Protein AF-A0A2U1KQV3-F1 (afdb_monomer_lite)

Secondary structure (DSSP, 8-state):
-----SHHHHHHHHHHHHHHHHHHHHHS-------PPPHHHHHHHHHHHHTEE-TT-TTTT--SSS--GGGSTTEEE-TTT--EEEEE--SSSS------S--HHHHHHHHHTS-EE---GGGGG-TT--EEE-TT---TTPPPPGGGGG-TT-SEEE-TTS---SBPPGGGGG-TT-SEEE--S-B---GGGGG-TT--EEE-TT-B-TT-TTHHHHHTT-TT--EEE-TT-----S----SS---TT--EEE--S---TTEEEPTTGGG-TT-SEEE-TTS-EEEEPPS-TTSSGGG-TT--EEE-TT-GGGS-HHHHHHHHHHTTTT-SEEE-TTS--BHHHHHTTTHHHHTGGG-TT--EEE-TT-B-TTSBHHHHHHHHHTSSS----EEE-TT---EE---GGGGG-TT--EEE-TTSEE------------------TTTHHHHHHHHHHHHHHHHTT--TTTHHHHTTT-EEE--

Radius of gyration: 31.02 Å; chains: 1; bounding box: 68×100×88 Å

Structure (mmCIF, N/CA/C/O backbone):
data_AF-A0A2U1KQV3-F1
#
_entry.id   AF-A0A2U1KQV3-F1
#
loop_
_atom_site.group_PDB
_atom_site.id
_atom_site.type_symbol
_atom_site.label_atom_id
_atom_site.label_alt_id
_atom_site.label_comp_id
_atom_site.label_asym_id
_atom_site.label_entity_id
_atom_site.label_seq_id
_atom_site.pdbx_PDB_ins_code
_atom_site.Cartn_x
_atom_site.Cartn_y
_atom_site.Cartn_z
_atom_site.occupancy
_atom_site.B_iso_or_equiv
_atom_site.auth_seq_id
_atom_site.auth_comp_id
_atom_site.auth_asym_id
_atom_site.auth_atom_id
_atom_site.pdbx_PDB_model_num
ATOM 1 N N . MET A 1 1 ? -42.156 -70.849 27.628 1.00 40.69 1 MET A N 1
ATOM 2 C CA . MET A 1 1 ? -41.250 -69.798 27.110 1.00 40.69 1 MET A CA 1
ATOM 3 C C . MET A 1 1 ? -42.064 -68.540 26.854 1.00 40.69 1 MET A C 1
ATOM 5 O O . MET A 1 1 ? -43.258 -68.668 26.636 1.00 40.69 1 MET A O 1
ATOM 9 N N . SER A 1 2 ? -41.385 -67.390 26.904 1.00 40.50 2 SER A N 1
ATOM 10 C CA . SER A 1 2 ? -41.825 -66.017 26.602 1.00 40.50 2 SER A CA 1
ATOM 11 C C . SER A 1 2 ? -42.673 -65.269 27.643 1.00 40.50 2 SER A C 1
ATOM 13 O O . SER A 1 2 ? -43.859 -65.024 27.448 1.00 40.50 2 SER A O 1
ATOM 15 N N . SER A 1 3 ? -42.005 -64.786 28.694 1.00 39.62 3 SER A N 1
ATOM 16 C CA . SER A 1 3 ? -42.321 -63.495 29.316 1.00 39.62 3 SER A CA 1
ATOM 17 C C . SER A 1 3 ? -41.664 -62.390 28.478 1.00 39.62 3 SER A C 1
ATOM 19 O O . SER A 1 3 ? -40.450 -62.193 28.555 1.00 39.62 3 SER A O 1
ATOM 21 N N . PHE A 1 4 ? -42.434 -61.716 27.623 1.00 42.34 4 PHE A N 1
ATOM 22 C CA . PHE A 1 4 ? -41.928 -60.574 26.861 1.00 42.34 4 PHE A CA 1
ATOM 23 C C . PHE A 1 4 ? -41.803 -59.344 27.768 1.00 42.34 4 PHE A C 1
ATOM 25 O O . PHE A 1 4 ? -42.738 -58.954 28.464 1.00 42.34 4 PHE A O 1
ATOM 32 N N . SER A 1 5 ? -40.600 -58.775 27.759 1.00 46.34 5 SER A N 1
ATOM 33 C CA . SER A 1 5 ? -40.173 -57.595 28.505 1.00 46.34 5 SER A CA 1
ATOM 34 C C . SER A 1 5 ? -40.958 -56.349 28.083 1.00 46.34 5 SER A C 1
ATOM 36 O O . SER A 1 5 ? -40.801 -55.848 26.971 1.00 46.34 5 SER A O 1
ATOM 38 N N . PHE A 1 6 ? -41.780 -55.828 28.996 1.00 48.78 6 PHE A N 1
ATOM 39 C CA . PHE A 1 6 ? -42.528 -54.577 28.830 1.00 48.78 6 PHE A CA 1
ATOM 40 C C . PHE A 1 6 ? -41.684 -53.318 29.135 1.00 48.78 6 PHE A C 1
ATOM 42 O O . PHE A 1 6 ? -42.173 -52.199 28.988 1.00 48.78 6 PHE A O 1
ATOM 49 N N . SER A 1 7 ? -40.418 -53.460 29.556 1.00 55.72 7 SER A N 1
ATOM 50 C CA . SER A 1 7 ? -39.606 -52.331 30.044 1.00 55.72 7 SER A CA 1
ATOM 51 C C . SER A 1 7 ? -38.870 -51.556 28.943 1.00 55.72 7 SER A C 1
ATOM 53 O O . SER A 1 7 ? -38.638 -50.357 29.096 1.00 55.72 7 SER A O 1
ATOM 55 N N . HIS A 1 8 ? -38.551 -52.182 27.804 1.00 51.28 8 HIS A N 1
ATOM 56 C CA . HIS A 1 8 ? -37.822 -51.499 26.724 1.00 51.28 8 HIS A CA 1
ATOM 57 C C . HIS A 1 8 ? -38.693 -50.565 25.876 1.00 51.28 8 HIS A C 1
ATOM 59 O O . HIS A 1 8 ? -38.220 -49.509 25.459 1.00 51.28 8 HIS A O 1
ATOM 65 N N . PHE A 1 9 ? -39.975 -50.888 25.680 1.00 52.16 9 PHE A N 1
ATOM 66 C CA . PHE A 1 9 ? -40.892 -50.022 24.927 1.00 52.16 9 PHE A CA 1
ATOM 67 C C . PHE A 1 9 ? -41.195 -48.708 25.664 1.00 52.16 9 PHE A C 1
ATOM 69 O O . PHE A 1 9 ? -41.285 -47.651 25.043 1.00 52.16 9 PHE A O 1
ATOM 76 N N . SER A 1 10 ? -41.278 -48.757 26.998 1.00 58.88 10 SER A N 1
ATOM 77 C CA . SER A 1 10 ? -41.506 -47.573 27.836 1.00 58.88 10 SER A CA 1
ATOM 78 C C . SER A 1 10 ? -40.315 -46.606 27.810 1.00 58.88 10 SER A C 1
ATOM 80 O O . SER A 1 10 ? -40.509 -45.402 27.653 1.00 58.88 10 SER A O 1
ATOM 82 N N . SER A 1 11 ? -39.085 -47.129 27.873 1.00 63.12 11 SER A N 1
ATOM 83 C CA . SER A 1 11 ? -37.852 -46.332 27.788 1.00 63.12 11 SER A CA 1
ATOM 84 C C . SER A 1 11 ? -37.696 -45.636 26.432 1.00 63.12 11 SER A C 1
ATOM 86 O O . SER A 1 11 ? -37.338 -44.460 26.389 1.00 63.12 11 SER A O 1
ATOM 88 N N . PHE A 1 12 ? -38.008 -46.326 25.332 1.00 70.38 12 PHE A N 1
ATOM 89 C CA . PHE A 1 12 ? -37.893 -45.760 23.988 1.00 70.38 12 PHE A CA 1
ATOM 90 C C . PHE A 1 12 ? -38.898 -44.624 23.749 1.00 70.38 12 PHE A C 1
ATOM 92 O O . PHE A 1 12 ? -38.536 -43.578 23.212 1.00 70.38 12 PHE A O 1
ATOM 99 N N . HIS A 1 13 ? -40.140 -44.777 24.220 1.00 70.88 13 HIS A N 1
ATOM 100 C CA . HIS A 1 13 ? -41.127 -43.698 24.165 1.00 70.88 13 HIS A CA 1
ATOM 101 C C . HIS A 1 13 ? -40.768 -42.514 25.062 1.00 70.88 13 HIS A C 1
ATOM 103 O O . HIS A 1 13 ? -40.985 -41.376 24.650 1.00 70.88 13 HIS A O 1
ATOM 109 N N . LEU A 1 14 ? -40.161 -42.750 26.231 1.00 73.31 14 LEU A N 1
ATOM 110 C CA . LEU A 1 14 ? -39.661 -41.665 27.077 1.00 73.31 14 LEU A CA 1
ATOM 111 C C . LEU A 1 14 ? -38.529 -40.888 26.390 1.00 73.31 14 LEU A C 1
ATOM 113 O O . LEU A 1 14 ? -38.532 -39.662 26.424 1.00 73.31 14 LEU A O 1
ATOM 117 N N . CYS A 1 15 ? -37.600 -41.579 25.721 1.00 73.31 15 CYS A N 1
ATOM 118 C CA . CYS A 1 15 ? -36.534 -40.939 24.947 1.00 73.31 15 CYS A CA 1
ATOM 119 C C . CYS A 1 15 ? -37.082 -40.137 23.764 1.00 73.31 15 CYS A C 1
ATOM 121 O O . CYS A 1 15 ? -36.633 -39.017 23.544 1.00 73.31 15 CYS A O 1
ATOM 123 N N . ILE A 1 16 ? -38.071 -40.661 23.034 1.00 76.50 16 ILE A N 1
ATOM 124 C CA . ILE A 1 16 ? -38.718 -39.921 21.941 1.00 76.50 16 ILE A CA 1
ATOM 125 C C . ILE A 1 16 ? -39.448 -38.695 22.481 1.00 76.50 16 ILE A C 1
ATOM 127 O O . ILE A 1 16 ? -39.307 -37.622 21.911 1.00 76.50 16 ILE A O 1
ATOM 131 N N . LEU A 1 17 ? -40.177 -38.815 23.593 1.00 75.94 17 LEU A N 1
ATOM 132 C CA . LEU A 1 17 ? -40.824 -37.671 24.236 1.00 75.94 17 LEU A CA 1
ATOM 133 C C . LEU A 1 17 ? -39.801 -36.635 24.703 1.00 75.94 17 LEU A C 1
ATOM 135 O O . LEU A 1 17 ? -40.034 -35.450 24.521 1.00 75.94 17 LEU A O 1
ATOM 139 N N . PHE A 1 18 ? -38.651 -37.052 25.234 1.00 76.69 18 PHE A N 1
ATOM 140 C CA . PHE A 1 18 ? -37.587 -36.138 25.650 1.00 76.69 18 PHE A CA 1
ATOM 141 C C . PHE A 1 18 ? -36.926 -35.436 24.456 1.00 76.69 18 PHE A C 1
ATOM 143 O O . PHE A 1 18 ? -36.715 -34.228 24.494 1.00 76.69 18 PHE A O 1
ATOM 150 N N . VAL A 1 19 ? -36.661 -36.162 23.363 1.00 78.38 19 VAL A N 1
ATOM 151 C CA . VAL A 1 19 ? -36.151 -35.590 22.105 1.00 78.38 19 VAL A CA 1
ATOM 152 C C . VAL A 1 19 ? -37.178 -34.651 21.486 1.00 78.38 19 VAL A C 1
ATOM 154 O O . VAL A 1 19 ? -36.800 -33.581 21.031 1.00 78.38 19 VAL A O 1
ATOM 157 N N . LEU A 1 20 ? -38.464 -35.007 21.511 1.00 75.31 20 LEU A N 1
ATOM 158 C CA . LEU A 1 20 ? -39.546 -34.152 21.036 1.00 75.31 20 LEU A CA 1
ATOM 159 C C . LEU A 1 20 ? -39.715 -32.927 21.926 1.00 75.31 20 LEU A C 1
ATOM 161 O O . LEU A 1 20 ? -39.925 -31.864 21.375 1.00 75.31 20 LEU A O 1
ATOM 165 N N . VAL A 1 21 ? -39.567 -33.022 23.250 1.00 74.31 21 VAL A N 1
ATOM 166 C CA . VAL A 1 21 ? -39.582 -31.864 24.158 1.00 74.31 21 VAL A CA 1
ATOM 167 C C . VAL A 1 21 ? -38.371 -30.968 23.912 1.00 74.31 21 VAL A C 1
ATOM 169 O O . VAL A 1 21 ? -38.550 -29.761 23.840 1.00 74.31 21 VAL A O 1
ATOM 172 N N . LEU A 1 22 ? -37.168 -31.511 23.699 1.00 68.81 22 LEU A N 1
ATOM 173 C CA . LEU A 1 22 ? -35.987 -30.725 23.309 1.00 68.81 22 LEU A CA 1
ATOM 174 C C . LEU A 1 22 ? -36.175 -30.066 21.935 1.00 68.81 22 LEU A C 1
ATOM 176 O O . LEU A 1 22 ? -35.897 -28.881 21.782 1.00 68.81 22 LEU A O 1
ATOM 180 N N . PHE A 1 23 ? -36.735 -30.788 20.960 1.00 64.88 23 PHE A N 1
ATOM 181 C CA . PHE A 1 23 ? -37.093 -30.227 19.656 1.00 64.88 23 PHE A CA 1
ATOM 182 C C . PHE A 1 23 ? -38.199 -29.180 19.773 1.00 64.88 23 PHE A C 1
ATOM 184 O O . PHE A 1 23 ? -38.127 -28.170 19.093 1.00 64.88 23 PHE A O 1
ATOM 191 N N . HIS A 1 24 ? -39.188 -29.368 20.647 1.00 58.16 24 HIS A N 1
ATOM 192 C CA . HIS A 1 24 ? -40.252 -28.402 20.917 1.00 58.16 24 HIS A CA 1
ATOM 193 C C . HIS A 1 24 ? -39.768 -27.245 21.790 1.00 58.16 24 HIS A C 1
ATOM 195 O O . HIS A 1 24 ? -40.403 -26.213 21.766 1.00 58.16 24 HIS A O 1
ATOM 201 N N . SER A 1 25 ? -38.645 -27.374 22.500 1.00 56.84 25 SER A N 1
ATOM 202 C CA . SER A 1 25 ? -37.944 -26.267 23.170 1.00 56.84 25 SER A CA 1
ATOM 203 C C . SER A 1 25 ? -37.106 -25.462 22.168 1.00 56.84 25 SER A C 1
ATOM 205 O O . SER A 1 25 ? -36.941 -24.259 22.327 1.00 56.84 25 SER A O 1
ATOM 207 N N . CYS A 1 26 ? -36.598 -26.118 21.115 1.00 54.75 26 CYS A N 1
ATOM 208 C CA . CYS A 1 26 ? -35.939 -25.473 19.972 1.00 54.75 26 CYS A CA 1
ATOM 209 C C . CYS A 1 26 ? -36.928 -24.901 18.937 1.00 54.75 26 CYS A C 1
ATOM 211 O O . CYS A 1 26 ? -36.563 -23.985 18.208 1.00 54.75 26 CYS A O 1
ATOM 213 N N . LEU A 1 27 ? -38.150 -25.444 18.846 1.00 48.31 27 LEU A N 1
ATOM 214 C CA . LEU A 1 27 ? -39.208 -25.046 17.902 1.00 48.31 27 LEU A CA 1
ATOM 215 C C . LEU A 1 27 ? -40.365 -24.294 18.568 1.00 48.31 27 LEU A C 1
ATOM 217 O O . LEU A 1 27 ? -41.213 -23.750 17.861 1.00 48.31 27 LEU A O 1
ATOM 221 N N . SER A 1 28 ? -40.438 -24.251 19.902 1.00 45.78 28 SER A N 1
ATOM 222 C CA . SER A 1 28 ? -41.256 -23.259 20.588 1.00 45.78 28 SER A CA 1
ATOM 223 C C . SER A 1 28 ? -40.641 -21.936 20.209 1.00 45.78 28 SER A C 1
ATOM 225 O O . SER A 1 28 ? -39.525 -21.657 20.642 1.00 45.78 28 SER A O 1
ATOM 227 N N . ASN A 1 29 ? -41.350 -21.195 19.356 1.00 43.31 29 ASN A N 1
ATOM 228 C CA . ASN A 1 29 ? -41.122 -19.794 19.054 1.00 43.31 29 ASN A CA 1
ATOM 229 C C . ASN A 1 29 ? -40.547 -19.103 20.292 1.00 43.31 29 ASN A C 1
ATOM 231 O O . ASN A 1 29 ? -41.288 -18.651 21.166 1.00 43.31 29 ASN A O 1
ATOM 235 N N . GLN A 1 30 ? -39.221 -18.990 20.347 1.00 45.66 30 GLN A N 1
ATOM 236 C CA . GLN A 1 30 ? -38.669 -17.765 20.861 1.00 45.66 30 GLN A CA 1
ATOM 237 C C . GLN A 1 30 ? -39.243 -16.748 19.895 1.00 45.66 30 GLN A C 1
ATOM 239 O O . GLN A 1 30 ? -38.996 -16.819 18.689 1.00 45.66 30 GLN A O 1
ATOM 244 N N . ASN A 1 31 ? -40.126 -15.891 20.404 1.00 38.66 31 ASN A N 1
ATOM 245 C CA . ASN A 1 31 ? -40.319 -14.608 19.767 1.00 38.66 31 ASN A CA 1
ATOM 246 C C . ASN A 1 31 ? -38.914 -14.162 19.363 1.00 38.66 31 ASN A C 1
ATOM 248 O O . ASN A 1 31 ? -38.024 -14.122 20.217 1.00 38.66 31 ASN A O 1
ATOM 252 N N . PHE A 1 32 ? -38.688 -13.924 18.073 1.00 44.31 32 PHE A N 1
ATOM 253 C CA . PHE A 1 32 ? -37.604 -13.044 17.676 1.00 44.31 32 PHE A CA 1
ATOM 254 C C . PHE A 1 32 ? -37.995 -11.680 18.255 1.00 44.31 32 PHE A C 1
ATOM 256 O O . PHE A 1 32 ? -38.515 -10.822 17.550 1.00 44.31 32 PHE A O 1
ATOM 263 N N . ASP A 1 33 ? -37.868 -11.527 19.575 1.00 51.88 33 ASP A N 1
ATOM 264 C CA . ASP A 1 33 ? -37.631 -10.234 20.171 1.00 51.88 33 ASP A CA 1
ATOM 265 C C . ASP A 1 33 ? -36.429 -9.731 19.379 1.00 51.88 33 ASP A C 1
ATOM 267 O O . ASP A 1 33 ? -35.410 -10.428 19.316 1.00 51.88 33 ASP A O 1
ATOM 271 N N . ASP A 1 34 ? -36.618 -8.628 18.646 1.00 62.34 34 ASP A N 1
ATOM 272 C CA . ASP A 1 34 ? -35.561 -7.989 17.866 1.00 62.34 34 ASP A CA 1
ATOM 273 C C . ASP A 1 34 ? -34.276 -8.069 18.698 1.00 62.34 34 ASP A C 1
ATOM 275 O O . ASP A 1 34 ? -34.271 -7.630 19.847 1.00 62.34 34 ASP A O 1
ATOM 279 N N . VAL A 1 35 ? -33.220 -8.713 18.191 1.00 75.75 35 VAL A N 1
ATOM 280 C CA . VAL A 1 35 ? -31.952 -8.799 18.924 1.00 75.75 35 VAL A CA 1
ATOM 281 C C . VAL A 1 35 ? -31.390 -7.380 18.972 1.00 75.75 35 VAL A C 1
ATOM 283 O O . VAL A 1 35 ? -30.775 -6.912 18.017 1.00 75.75 35 VAL A O 1
ATOM 286 N N . LEU A 1 36 ? -31.706 -6.670 20.055 1.00 84.69 36 LEU A N 1
ATOM 287 C CA . LEU A 1 36 ? -31.370 -5.266 20.242 1.00 84.69 36 LEU A CA 1
ATOM 288 C C . LEU A 1 36 ? -29.908 -5.120 20.659 1.00 84.69 36 LEU A C 1
ATOM 290 O O . LEU A 1 36 ? -29.349 -5.965 21.360 1.00 84.69 36 LEU A O 1
ATOM 294 N N . CYS A 1 37 ? -29.327 -3.982 20.297 1.00 88.44 37 CYS A N 1
ATOM 295 C CA . CYS A 1 37 ? -28.042 -3.533 20.805 1.00 88.44 37 CYS A CA 1
ATOM 296 C C . CYS A 1 37 ? -27.967 -3.570 22.337 1.00 88.44 37 CYS A C 1
ATOM 298 O O . CYS A 1 37 ? -28.883 -3.133 23.046 1.00 88.44 37 CYS A O 1
ATOM 300 N N . ILE A 1 38 ? -26.817 -4.016 22.838 1.00 93.25 38 ILE A N 1
ATOM 301 C CA . ILE A 1 38 ? -26.490 -4.016 24.262 1.00 93.25 38 ILE A CA 1
ATOM 302 C C . ILE A 1 38 ? -26.464 -2.579 24.797 1.00 93.25 38 ILE A C 1
ATOM 304 O O . ILE A 1 38 ? -25.830 -1.686 24.232 1.00 93.25 38 ILE A O 1
ATOM 308 N N . LYS A 1 39 ? -27.153 -2.343 25.919 1.00 93.38 39 LYS A N 1
ATOM 309 C CA . LYS A 1 39 ? -27.350 -0.998 26.482 1.00 93.38 39 LYS A CA 1
ATOM 310 C C . LYS A 1 39 ? -26.026 -0.313 26.833 1.00 93.38 39 LYS A C 1
ATOM 312 O O . LYS A 1 39 ? -25.867 0.880 26.585 1.00 93.38 39 LYS A O 1
ATOM 317 N N . GLU A 1 40 ? -25.090 -1.059 27.403 1.00 95.19 40 GLU A N 1
ATOM 318 C CA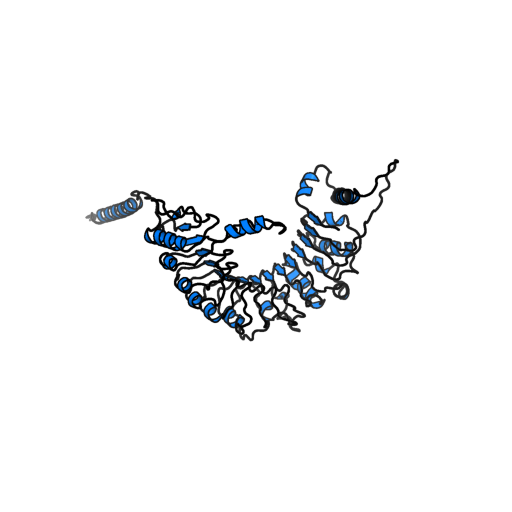 . GLU A 1 40 ? -23.766 -0.571 27.786 1.00 95.19 40 GLU A CA 1
ATOM 319 C C . GLU A 1 40 ? -22.944 -0.181 26.549 1.00 95.19 40 GLU A C 1
ATOM 321 O O . GLU A 1 40 ? -22.315 0.874 26.537 1.00 95.19 40 GLU A O 1
ATOM 326 N N . GLU A 1 41 ? -23.025 -0.967 25.471 1.00 96.75 41 GLU A N 1
ATOM 327 C CA . GLU A 1 41 ? -22.352 -0.677 24.199 1.00 96.75 41 GLU A CA 1
ATOM 328 C C . GLU A 1 41 ? -22.949 0.557 23.512 1.00 96.75 41 GLU A C 1
ATOM 330 O O . GLU A 1 41 ? -22.216 1.429 23.045 1.00 96.75 41 GLU A O 1
ATOM 335 N N . LYS A 1 42 ? -24.281 0.697 23.530 1.00 95.81 42 LYS A N 1
ATOM 336 C CA . LYS A 1 42 ? -24.962 1.922 23.089 1.00 95.81 42 LYS A CA 1
ATOM 337 C C . LYS A 1 42 ? -24.449 3.143 23.856 1.00 95.81 42 LYS A C 1
ATOM 339 O O . LYS A 1 42 ? -24.127 4.160 23.244 1.00 95.81 42 LYS A O 1
ATOM 344 N N . GLN A 1 43 ? -24.371 3.054 25.185 1.00 96.19 43 GLN A N 1
ATOM 345 C CA . GLN A 1 43 ? -23.907 4.163 26.017 1.00 96.19 43 GLN A CA 1
ATOM 346 C C . GLN A 1 43 ? -22.442 4.510 25.731 1.00 96.19 43 GLN A C 1
ATOM 348 O O . GLN A 1 43 ? -22.101 5.690 25.660 1.00 96.19 43 GLN A O 1
ATOM 353 N N . ALA A 1 44 ? -21.600 3.499 25.519 1.00 97.62 44 ALA A N 1
ATOM 354 C CA . ALA A 1 44 ? -20.208 3.672 25.133 1.00 97.62 44 ALA A CA 1
ATOM 355 C C . ALA A 1 44 ? -20.064 4.392 23.785 1.00 97.62 44 ALA A C 1
ATOM 357 O O . ALA A 1 44 ? -19.271 5.321 23.669 1.00 97.62 44 ALA A O 1
ATOM 358 N N . LEU A 1 45 ? -20.872 4.036 22.783 1.00 97.62 45 LEU A N 1
ATOM 359 C CA . LEU A 1 45 ? -20.878 4.714 21.482 1.00 97.62 45 LEU A CA 1
ATOM 360 C C . LEU A 1 45 ? -21.350 6.174 21.577 1.00 97.62 45 LEU A C 1
ATOM 362 O O . LEU A 1 45 ? -20.798 7.046 20.906 1.00 97.62 45 LEU A O 1
ATOM 366 N N . LEU A 1 46 ? -22.347 6.467 22.418 1.00 96.94 46 LEU A N 1
ATOM 367 C CA . LEU A 1 46 ? -22.785 7.847 22.667 1.00 96.94 46 LEU A CA 1
ATOM 368 C C . LEU A 1 46 ? -21.712 8.660 23.394 1.00 96.94 46 LEU A C 1
ATOM 370 O O . LEU A 1 46 ? -21.514 9.831 23.079 1.00 96.94 46 LEU A O 1
ATOM 374 N N . GLU A 1 47 ? -21.003 8.044 24.340 1.00 97.50 47 GLU A N 1
ATOM 375 C CA . GLU A 1 47 ? -19.879 8.675 25.030 1.00 97.50 47 GLU A CA 1
ATOM 376 C C . GLU A 1 47 ? -18.701 8.928 24.084 1.00 97.50 47 GLU A C 1
ATOM 378 O O . GLU A 1 47 ? -18.118 10.013 24.098 1.00 97.50 47 GLU A O 1
ATOM 383 N N . PHE A 1 48 ? -18.401 7.977 23.198 1.00 97.38 48 PHE A N 1
ATOM 384 C CA . PHE A 1 48 ? -17.448 8.165 22.111 1.00 97.38 48 PHE A CA 1
ATOM 385 C C . PHE A 1 48 ? -17.847 9.360 21.242 1.00 97.38 48 PHE A C 1
ATOM 387 O O . PHE A 1 48 ? -17.052 10.279 21.073 1.00 97.38 48 PHE A O 1
ATOM 394 N N . LYS A 1 49 ? -19.105 9.410 20.782 1.00 96.94 49 LYS A N 1
ATOM 395 C CA . LYS A 1 49 ? -19.625 10.508 19.954 1.00 96.94 49 LYS A CA 1
ATOM 396 C C . LYS A 1 49 ? -19.463 11.885 20.603 1.00 96.94 49 LYS A C 1
ATOM 398 O O . LYS A 1 49 ? -19.196 12.840 19.887 1.00 96.94 49 LYS A O 1
ATOM 403 N N . ARG A 1 50 ? -19.582 12.013 21.931 1.00 96.81 50 ARG A N 1
ATOM 404 C CA . ARG A 1 50 ? -19.401 13.303 22.635 1.00 96.81 50 ARG A CA 1
ATOM 405 C C . ARG A 1 50 ? -18.004 13.908 22.478 1.00 96.81 50 ARG A C 1
ATOM 407 O O . ARG A 1 50 ? -17.870 15.119 22.604 1.00 96.81 50 ARG A O 1
ATOM 414 N N . HIS A 1 51 ? -16.996 13.079 22.223 1.00 96.25 51 HIS A N 1
ATOM 415 C CA . HIS A 1 51 ? -15.603 13.503 22.058 1.00 96.25 51 HIS A CA 1
ATOM 416 C C . HIS A 1 51 ? -15.215 13.718 20.588 1.00 96.25 51 HIS A C 1
ATOM 418 O O . HIS A 1 51 ? -14.102 14.161 20.301 1.00 96.25 51 HIS A O 1
ATOM 424 N N . ILE A 1 52 ? -16.131 13.420 19.661 1.00 96.81 52 ILE A N 1
ATOM 425 C CA . ILE A 1 52 ? -15.923 13.556 18.225 1.00 96.81 52 ILE A CA 1
ATOM 426 C C . ILE A 1 52 ? -16.579 14.838 17.725 1.00 96.81 52 ILE A C 1
ATOM 428 O O . ILE A 1 52 ? -17.733 15.140 18.028 1.00 96.81 52 ILE A O 1
ATOM 432 N N . ILE A 1 53 ? -15.835 15.574 16.908 1.00 96.56 53 ILE A N 1
ATOM 433 C CA . ILE A 1 53 ? -16.341 16.711 16.147 1.00 96.56 53 ILE A CA 1
ATOM 434 C C . ILE A 1 53 ? -16.751 16.179 14.771 1.00 96.56 53 ILE A C 1
ATOM 436 O O . ILE A 1 53 ? -15.915 15.672 14.022 1.00 96.56 53 ILE A O 1
ATOM 440 N N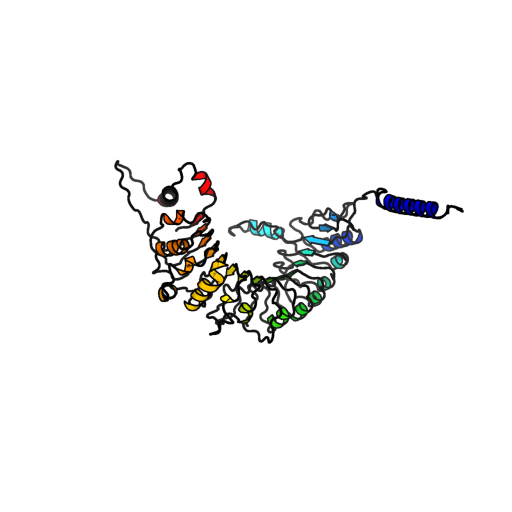 . ASP A 1 54 ? -18.041 16.280 14.462 1.00 95.00 54 ASP A N 1
ATOM 441 C CA . ASP A 1 54 ? -18.673 15.734 13.257 1.00 95.00 54 ASP A CA 1
ATOM 442 C C . ASP A 1 54 ? -19.416 16.844 12.502 1.00 95.00 54 ASP A C 1
ATOM 444 O O . ASP A 1 54 ? -20.632 16.981 12.593 1.00 95.00 54 ASP A O 1
ATOM 448 N N . GLU A 1 55 ? -18.668 17.684 11.784 1.00 94.50 55 GLU A N 1
ATOM 449 C CA . GLU A 1 55 ? -19.234 18.799 11.006 1.00 94.50 55 GLU A CA 1
ATOM 450 C C . GLU A 1 55 ? -20.081 18.327 9.810 1.00 94.50 55 GLU A C 1
ATOM 452 O O . GLU A 1 55 ? -20.888 19.090 9.280 1.00 94.50 55 GLU A O 1
ATOM 457 N N . GLY A 1 56 ? -19.876 17.084 9.368 1.00 90.62 56 GLY A N 1
ATOM 458 C CA . GLY A 1 56 ? -20.564 16.465 8.237 1.00 90.62 56 GLY A CA 1
ATOM 459 C C . GLY A 1 56 ? -21.807 15.662 8.620 1.00 90.62 56 GLY A C 1
ATOM 460 O O . GLY A 1 56 ? -22.358 14.987 7.750 1.00 90.62 56 GLY A O 1
ATOM 461 N N . ASP A 1 57 ? -22.224 15.690 9.892 1.00 92.94 57 ASP A N 1
ATOM 462 C CA . ASP A 1 57 ? -23.384 14.962 10.425 1.00 92.94 57 ASP A CA 1
ATOM 463 C C . ASP A 1 57 ? -23.369 13.442 10.129 1.00 92.94 57 ASP A C 1
ATOM 465 O O . ASP A 1 57 ? -24.414 12.779 10.035 1.00 92.94 57 ASP A O 1
ATOM 469 N N . ARG A 1 58 ? -22.180 12.840 10.003 1.00 92.38 58 ARG A N 1
ATOM 470 C CA . ARG A 1 58 ? -21.992 11.416 9.668 1.00 92.38 58 ARG A CA 1
ATOM 471 C C . ARG A 1 58 ? -22.457 10.478 10.783 1.00 92.38 58 ARG A C 1
ATOM 473 O O . ARG A 1 58 ? -22.804 9.326 10.513 1.00 92.38 58 ARG A O 1
ATOM 480 N N . LEU A 1 59 ? -22.479 10.963 12.021 1.00 94.50 59 LEU A N 1
ATOM 481 C CA . LEU A 1 59 ? -22.933 10.279 13.231 1.00 94.50 59 LEU A CA 1
ATOM 482 C C . LEU A 1 59 ? -24.346 10.723 13.644 1.00 94.50 59 LEU A C 1
ATOM 484 O O . LEU A 1 59 ? -24.786 10.421 14.756 1.00 94.50 59 LEU A O 1
ATOM 488 N N . SER A 1 60 ? -25.087 11.432 12.786 1.00 93.75 60 SER A N 1
ATOM 489 C CA . SER A 1 60 ? -26.443 11.938 13.075 1.00 93.75 60 SER A CA 1
ATOM 490 C C . SER A 1 60 ? -27.428 10.852 13.528 1.00 93.75 60 SER A C 1
ATOM 492 O O . SER A 1 60 ? -28.246 11.101 14.408 1.00 93.75 60 SER A O 1
ATOM 494 N N . SER A 1 61 ? -27.300 9.623 13.013 1.00 94.38 61 SER A N 1
ATOM 495 C CA . SER A 1 61 ? -28.140 8.480 13.420 1.00 94.38 61 SER A CA 1
ATOM 496 C C . SER A 1 61 ? -27.891 7.976 14.850 1.00 94.38 61 SER A C 1
ATOM 498 O O . SER A 1 61 ? -28.727 7.254 15.389 1.00 94.38 61 SER A O 1
ATOM 500 N N . TRP A 1 62 ? -26.774 8.353 15.482 1.00 94.75 62 TRP A N 1
ATOM 501 C CA . TRP A 1 62 ? -26.394 7.893 16.819 1.00 94.75 62 TRP A CA 1
ATOM 502 C C . TRP A 1 62 ? -27.116 8.724 17.882 1.00 94.75 62 TRP A C 1
ATOM 504 O O . TRP A 1 62 ? -26.612 9.761 18.330 1.00 94.75 62 TRP A O 1
ATOM 514 N N . VAL A 1 63 ? -28.324 8.300 18.244 1.00 90.44 63 VAL A N 1
ATOM 515 C CA . VAL A 1 63 ? -29.227 9.033 19.143 1.00 90.44 63 VAL A CA 1
ATOM 516 C C . VAL A 1 63 ? -29.646 8.189 20.343 1.00 90.44 63 VAL A C 1
ATOM 518 O O . VAL A 1 63 ? -29.853 6.983 20.235 1.00 90.44 63 VAL A O 1
ATOM 521 N N . ASP A 1 64 ? -29.792 8.831 21.501 1.00 80.31 64 ASP A N 1
ATOM 522 C CA . ASP A 1 64 ? -30.082 8.152 22.772 1.00 80.31 64 ASP A CA 1
ATOM 523 C C . ASP A 1 64 ? -31.528 7.640 22.896 1.00 80.31 64 ASP A C 1
ATOM 525 O O . ASP A 1 64 ? -31.808 6.736 23.684 1.00 80.31 64 ASP A O 1
ATOM 529 N N . GLU A 1 65 ? -32.452 8.141 22.070 1.00 73.56 65 GLU A N 1
ATOM 530 C CA . GLU A 1 65 ? -33.845 7.680 22.037 1.00 73.56 65 GLU A CA 1
ATOM 531 C C . GLU A 1 65 ? -33.931 6.148 21.900 1.00 73.56 65 GLU A C 1
ATOM 533 O O . GLU A 1 65 ? -32.946 5.508 21.538 1.00 73.56 65 GLU A O 1
ATOM 538 N N . LYS A 1 66 ? -35.091 5.533 22.189 1.00 65.94 66 LYS A N 1
ATOM 539 C CA . LYS A 1 66 ? -35.329 4.063 22.255 1.00 65.94 66 LYS A CA 1
ATOM 540 C C . LYS A 1 66 ? -34.936 3.240 21.003 1.00 65.94 66 LYS A C 1
ATOM 542 O O . LYS A 1 66 ? -35.266 2.063 20.915 1.00 65.94 66 LYS A O 1
ATOM 547 N N . ASN A 1 67 ? -34.240 3.841 20.051 1.00 75.38 67 ASN A N 1
ATOM 548 C CA . ASN A 1 67 ? -33.559 3.202 18.952 1.00 75.38 67 ASN A CA 1
ATOM 549 C C . ASN A 1 67 ? -32.435 2.264 19.398 1.00 75.38 67 ASN A C 1
ATOM 551 O O . ASN A 1 67 ? -31.649 2.527 20.316 1.00 75.38 67 ASN A O 1
ATOM 555 N N . ASP A 1 68 ? -32.391 1.180 18.642 1.00 90.00 68 ASP A N 1
ATOM 556 C CA . ASP A 1 68 ? -31.384 0.140 18.603 1.00 90.00 68 ASP A CA 1
ATOM 557 C C . ASP A 1 68 ? -30.110 0.654 17.912 1.00 90.00 68 ASP A C 1
ATOM 559 O O . ASP A 1 68 ? -30.170 1.092 16.759 1.00 90.00 68 ASP A O 1
ATOM 563 N N . CYS A 1 69 ? -28.962 0.600 18.599 1.00 93.19 69 CYS A N 1
ATOM 564 C CA . CYS A 1 69 ? -27.695 1.069 18.033 1.00 93.19 69 CYS A CA 1
ATOM 565 C C . CYS A 1 69 ? -27.232 0.230 16.832 1.00 93.19 69 CYS A C 1
ATOM 567 O O . CYS A 1 69 ? -26.489 0.725 15.989 1.00 93.19 69 CYS A O 1
ATOM 569 N N . CYS A 1 70 ? -27.735 -0.999 16.686 1.00 93.88 70 CYS A N 1
ATOM 570 C CA . CYS A 1 70 ? -27.455 -1.852 15.533 1.00 93.88 70 CYS A CA 1
ATOM 571 C C . CYS A 1 70 ? -28.091 -1.336 14.234 1.00 93.88 70 CYS A C 1
ATOM 573 O O . CYS A 1 70 ? -27.743 -1.800 13.150 1.00 93.88 70 CYS A O 1
ATOM 575 N N . LYS A 1 71 ? -29.002 -0.359 14.331 1.00 92.62 71 LYS A N 1
ATOM 576 C CA . LYS A 1 71 ? -29.596 0.354 13.189 1.00 92.62 71 LYS A CA 1
ATOM 577 C C . LYS A 1 71 ? -28.869 1.663 12.873 1.00 92.62 71 LYS A C 1
ATOM 579 O O . LYS A 1 71 ? -29.248 2.351 11.926 1.00 92.62 71 LYS A O 1
ATOM 584 N N . TRP A 1 72 ? -27.866 2.046 13.665 1.00 95.12 72 TRP A N 1
ATOM 585 C CA . TRP A 1 72 ? -27.105 3.263 13.412 1.00 95.12 72 TRP A CA 1
ATOM 586 C C . TRP A 1 72 ? -26.208 3.095 12.195 1.00 95.12 72 TRP A C 1
ATOM 588 O O . TRP A 1 72 ? -25.600 2.047 11.973 1.00 95.12 72 TRP A O 1
ATOM 598 N N . ALA A 1 73 ? -26.091 4.164 11.411 1.00 93.69 73 ALA A N 1
ATOM 599 C CA . ALA A 1 73 ? -25.161 4.194 10.301 1.00 93.69 73 ALA A CA 1
ATOM 600 C C . ALA A 1 73 ? -23.752 3.884 10.819 1.00 93.69 73 ALA A C 1
ATOM 602 O O . ALA A 1 73 ? -23.334 4.418 11.851 1.00 93.69 73 ALA A O 1
ATOM 603 N N . ARG A 1 74 ? -23.021 3.049 10.068 1.00 94.38 74 ARG A N 1
ATOM 604 C CA . ARG A 1 74 ? -21.613 2.696 10.323 1.00 94.38 74 ARG A CA 1
ATOM 605 C C . ARG A 1 74 ? -21.368 1.820 11.556 1.00 94.38 74 ARG A C 1
ATOM 607 O O . ARG A 1 74 ? -20.209 1.548 11.865 1.00 94.38 74 ARG A O 1
ATOM 614 N N . ILE A 1 75 ? -22.425 1.352 12.216 1.00 96.88 75 ILE A N 1
ATOM 615 C CA . ILE A 1 75 ? -22.362 0.334 13.263 1.00 96.88 75 ILE A CA 1
ATOM 616 C C . ILE A 1 75 ? -22.846 -0.988 12.683 1.00 96.88 75 ILE A C 1
ATOM 618 O O . ILE A 1 75 ? -23.869 -1.046 12.005 1.00 96.88 75 ILE A O 1
ATOM 622 N N . VAL A 1 76 ? -22.104 -2.059 12.952 1.00 97.00 76 VAL A N 1
ATOM 623 C CA . VAL A 1 76 ? -22.533 -3.421 12.635 1.00 97.00 76 VAL A CA 1
ATOM 624 C C . VAL A 1 76 ? -22.532 -4.226 13.922 1.00 97.00 76 VAL A C 1
ATOM 626 O O . VAL A 1 76 ? -21.536 -4.234 14.657 1.00 97.00 76 VAL A O 1
ATOM 629 N N . CYS A 1 77 ? -23.639 -4.921 14.164 1.00 96.62 77 CYS A N 1
ATOM 630 C CA . CYS A 1 77 ? -23.801 -5.852 15.269 1.00 96.62 77 CYS A CA 1
ATOM 631 C C . CYS A 1 77 ? -23.820 -7.302 14.788 1.00 96.62 77 CYS A C 1
ATOM 633 O O . CYS A 1 77 ? -24.232 -7.605 13.668 1.00 96.62 77 CYS A O 1
ATOM 635 N N . ASP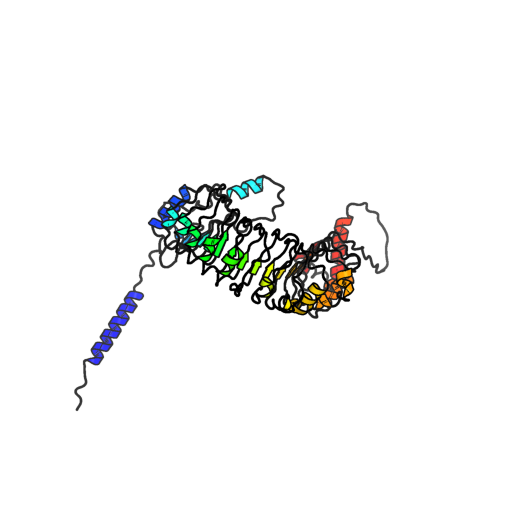 A 1 78 ? -23.413 -8.202 15.672 1.00 94.69 78 ASP A N 1
ATOM 636 C CA . ASP A 1 78 ? -23.622 -9.631 15.515 1.00 94.69 78 ASP A CA 1
ATOM 637 C C . ASP A 1 78 ? -25.125 -9.941 15.588 1.00 94.69 78 ASP A C 1
ATOM 639 O O . ASP A 1 78 ? -25.808 -9.594 16.550 1.00 94.69 78 ASP A O 1
ATOM 643 N N . ASN A 1 79 ? -25.648 -10.590 14.550 1.00 90.19 79 ASN A N 1
ATOM 644 C CA . ASN A 1 79 ? -27.082 -10.817 14.368 1.00 90.19 79 ASN A CA 1
ATOM 645 C C . ASN A 1 79 ? -27.693 -11.836 15.344 1.00 90.19 79 ASN A C 1
ATOM 647 O O . ASN A 1 79 ? -28.915 -11.960 15.391 1.00 90.19 79 ASN A O 1
ATOM 651 N N . MET A 1 80 ? -26.869 -12.582 16.085 1.00 91.25 80 MET A N 1
ATOM 652 C CA . MET A 1 80 ? -27.328 -13.551 17.083 1.00 91.25 80 MET A CA 1
ATOM 653 C C . MET A 1 80 ? -27.266 -12.979 18.496 1.00 91.25 80 MET A C 1
ATOM 655 O O . MET A 1 80 ? -28.088 -13.334 19.335 1.00 91.25 80 MET A O 1
ATOM 659 N N . THR A 1 81 ? -26.275 -12.133 18.773 1.00 93.25 81 THR A N 1
ATOM 660 C CA . THR A 1 81 ? -25.979 -11.670 20.135 1.00 93.25 81 THR A CA 1
ATOM 661 C C . THR A 1 81 ? -26.279 -10.194 20.375 1.00 93.25 81 THR A C 1
ATOM 663 O O . THR A 1 81 ? -26.339 -9.781 21.528 1.00 93.25 81 THR A O 1
ATOM 666 N N . GLY A 1 82 ? -26.451 -9.393 19.320 1.00 93.56 82 GLY A N 1
ATOM 667 C CA . GLY A 1 82 ? -26.686 -7.948 19.422 1.00 93.56 82 GLY A CA 1
ATOM 668 C C . GLY A 1 82 ? -25.440 -7.138 19.778 1.00 93.56 82 GLY A C 1
ATOM 669 O O . GLY A 1 82 ? -25.519 -5.918 19.897 1.00 93.56 82 GLY A O 1
ATOM 670 N N . HIS A 1 83 ? -24.283 -7.790 19.927 1.00 97.12 83 HIS A N 1
ATOM 671 C CA . HIS A 1 83 ? -23.023 -7.118 20.226 1.00 97.12 83 HIS A CA 1
ATOM 672 C C . HIS A 1 83 ? -22.494 -6.348 19.020 1.00 97.12 83 HIS A C 1
ATOM 674 O O . HIS A 1 83 ? -22.356 -6.906 17.927 1.00 97.12 83 HIS A O 1
ATOM 680 N N . VAL A 1 84 ? -22.084 -5.104 19.235 1.00 97.88 84 VAL A N 1
ATOM 681 C CA . VAL A 1 84 ? -21.349 -4.306 18.256 1.00 97.88 84 VAL A CA 1
ATOM 682 C C . VAL A 1 84 ? -20.004 -4.974 17.982 1.00 97.88 84 VAL A C 1
ATOM 684 O O . VAL A 1 84 ? -19.171 -5.147 18.874 1.00 97.88 84 VAL A O 1
ATOM 687 N N . HIS A 1 85 ? -19.770 -5.341 16.723 1.00 97.38 85 HIS A N 1
ATOM 688 C CA . HIS A 1 85 ? -18.533 -6.009 16.316 1.00 97.38 85 HIS A CA 1
ATOM 689 C C . HIS A 1 85 ? -17.768 -5.277 15.207 1.00 97.38 85 HIS A C 1
ATOM 691 O O . HIS A 1 85 ? -16.598 -5.607 14.985 1.00 97.38 85 HIS A O 1
ATOM 697 N N . GLN A 1 86 ? -18.363 -4.271 14.549 1.00 98.31 86 GLN A N 1
ATOM 698 C CA . GLN A 1 86 ? -17.672 -3.417 13.571 1.00 98.31 86 GLN A CA 1
ATOM 699 C C . GLN A 1 86 ? -18.104 -1.952 13.679 1.00 98.31 86 GLN A C 1
ATOM 701 O O . GLN A 1 86 ? -19.287 -1.657 13.860 1.00 98.31 86 GLN A O 1
ATOM 706 N N . ILE A 1 87 ? -17.134 -1.051 13.517 1.00 98.06 87 ILE A N 1
ATOM 707 C CA . ILE A 1 87 ? -17.322 0.401 13.428 1.00 98.06 87 ILE A CA 1
ATOM 708 C C . ILE A 1 87 ? -16.630 0.899 12.151 1.00 98.06 87 ILE A C 1
ATOM 710 O O . ILE A 1 87 ? -15.413 0.747 12.018 1.00 98.06 87 ILE A O 1
ATOM 714 N N . HIS A 1 88 ? -17.395 1.480 11.217 1.00 96.00 88 HIS A N 1
ATOM 715 C CA . HIS A 1 88 ? -16.938 1.906 9.880 1.00 96.00 88 HIS A CA 1
ATOM 716 C C . HIS A 1 88 ? -16.960 3.430 9.691 1.00 96.00 88 HIS A C 1
ATOM 718 O O . HIS A 1 88 ? -17.849 4.000 9.050 1.00 96.00 88 HIS A O 1
ATOM 724 N N . LEU A 1 89 ? -15.955 4.116 10.223 1.00 95.38 89 LEU A N 1
ATOM 725 C CA . LEU A 1 89 ? -15.885 5.578 10.249 1.00 95.38 89 LEU A CA 1
ATOM 726 C C . LEU A 1 89 ? -14.896 6.173 9.240 1.00 95.38 89 LEU A C 1
ATOM 728 O O . LEU A 1 89 ? -14.554 7.349 9.365 1.00 95.38 89 LEU A O 1
ATOM 732 N N . ARG A 1 90 ? -14.503 5.436 8.194 1.00 93.00 90 ARG A N 1
ATOM 733 C CA . ARG A 1 90 ? -13.681 5.969 7.095 1.00 93.00 90 ARG A CA 1
ATOM 734 C C . ARG A 1 90 ? -14.276 7.252 6.506 1.00 93.00 90 ARG A C 1
ATOM 736 O O . ARG A 1 90 ? -15.449 7.260 6.134 1.00 93.00 90 ARG A O 1
ATOM 743 N N . ALA A 1 91 ? -13.497 8.330 6.431 1.00 86.00 91 ALA A N 1
ATOM 744 C CA . ALA A 1 91 ? -13.929 9.526 5.709 1.00 86.00 91 ALA A CA 1
ATOM 745 C C . ALA A 1 91 ? -13.875 9.296 4.192 1.00 86.00 91 ALA A C 1
ATOM 747 O O . ALA A 1 91 ? -13.042 8.528 3.710 1.00 86.00 91 ALA A O 1
ATOM 748 N N . LEU A 1 92 ? -14.728 10.008 3.449 1.00 70.06 92 LEU A N 1
ATOM 749 C CA . LEU A 1 92 ? -14.748 9.986 1.980 1.00 70.06 92 LEU A CA 1
ATOM 750 C C . LEU A 1 92 ? -14.988 8.570 1.414 1.00 70.06 92 LEU A C 1
ATOM 752 O O . LEU A 1 92 ? -14.175 8.045 0.654 1.00 70.06 92 LEU A O 1
ATOM 756 N N . ASP A 1 93 ? -16.107 7.936 1.794 1.00 60.41 93 ASP A N 1
ATOM 757 C CA . ASP A 1 93 ? -16.539 6.633 1.258 1.00 60.41 93 ASP A CA 1
ATOM 758 C C . ASP A 1 93 ? -16.699 6.693 -0.277 1.00 60.41 93 ASP A C 1
ATOM 760 O O . ASP A 1 93 ? -17.756 7.045 -0.794 1.00 60.41 93 ASP A O 1
ATOM 764 N N . GLY A 1 94 ? -15.639 6.370 -1.025 1.00 49.62 94 GLY A N 1
ATOM 765 C CA . GLY A 1 94 ? -15.675 6.191 -2.482 1.00 49.62 94 GLY A CA 1
ATOM 766 C C . GLY A 1 94 ? -15.947 7.448 -3.320 1.00 49.62 94 GLY A C 1
ATOM 767 O O . GLY A 1 94 ? -16.196 7.324 -4.515 1.00 49.62 94 GLY A O 1
ATOM 768 N N . HIS A 1 95 ? -15.915 8.645 -2.732 1.00 42.88 95 HIS A N 1
ATOM 769 C CA . HIS A 1 95 ? -15.994 9.928 -3.440 1.00 42.88 95 HIS A CA 1
ATOM 770 C C . HIS A 1 95 ? -14.742 10.749 -3.140 1.00 42.88 95 HIS A C 1
ATOM 772 O O . HIS A 1 95 ? -14.767 11.726 -2.398 1.00 42.88 95 HIS A O 1
ATOM 778 N N . LEU A 1 96 ? -13.630 10.343 -3.739 1.00 46.91 96 LEU A N 1
ATOM 779 C CA . LEU A 1 96 ? -12.786 11.345 -4.368 1.00 46.91 96 LEU A CA 1
ATOM 780 C C . LEU A 1 96 ? -13.353 11.436 -5.788 1.00 46.91 96 LEU A C 1
ATOM 782 O O . LEU A 1 96 ? -13.140 10.501 -6.559 1.00 46.91 96 LEU A O 1
ATOM 786 N N . PRO A 1 97 ? -14.155 12.458 -6.138 1.00 40.03 97 PRO A N 1
ATOM 787 C CA . PRO A 1 97 ? -14.299 12.793 -7.547 1.00 40.03 97 PRO A CA 1
ATOM 788 C C . PRO A 1 97 ? -12.885 12.934 -8.137 1.00 40.03 97 PRO A C 1
ATOM 790 O O . PRO A 1 97 ? -11.939 13.232 -7.402 1.00 40.03 97 PRO A O 1
ATOM 793 N N . ASP A 1 98 ? -12.725 12.726 -9.440 1.00 43.44 98 ASP A N 1
ATOM 794 C CA . ASP A 1 98 ? -11.584 13.285 -10.171 1.00 43.44 98 ASP A CA 1
ATOM 795 C C . ASP A 1 98 ? -11.674 14.818 -10.030 1.00 43.44 98 ASP A C 1
ATOM 797 O O . ASP A 1 98 ? -12.208 15.511 -10.893 1.00 43.44 98 ASP A O 1
ATOM 801 N N . ILE A 1 99 ? -11.297 15.336 -8.858 1.00 49.19 99 ILE A N 1
ATOM 802 C CA . ILE A 1 99 ? -11.366 16.747 -8.515 1.00 49.19 99 ILE A CA 1
ATOM 803 C C . ILE A 1 99 ? -10.120 17.359 -9.128 1.00 49.19 99 ILE A C 1
ATOM 805 O O . ILE A 1 99 ? -9.004 17.189 -8.632 1.00 49.19 99 ILE A O 1
ATOM 809 N N . ASP A 1 100 ? -10.332 18.080 -10.219 1.00 49.41 100 ASP A N 1
ATOM 810 C CA . ASP A 1 100 ? -9.423 19.130 -10.640 1.00 49.41 100 ASP A CA 1
ATOM 811 C C . ASP A 1 100 ? -9.390 20.158 -9.494 1.00 49.41 100 ASP A C 1
ATOM 813 O O . ASP A 1 100 ? -10.397 20.804 -9.206 1.00 49.41 100 ASP A O 1
ATOM 817 N N . PHE A 1 101 ? -8.282 20.220 -8.745 1.00 52.12 101 PHE A N 1
ATOM 818 C CA . PHE A 1 101 ? -8.114 20.961 -7.478 1.00 52.12 101 PHE A CA 1
ATOM 819 C C . PHE A 1 101 ? -8.150 22.503 -7.636 1.00 52.12 101 PHE A C 1
ATOM 821 O O . PHE A 1 101 ? -7.426 23.226 -6.952 1.00 52.12 101 PHE A O 1
ATOM 828 N N . ASP A 1 102 ? -8.993 23.034 -8.519 1.00 55.31 102 ASP A N 1
ATOM 829 C CA . ASP A 1 102 ? -9.049 24.456 -8.867 1.00 55.31 102 ASP A CA 1
ATOM 830 C C . ASP A 1 102 ? -10.091 25.248 -8.045 1.00 55.31 102 ASP A C 1
ATOM 832 O O . ASP A 1 102 ? -10.205 26.465 -8.187 1.00 55.31 102 ASP A O 1
ATOM 836 N N . THR A 1 103 ? -10.848 24.610 -7.132 1.00 63.25 103 THR A N 1
ATOM 837 C CA . THR A 1 103 ? -11.798 25.337 -6.264 1.00 63.25 103 THR A CA 1
ATOM 838 C C . THR A 1 103 ? -11.656 25.020 -4.770 1.00 63.25 103 THR A C 1
ATOM 840 O O . THR A 1 103 ? -11.827 23.897 -4.304 1.00 63.25 103 THR A O 1
ATOM 843 N N . SER A 1 104 ? -11.389 26.055 -3.965 1.00 74.62 104 SER A N 1
ATOM 844 C CA . SER A 1 104 ? -11.250 25.960 -2.500 1.00 74.62 104 SER A CA 1
ATOM 845 C C . SER A 1 104 ? -12.513 25.457 -1.790 1.00 74.62 104 SER A C 1
ATOM 847 O O . SER A 1 104 ? -12.436 24.902 -0.698 1.00 74.62 104 SER A O 1
ATOM 849 N N . LYS A 1 105 ? -13.683 25.636 -2.410 1.00 74.62 105 LYS A N 1
ATOM 850 C CA . LYS A 1 105 ? -14.981 25.289 -1.828 1.00 74.62 105 LYS A CA 1
ATOM 851 C C . LYS A 1 105 ? -15.209 23.776 -1.747 1.00 74.62 105 LYS A C 1
ATOM 853 O O . LYS A 1 105 ? -15.726 23.299 -0.743 1.00 74.62 105 LYS A O 1
ATOM 858 N N . GLU A 1 106 ? -14.811 23.024 -2.769 1.00 72.62 106 GLU A N 1
ATOM 859 C CA . GLU A 1 106 ? -14.951 21.560 -2.778 1.00 72.62 106 GLU A CA 1
ATOM 860 C C . GLU A 1 106 ? -14.035 20.913 -1.735 1.00 72.62 106 GLU A C 1
ATOM 862 O O . GLU A 1 106 ? -14.438 19.988 -1.033 1.00 72.62 106 GLU A O 1
ATOM 867 N N . PHE A 1 107 ? -12.832 21.467 -1.557 1.00 74.94 107 PHE A N 1
ATOM 868 C CA . PHE A 1 107 ? -11.922 21.061 -0.489 1.00 74.94 107 PHE A CA 1
ATOM 869 C C . PHE A 1 107 ? -12.513 21.326 0.905 1.00 74.94 107 PHE A C 1
ATOM 871 O O . PHE A 1 107 ? -12.462 20.458 1.775 1.00 74.94 107 PHE A O 1
ATOM 878 N N . GLU A 1 108 ? -13.112 22.501 1.118 1.00 79.44 108 GLU A N 1
ATOM 879 C CA . GLU A 1 108 ? -13.798 22.825 2.374 1.00 79.44 108 GLU A CA 1
ATOM 880 C C . GLU A 1 108 ? -14.975 21.875 2.650 1.00 79.44 108 GLU A C 1
ATOM 882 O O . GLU A 1 108 ? -15.152 21.419 3.780 1.00 79.44 108 GLU A O 1
ATOM 887 N N . GLU A 1 109 ? -15.777 21.541 1.635 1.00 80.75 109 GLU A N 1
ATOM 888 C CA . GLU A 1 109 ? -16.893 20.596 1.770 1.00 80.75 109 GLU A CA 1
ATOM 889 C C . GLU A 1 109 ? -16.413 19.166 2.060 1.00 80.75 109 GLU A C 1
ATOM 891 O O . GLU A 1 109 ? -16.974 18.498 2.933 1.00 80.75 109 GLU A O 1
ATOM 896 N N . ALA A 1 110 ? -15.341 18.715 1.403 1.00 79.62 110 ALA A N 1
ATOM 897 C CA . ALA A 1 110 ? -14.712 17.426 1.677 1.00 79.62 110 ALA A CA 1
ATOM 898 C C . ALA A 1 110 ? -14.116 17.366 3.093 1.00 79.62 110 ALA A C 1
ATOM 900 O O . ALA A 1 110 ? -14.268 16.358 3.784 1.00 79.62 110 ALA A O 1
ATOM 901 N N . SER A 1 111 ? -13.498 18.453 3.564 1.00 84.50 111 SER A N 1
ATOM 902 C CA . SER A 1 111 ? -12.918 18.523 4.910 1.00 84.50 111 SER A CA 1
ATOM 903 C C . SER A 1 111 ? -13.974 18.390 6.012 1.00 84.50 111 SER A C 1
ATOM 905 O O . SER A 1 111 ? -13.725 17.728 7.019 1.00 84.50 111 SER A O 1
ATOM 907 N N . LYS A 1 112 ? -15.194 18.908 5.805 1.00 88.69 112 LYS A N 1
ATOM 908 C CA . LYS A 1 112 ? -16.314 18.714 6.751 1.00 88.69 112 LYS A CA 1
ATOM 909 C C . LYS A 1 112 ? -16.691 17.245 6.946 1.00 88.69 112 LYS A C 1
ATOM 911 O O . LYS A 1 112 ? -17.261 16.895 7.972 1.00 88.69 112 LYS A O 1
ATOM 916 N N . GLN A 1 113 ? -16.377 16.374 5.984 1.00 89.38 113 GLN A N 1
ATOM 917 C CA . GLN A 1 113 ? -16.644 14.936 6.093 1.00 89.38 113 GLN A CA 1
ATOM 918 C C . GLN A 1 113 ? -15.636 14.200 6.985 1.00 89.38 113 GLN A C 1
ATOM 920 O O . GLN A 1 113 ? -15.844 13.026 7.303 1.00 89.38 113 GLN A O 1
ATOM 925 N N . GLN A 1 114 ? -14.543 14.847 7.386 1.00 92.62 114 GLN A N 1
ATOM 926 C CA . GLN A 1 114 ? -13.539 14.254 8.260 1.00 92.62 114 GLN A CA 1
ATOM 927 C C . GLN A 1 114 ? -13.975 14.401 9.718 1.00 92.62 114 GLN A C 1
ATOM 929 O O . GLN A 1 114 ? -14.252 15.504 10.186 1.00 92.62 114 GLN A O 1
ATOM 934 N N . LEU A 1 115 ? -14.014 13.286 10.448 1.00 95.25 115 LEU A N 1
ATOM 935 C CA . LEU A 1 115 ? -14.198 13.333 11.895 1.00 95.25 115 LEU A CA 1
ATOM 936 C C . LEU A 1 115 ? -12.936 13.902 12.543 1.00 95.25 115 LEU A C 1
ATOM 938 O O . LEU A 1 115 ? -11.824 13.533 12.155 1.00 95.25 115 LEU A O 1
ATOM 942 N N . LYS A 1 116 ? -13.126 14.763 13.543 1.00 95.75 116 LYS A N 1
ATOM 943 C CA . LYS A 1 116 ? -12.051 15.342 14.361 1.00 95.75 116 LYS A CA 1
ATOM 944 C C . LYS A 1 116 ? -12.315 15.088 15.844 1.00 95.75 116 LYS A C 1
ATOM 946 O O . LYS A 1 116 ? -13.282 14.418 16.208 1.00 95.75 116 LYS A O 1
ATOM 951 N N . GLY A 1 117 ? -11.487 15.661 16.711 1.00 94.56 117 GLY A N 1
ATOM 952 C CA . GLY A 1 117 ? -11.596 15.506 18.162 1.00 94.56 117 GLY A CA 1
ATOM 953 C C . GLY A 1 117 ? -10.726 14.364 18.679 1.00 94.56 117 GLY A C 1
ATOM 954 O O . GLY A 1 117 ? -9.686 14.064 18.096 1.00 94.56 117 GLY A O 1
ATOM 955 N N . GLU A 1 118 ? -11.138 13.739 19.778 1.00 93.69 118 GLU A N 1
ATOM 956 C CA . GLU A 1 118 ? -10.321 12.755 20.494 1.00 93.69 118 GLU A CA 1
ATOM 957 C C . GLU A 1 118 ? -11.010 11.389 20.558 1.00 93.69 118 GLU A C 1
ATOM 959 O O . GLU A 1 118 ? -12.211 11.275 20.816 1.00 93.69 118 GLU A O 1
ATOM 964 N N . LEU A 1 119 ? -10.238 10.317 20.359 1.00 95.19 119 LEU A N 1
ATOM 965 C CA . LEU A 1 119 ? -10.754 8.962 20.536 1.00 95.19 119 LEU A CA 1
ATOM 966 C C . LEU A 1 119 ? -10.933 8.667 22.033 1.00 95.19 119 LEU A C 1
ATOM 968 O O . LEU A 1 119 ? -9.975 8.686 22.804 1.00 95.19 119 LEU A O 1
ATOM 972 N N . SER A 1 120 ? -12.163 8.344 22.431 1.00 95.81 120 SER A N 1
ATOM 973 C CA . SER A 1 120 ? -12.526 8.088 23.829 1.00 95.81 120 SER A CA 1
ATOM 974 C C . SER A 1 120 ? -12.267 6.629 24.259 1.00 95.81 120 SER A C 1
ATOM 976 O O . SER A 1 120 ? -12.626 5.707 23.518 1.00 95.81 120 SER A O 1
ATOM 978 N N . PRO A 1 121 ? -11.759 6.380 25.489 1.00 97.62 121 PRO A N 1
ATOM 979 C CA . PRO A 1 121 ? -11.625 5.035 26.061 1.00 97.62 121 PRO A CA 1
ATOM 980 C C . PRO A 1 121 ? -12.946 4.283 26.259 1.00 97.62 121 PRO A C 1
ATOM 982 O O . PRO A 1 121 ? -12.918 3.086 26.528 1.00 97.62 121 PRO A O 1
ATOM 985 N N . SER A 1 122 ? -14.098 4.947 26.118 1.00 98.19 122 SER A N 1
ATOM 986 C CA . SER A 1 122 ? -15.421 4.301 26.138 1.00 98.19 122 SER A CA 1
ATOM 987 C C . SER A 1 122 ? -15.529 3.131 25.153 1.00 98.19 122 SER A C 1
ATOM 989 O O . SER A 1 122 ? -16.204 2.148 25.443 1.00 98.19 122 SER A O 1
ATOM 991 N N . LEU A 1 123 ? -14.782 3.151 24.040 1.00 97.88 123 LEU A N 1
ATOM 992 C CA . LEU A 1 123 ? -14.704 2.023 23.101 1.00 97.88 123 LEU A CA 1
ATOM 993 C C . LEU A 1 123 ? -14.250 0.706 23.751 1.00 97.88 123 LEU A C 1
ATOM 995 O O . LEU A 1 123 ? -14.545 -0.362 23.218 1.00 97.88 123 LEU A O 1
ATOM 999 N N . LEU A 1 124 ? -13.568 0.755 24.900 1.00 97.94 124 LEU A N 1
ATOM 1000 C CA . LEU A 1 124 ? -13.196 -0.438 25.657 1.00 97.94 124 LEU A CA 1
ATOM 1001 C C . LEU A 1 124 ? -14.407 -1.256 26.099 1.00 97.94 124 LEU A C 1
ATOM 1003 O O . LEU A 1 124 ? -14.241 -2.449 26.347 1.00 97.94 124 LEU A O 1
ATOM 1007 N N . ASP A 1 125 ? -15.596 -0.666 26.210 1.00 97.94 125 ASP A N 1
ATOM 1008 C CA . ASP A 1 125 ? -16.815 -1.376 26.608 1.00 97.94 125 ASP A CA 1
ATOM 1009 C C . ASP A 1 125 ? -17.405 -2.229 25.477 1.00 97.94 125 ASP A C 1
ATOM 1011 O O . ASP A 1 125 ? -18.163 -3.160 25.744 1.00 97.94 125 ASP A O 1
ATOM 1015 N N . LEU A 1 126 ? -16.961 -2.021 24.233 1.00 97.75 126 LEU A N 1
ATOM 1016 C CA . LEU A 1 126 ? -17.308 -2.845 23.072 1.00 97.75 126 LEU A CA 1
ATOM 1017 C C . LEU A 1 126 ? -16.442 -4.113 23.047 1.00 97.75 126 LEU A C 1
ATOM 1019 O O . LEU A 1 126 ? -15.558 -4.293 22.206 1.00 97.75 126 LEU A O 1
ATOM 1023 N N . LYS A 1 127 ? -16.669 -5.015 24.008 1.00 95.62 127 LYS A N 1
ATOM 1024 C CA . LYS A 1 127 ? -15.796 -6.181 24.251 1.00 95.62 127 LYS A CA 1
ATOM 1025 C C . LYS A 1 127 ? -15.694 -7.133 23.058 1.00 95.62 127 LYS A C 1
ATOM 1027 O O . LYS A 1 127 ? -14.710 -7.861 22.962 1.00 95.62 127 LYS A O 1
ATOM 1032 N N . GLN A 1 128 ? -16.681 -7.148 22.162 1.00 97.06 128 GLN A N 1
ATOM 1033 C CA . GLN A 1 128 ? -16.712 -8.005 20.969 1.00 97.06 128 GLN A CA 1
ATOM 1034 C C . GLN A 1 128 ? -16.270 -7.286 19.686 1.00 97.06 128 GLN A C 1
ATOM 1036 O O . GLN A 1 128 ? -16.394 -7.859 18.597 1.00 97.06 128 GLN A O 1
ATOM 1041 N N . LEU A 1 129 ? -15.728 -6.067 19.793 1.00 98.50 129 LEU A N 1
ATOM 1042 C CA . LEU A 1 129 ? -15.264 -5.297 18.645 1.00 98.50 129 LEU A CA 1
ATOM 1043 C C . LEU A 1 129 ? -14.143 -6.041 17.907 1.00 98.50 129 LEU A C 1
ATOM 1045 O O . LEU A 1 129 ? -13.086 -6.340 18.464 1.00 98.50 129 LEU A O 1
ATOM 1049 N N . LYS A 1 130 ? -14.391 -6.339 16.629 1.00 98.69 130 LYS A N 1
ATOM 1050 C CA . LYS A 1 130 ? -13.473 -7.054 15.728 1.00 98.69 130 LYS A CA 1
ATOM 1051 C C . LYS A 1 130 ? -12.925 -6.150 14.628 1.00 98.69 130 LYS A C 1
ATOM 1053 O O . LYS A 1 130 ? -11.874 -6.464 14.073 1.00 98.69 130 LYS A O 1
ATOM 1058 N N . HIS A 1 131 ? -13.614 -5.063 14.300 1.00 98.81 131 HIS A N 1
ATOM 1059 C CA . HIS A 1 131 ? -13.252 -4.180 13.197 1.00 98.81 131 HIS A CA 1
ATOM 1060 C C . HIS A 1 131 ? -13.394 -2.718 13.616 1.00 98.81 131 HIS A C 1
ATOM 1062 O O . HIS A 1 131 ? -14.491 -2.275 13.957 1.00 98.81 131 HIS A O 1
ATOM 1068 N N . LEU A 1 132 ? -12.290 -1.975 13.549 1.00 98.62 132 LEU A N 1
ATOM 1069 C CA . LEU A 1 132 ? -12.260 -0.533 13.767 1.00 98.62 132 LEU A CA 1
ATOM 1070 C C . LEU A 1 132 ? -11.622 0.157 12.557 1.00 98.62 132 LEU A C 1
ATOM 1072 O O . LEU A 1 132 ? -10.423 0.025 12.310 1.00 98.62 132 LEU A O 1
ATOM 1076 N N . GLU A 1 133 ? -12.441 0.881 11.805 1.00 97.69 133 GLU A N 1
ATOM 1077 C CA . GLU A 1 133 ? -12.043 1.620 10.609 1.00 97.69 133 GLU A CA 1
ATOM 1078 C C . GLU A 1 133 ? -12.207 3.118 10.862 1.00 97.69 133 GLU A C 1
ATOM 1080 O O . GLU A 1 133 ? -13.324 3.605 11.043 1.00 97.69 133 GLU A O 1
ATOM 1085 N N . LEU A 1 134 ? -11.087 3.836 10.899 1.00 96.19 134 LEU A N 1
ATOM 1086 C CA . LEU A 1 134 ? -11.011 5.266 11.191 1.00 96.19 134 LEU A CA 1
ATOM 1087 C C . LEU A 1 134 ? -10.244 6.039 10.108 1.00 96.19 134 LEU A C 1
ATOM 1089 O O . LEU A 1 134 ? -9.967 7.215 10.322 1.00 96.19 134 LEU A O 1
ATOM 1093 N N . SER A 1 135 ? -9.917 5.421 8.967 1.00 94.31 135 SER A N 1
ATOM 1094 C CA . SER A 1 135 ? -9.074 6.034 7.936 1.00 94.31 135 SER A CA 1
ATOM 1095 C C . SER A 1 135 ? -9.649 7.312 7.326 1.00 94.31 135 SER A C 1
ATOM 1097 O O . SER A 1 135 ? -10.857 7.556 7.348 1.00 94.31 135 SER A O 1
ATOM 1099 N N . CYS A 1 136 ? -8.769 8.130 6.746 1.00 92.50 136 CYS A N 1
ATOM 1100 C CA . CYS A 1 136 ? -9.109 9.366 6.028 1.00 92.50 136 CYS A CA 1
ATOM 1101 C C . CYS A 1 136 ? -9.726 10.497 6.886 1.00 92.50 136 CYS A C 1
ATOM 1103 O O . CYS A 1 136 ? -10.140 11.515 6.332 1.00 92.50 136 CYS A O 1
ATOM 1105 N N . ASN A 1 137 ? -9.789 10.360 8.213 1.00 93.94 137 ASN A N 1
ATOM 1106 C CA . ASN A 1 137 ? -10.272 11.412 9.120 1.00 93.94 137 ASN A CA 1
ATOM 1107 C C . ASN A 1 137 ? -9.176 12.451 9.458 1.00 93.94 137 ASN A C 1
ATOM 1109 O O . ASN A 1 137 ? -8.087 12.419 8.891 1.00 93.94 137 ASN A O 1
ATOM 1113 N N . ASP A 1 138 ? -9.452 13.388 10.366 1.00 93.44 138 ASP A N 1
ATOM 1114 C CA . ASP A 1 138 ? -8.477 14.390 10.815 1.00 93.44 138 ASP A CA 1
ATOM 1115 C C . ASP A 1 138 ? -8.485 14.516 12.343 1.00 93.44 138 ASP A C 1
ATOM 1117 O O . ASP A 1 138 ? -9.159 15.363 12.925 1.00 93.44 138 ASP A O 1
ATOM 1121 N N . PHE A 1 139 ? -7.693 13.682 13.016 1.00 93.44 139 PHE A N 1
ATOM 1122 C CA . PHE A 1 139 ? -7.537 13.739 14.472 1.00 93.44 139 PHE A CA 1
ATOM 1123 C C . PHE A 1 139 ? -6.479 14.761 14.923 1.00 93.44 139 PHE A C 1
ATOM 1125 O O . PHE A 1 139 ? -5.908 14.634 16.001 1.00 93.44 139 PHE A O 1
ATOM 1132 N N . GLY A 1 140 ? -6.200 15.794 14.118 1.00 90.38 140 GLY A N 1
ATOM 1133 C CA . GLY A 1 140 ? -5.531 17.012 14.584 1.00 90.38 140 GLY A CA 1
ATOM 1134 C C . GLY A 1 140 ? -4.109 16.824 15.121 1.00 90.38 140 GLY A C 1
ATOM 1135 O O . GLY A 1 140 ? -3.717 17.514 16.061 1.00 90.38 140 GLY A O 1
ATOM 1136 N N . LEU A 1 141 ? -3.332 15.901 14.545 1.00 88.75 141 LEU A N 1
ATOM 1137 C CA . LEU A 1 141 ? -1.965 15.568 14.960 1.00 88.75 141 LEU A CA 1
ATOM 1138 C C . LEU A 1 141 ? -1.860 15.013 16.390 1.00 88.75 141 LEU A C 1
ATOM 1140 O O . LEU A 1 141 ? -0.779 15.054 16.982 1.00 88.75 141 LEU A O 1
ATOM 1144 N N . THR A 1 142 ? -2.928 14.449 16.957 1.00 90.38 142 THR A N 1
ATOM 1145 C CA . THR A 1 142 ? -2.845 13.761 18.253 1.00 90.38 142 THR A CA 1
ATOM 1146 C C . THR A 1 142 ? -2.105 12.427 18.135 1.00 90.38 142 THR A C 1
ATOM 1148 O O . THR A 1 142 ? -1.976 11.849 17.054 1.00 90.38 142 THR A O 1
ATOM 1151 N N . GLN A 1 143 ? -1.625 11.903 19.264 1.00 91.19 143 GLN A N 1
ATOM 1152 C CA . GLN A 1 143 ? -1.093 10.540 19.319 1.00 91.19 143 GLN A CA 1
ATOM 1153 C C . GLN A 1 143 ? -2.220 9.508 19.253 1.00 91.19 143 GLN A C 1
ATOM 1155 O O . GLN A 1 143 ? -3.337 9.763 19.709 1.00 91.19 143 GLN A O 1
ATOM 1160 N N . VAL A 1 144 ? -1.914 8.323 18.721 1.00 93.44 144 VAL A N 1
ATOM 1161 C CA . VAL A 1 144 ? -2.821 7.173 18.816 1.00 93.44 144 VAL A CA 1
ATOM 1162 C C . VAL A 1 144 ? -2.925 6.766 20.288 1.00 93.44 144 VAL A C 1
ATOM 1164 O O . VAL A 1 144 ? -1.890 6.512 20.908 1.00 93.44 144 VAL A O 1
ATOM 1167 N N . PRO A 1 145 ? -4.132 6.677 20.870 1.00 95.00 145 PRO A N 1
ATOM 1168 C CA . PRO A 1 145 ? -4.265 6.323 22.277 1.00 95.00 145 PRO A CA 1
ATOM 1169 C C . PRO A 1 145 ? -3.872 4.877 22.581 1.00 95.00 145 PRO A C 1
ATOM 1171 O O . PRO A 1 145 ? -4.268 3.940 21.883 1.00 95.00 145 PRO A O 1
ATOM 1174 N N . GLU A 1 146 ? -3.170 4.679 23.697 1.00 96.12 146 GLU A N 1
ATOM 1175 C CA . GLU A 1 146 ? -2.693 3.360 24.134 1.00 96.12 146 GLU A CA 1
ATOM 1176 C C . GLU A 1 146 ? -3.825 2.352 24.380 1.00 96.12 146 GLU A C 1
ATOM 1178 O O . GLU A 1 146 ? -3.636 1.149 24.184 1.00 96.12 146 GLU A O 1
ATOM 1183 N N . PHE A 1 147 ? -5.017 2.829 24.769 1.00 97.31 147 PHE A N 1
ATOM 1184 C CA . PHE A 1 147 ? -6.159 1.966 25.081 1.00 97.31 147 PHE A CA 1
ATOM 1185 C C . PHE A 1 147 ? -6.618 1.126 23.884 1.00 97.31 147 PHE A C 1
ATOM 1187 O O . PHE A 1 147 ? -7.220 0.072 24.085 1.00 97.31 147 PHE A O 1
ATOM 1194 N N . ILE A 1 148 ? -6.319 1.540 22.644 1.00 97.44 148 ILE A N 1
ATOM 1195 C CA . ILE A 1 148 ? -6.641 0.742 21.451 1.00 97.44 148 ILE A CA 1
ATOM 1196 C C . ILE A 1 148 ? -5.984 -0.638 21.550 1.00 97.44 148 ILE A C 1
ATOM 1198 O O . ILE A 1 148 ? -6.604 -1.634 21.188 1.00 97.44 148 ILE A O 1
ATOM 1202 N N . GLY A 1 149 ? -4.786 -0.722 22.139 1.00 97.19 149 GLY A N 1
ATOM 1203 C CA . GLY A 1 149 ? -4.090 -1.982 22.401 1.00 97.19 149 GLY A CA 1
ATOM 1204 C C . GLY A 1 149 ? -4.812 -2.929 23.369 1.00 97.19 149 GLY A C 1
ATOM 1205 O O . GLY A 1 149 ? -4.476 -4.107 23.440 1.00 97.19 149 GLY A O 1
ATOM 1206 N N . SER A 1 150 ? -5.815 -2.456 24.113 1.00 97.81 150 SER A N 1
ATOM 1207 C CA . SER A 1 150 ? -6.627 -3.281 25.019 1.00 97.81 150 SER A CA 1
ATOM 1208 C C . SER A 1 150 ? -7.859 -3.905 24.348 1.00 97.81 150 SER A C 1
ATOM 1210 O O . SER A 1 150 ? -8.541 -4.722 24.969 1.00 97.81 150 SER A O 1
ATOM 1212 N N . LEU A 1 151 ? -8.142 -3.580 23.082 1.00 97.88 151 LEU A N 1
ATOM 1213 C CA . LEU A 1 151 ? -9.251 -4.149 22.308 1.00 97.88 151 LEU A CA 1
ATOM 1214 C C . LEU A 1 151 ? -8.886 -5.545 21.765 1.00 97.88 151 LEU A C 1
ATOM 1216 O O . LEU A 1 151 ? -8.770 -5.763 20.561 1.00 97.88 151 LEU A O 1
ATOM 1220 N N . GLY A 1 152 ? -8.690 -6.511 22.666 1.00 96.44 152 GLY A N 1
ATOM 1221 C CA . GLY A 1 152 ? -8.066 -7.812 22.370 1.00 96.44 152 GLY A CA 1
ATOM 1222 C C . GLY A 1 152 ? -8.769 -8.705 21.334 1.00 96.44 152 GLY A C 1
ATOM 1223 O O . GLY A 1 152 ? -8.165 -9.665 20.859 1.00 96.44 152 GLY A O 1
ATOM 1224 N N . ASN A 1 153 ? -10.014 -8.393 20.956 1.00 97.88 153 ASN A N 1
ATOM 1225 C CA . ASN A 1 153 ? -10.767 -9.098 19.913 1.00 97.88 153 ASN A CA 1
ATOM 1226 C C . ASN A 1 153 ? -10.624 -8.481 18.511 1.00 97.88 153 ASN A C 1
ATOM 1228 O O . ASN A 1 153 ? -11.157 -9.053 17.552 1.00 97.88 153 ASN A O 1
ATOM 1232 N N . LEU A 1 154 ? -9.900 -7.362 18.369 1.00 98.62 154 LEU A N 1
ATOM 1233 C CA . LEU A 1 154 ? -9.681 -6.722 17.076 1.00 98.62 154 LEU A CA 1
ATOM 1234 C C . LEU A 1 154 ? -8.978 -7.660 16.097 1.00 98.62 154 LEU A C 1
ATOM 1236 O O . LEU A 1 154 ? -7.970 -8.300 16.394 1.00 98.62 154 LEU A O 1
ATOM 1240 N N . ARG A 1 155 ? -9.525 -7.687 14.885 1.00 98.75 155 ARG A N 1
ATOM 1241 C CA . ARG A 1 155 ? -9.017 -8.407 13.714 1.00 98.75 155 ARG A CA 1
ATOM 1242 C C . ARG A 1 155 ? -8.634 -7.449 12.593 1.00 98.75 155 ARG A C 1
ATOM 1244 O O . ARG A 1 155 ? -7.763 -7.782 11.795 1.00 98.75 155 ARG A O 1
ATOM 1251 N N . TYR A 1 156 ? -9.261 -6.280 12.551 1.00 98.88 156 TYR A N 1
ATOM 1252 C CA . TYR A 1 156 ? -9.007 -5.228 11.581 1.00 98.88 156 TYR A CA 1
ATOM 1253 C C . TYR A 1 156 ? -8.888 -3.886 12.301 1.00 98.88 156 TYR A C 1
ATOM 1255 O O . TYR A 1 156 ? -9.791 -3.508 13.053 1.00 98.88 156 TYR A O 1
ATOM 1263 N N . LEU A 1 157 ? -7.787 -3.181 12.050 1.00 98.69 157 LEU A N 1
ATOM 1264 C CA . LEU A 1 157 ? -7.551 -1.825 12.525 1.00 98.69 157 LEU A CA 1
ATOM 1265 C C . LEU A 1 157 ? -6.978 -0.989 11.383 1.00 98.69 157 LEU A C 1
ATOM 1267 O O . LEU A 1 157 ? -5.903 -1.297 10.867 1.00 98.69 157 LEU A O 1
ATOM 1271 N N . ASN A 1 158 ? -7.674 0.085 11.021 1.00 97.88 158 ASN A N 1
ATOM 1272 C CA . ASN A 1 158 ? -7.191 1.030 10.023 1.00 97.88 158 ASN A CA 1
ATOM 1273 C C . ASN A 1 158 ? -7.235 2.461 10.563 1.00 97.88 158 ASN A C 1
ATOM 1275 O O . ASN A 1 158 ? -8.305 3.001 10.838 1.00 97.88 158 ASN A O 1
ATOM 1279 N N . LEU A 1 159 ? -6.046 3.048 10.707 1.00 95.25 159 LEU A N 1
ATOM 1280 C CA . LEU A 1 159 ? -5.795 4.416 11.164 1.00 95.25 159 LEU A CA 1
ATOM 1281 C C . LEU A 1 159 ? -5.094 5.256 10.079 1.00 95.25 159 LEU A C 1
ATOM 1283 O O . LEU A 1 159 ? -4.616 6.358 10.351 1.00 95.25 159 LEU A O 1
ATOM 1287 N N . SER A 1 160 ? -4.969 4.723 8.858 1.00 93.19 160 SER A N 1
ATOM 1288 C CA . SER A 1 160 ? -4.248 5.378 7.761 1.00 93.19 160 SER A CA 1
ATOM 1289 C C . SER A 1 160 ? -4.884 6.717 7.381 1.00 93.19 160 SER A C 1
ATOM 1291 O O . SER A 1 160 ? -6.093 6.914 7.514 1.00 93.19 160 SER A O 1
ATOM 1293 N N . SER A 1 161 ? -4.060 7.666 6.935 1.00 90.88 161 SER A N 1
ATOM 1294 C CA . SER A 1 161 ? -4.508 8.987 6.468 1.00 90.88 161 SER A CA 1
ATOM 1295 C C . SER A 1 161 ? -5.444 9.721 7.440 1.00 90.88 161 SER A C 1
ATOM 1297 O O . SER A 1 161 ? -6.343 10.422 7.000 1.00 90.88 161 SER A O 1
ATOM 1299 N N . SER A 1 162 ? -5.269 9.528 8.752 1.00 92.44 162 SER A N 1
ATOM 1300 C CA . SER A 1 162 ? -6.164 10.090 9.782 1.00 92.44 162 SER A CA 1
ATOM 1301 C C . SER A 1 162 ? -5.561 11.275 10.545 1.00 92.44 162 SER A C 1
ATOM 1303 O O . SER A 1 162 ? -6.038 11.648 11.614 1.00 92.44 162 SER A O 1
ATOM 1305 N N . ASN A 1 163 ? -4.456 11.814 10.020 1.00 90.25 163 ASN A N 1
ATOM 1306 C CA . ASN A 1 163 ? -3.680 12.911 10.597 1.00 90.25 163 ASN A CA 1
ATOM 1307 C C . ASN A 1 163 ? -3.273 12.706 12.071 1.00 90.25 163 ASN A C 1
ATOM 1309 O O . ASN A 1 163 ? -3.167 13.666 12.827 1.00 90.25 163 ASN A O 1
ATOM 1313 N N . PHE A 1 164 ? -3.044 11.464 12.503 1.00 91.00 164 PHE A N 1
ATOM 1314 C CA . PHE A 1 164 ? -2.376 11.206 13.778 1.00 91.00 164 PHE A CA 1
ATOM 1315 C C . PHE A 1 164 ? -0.882 11.544 13.673 1.00 91.00 164 PHE A C 1
ATOM 1317 O O . PHE A 1 164 ? -0.295 11.478 12.594 1.00 91.00 164 PHE A O 1
ATOM 1324 N N . SER A 1 165 ? -0.247 11.872 14.798 1.00 88.06 165 SER A N 1
ATOM 1325 C CA . SER A 1 165 ? 1.185 12.165 14.856 1.00 88.06 165 SER A CA 1
ATOM 1326 C C . SER A 1 165 ? 1.866 11.528 16.072 1.00 88.06 165 SER A C 1
ATOM 1328 O O . SER A 1 165 ? 1.256 10.808 16.860 1.00 88.06 165 SER A O 1
ATOM 1330 N N . GLY A 1 166 ? 3.167 11.770 16.223 1.00 86.69 166 GLY A N 1
ATOM 1331 C CA . GLY A 1 166 ? 3.958 11.222 17.320 1.00 86.69 166 GLY A CA 1
ATOM 1332 C C . GLY A 1 166 ? 4.328 9.752 17.118 1.00 86.69 166 GLY A C 1
ATOM 1333 O O . GLY A 1 166 ? 4.525 9.300 15.987 1.00 86.69 166 GLY A O 1
ATOM 1334 N N . LEU A 1 167 ? 4.508 9.040 18.233 1.00 85.88 167 LEU A N 1
ATOM 1335 C CA . LEU A 1 167 ? 4.884 7.627 18.246 1.00 85.88 167 LEU A CA 1
ATOM 1336 C C . LEU A 1 167 ? 3.635 6.747 18.256 1.00 85.88 167 LEU A C 1
ATOM 1338 O O . LEU A 1 167 ? 2.660 7.051 18.941 1.00 85.88 167 LEU A O 1
ATOM 1342 N N . ILE A 1 168 ? 3.698 5.625 17.544 1.00 87.69 168 ILE A N 1
ATOM 1343 C CA . ILE A 1 168 ? 2.681 4.577 17.646 1.00 87.69 168 ILE A CA 1
ATOM 1344 C C . ILE A 1 168 ? 2.847 3.873 19.000 1.00 87.69 168 ILE A C 1
ATOM 1346 O O . ILE A 1 168 ? 3.964 3.445 19.311 1.00 87.69 168 ILE A O 1
ATOM 1350 N N . PRO A 1 169 ? 1.782 3.738 19.809 1.00 91.12 169 PRO A N 1
ATOM 1351 C CA . PRO A 1 169 ? 1.878 3.115 21.119 1.00 91.12 169 PRO A CA 1
ATOM 1352 C C . PRO A 1 169 ? 2.236 1.622 20.981 1.00 91.12 169 PRO A C 1
ATOM 1354 O O . PRO A 1 169 ? 1.504 0.882 20.312 1.00 91.12 169 PRO A O 1
ATOM 1357 N N . PRO A 1 170 ? 3.313 1.132 21.630 1.00 92.69 170 PRO A N 1
ATOM 1358 C CA . PRO A 1 170 ? 3.704 -0.283 21.596 1.00 92.69 170 PRO A CA 1
ATOM 1359 C C . PRO A 1 170 ? 2.608 -1.249 22.069 1.00 92.69 170 PRO A C 1
ATOM 1361 O O . PRO A 1 170 ? 2.628 -2.431 21.730 1.00 92.69 170 PRO A O 1
ATOM 1364 N N . GLN A 1 171 ? 1.623 -0.748 22.819 1.00 95.81 171 GLN A N 1
ATOM 1365 C CA . GLN A 1 171 ? 0.431 -1.464 23.261 1.00 95.81 171 GLN A CA 1
ATOM 1366 C C . GLN A 1 171 ? -0.379 -2.031 22.085 1.00 95.81 171 GLN A C 1
ATOM 1368 O O . GLN A 1 171 ? -1.082 -3.019 22.284 1.00 95.81 171 GLN A O 1
ATOM 1373 N N . LEU A 1 172 ? -0.251 -1.501 20.858 1.00 95.69 172 LEU A N 1
ATOM 1374 C CA . LEU A 1 172 ? -0.835 -2.145 19.671 1.00 95.69 172 LEU A CA 1
ATOM 1375 C C . LEU A 1 172 ? -0.308 -3.571 19.454 1.00 95.69 172 LEU A C 1
ATOM 1377 O O . LEU A 1 172 ? -1.030 -4.406 18.914 1.00 95.69 172 LEU A O 1
ATOM 1381 N N . GLY A 1 173 ? 0.895 -3.892 19.944 1.00 96.12 173 GLY A N 1
ATOM 1382 C CA . GLY A 1 173 ? 1.438 -5.251 19.955 1.00 96.12 173 GLY A CA 1
ATOM 1383 C C . GLY A 1 173 ? 0.625 -6.251 20.790 1.00 96.12 173 GLY A C 1
ATOM 1384 O O . GLY A 1 173 ? 0.782 -7.455 20.608 1.00 96.12 173 GLY A O 1
ATOM 1385 N N . ASN A 1 174 ? -0.283 -5.791 21.662 1.00 97.88 174 ASN A N 1
ATOM 1386 C CA . ASN A 1 174 ? -1.175 -6.661 22.439 1.00 97.88 174 ASN A CA 1
ATOM 1387 C C . ASN A 1 174 ? -2.355 -7.210 21.616 1.00 97.88 174 ASN A C 1
ATOM 1389 O O . ASN A 1 174 ? -3.052 -8.122 22.071 1.00 97.88 174 ASN A O 1
ATOM 1393 N N . LEU A 1 175 ? -2.581 -6.700 20.399 1.00 98.00 175 LEU A N 1
ATOM 1394 C CA . LEU A 1 175 ? -3.673 -7.106 19.510 1.00 98.00 175 LEU A CA 1
ATOM 1395 C C . LEU A 1 175 ? -3.381 -8.451 18.820 1.00 98.00 175 LEU A C 1
ATOM 1397 O O . LEU A 1 175 ? -3.333 -8.563 17.599 1.00 98.00 175 LEU A O 1
ATOM 1401 N N . SER A 1 176 ? -3.197 -9.509 19.608 1.00 96.31 176 SER A N 1
ATOM 1402 C CA . SER A 1 176 ? -2.761 -10.833 19.131 1.00 96.31 176 SER A CA 1
ATOM 1403 C C . SER A 1 176 ? -3.691 -11.504 18.102 1.00 96.31 176 SER A C 1
ATOM 1405 O O . SER A 1 176 ? -3.260 -12.424 17.408 1.00 96.31 176 SER A O 1
ATOM 1407 N N . GLN A 1 177 ? -4.948 -11.054 17.986 1.00 98.06 177 GLN A N 1
ATOM 1408 C CA . GLN A 1 177 ? -5.945 -11.544 17.020 1.00 98.06 177 GLN A CA 1
ATOM 1409 C C . GLN A 1 177 ? -5.981 -10.746 15.705 1.00 98.06 177 GLN A C 1
ATOM 1411 O O . GLN A 1 177 ? -6.809 -11.028 14.829 1.00 98.06 177 GLN A O 1
ATOM 1416 N N . LEU A 1 178 ? -5.101 -9.755 15.549 1.00 98.62 178 LEU A N 1
ATOM 1417 C CA . LEU A 1 178 ? -5.124 -8.837 14.421 1.00 98.62 178 LEU A CA 1
ATOM 1418 C C . LEU A 1 178 ? -4.663 -9.518 13.125 1.00 98.62 178 LEU A C 1
ATOM 1420 O O . LEU A 1 178 ? -3.624 -10.170 13.074 1.00 98.62 178 LEU A O 1
ATOM 1424 N N . HIS A 1 179 ? -5.456 -9.350 12.068 1.00 98.69 179 HIS A N 1
ATOM 1425 C CA . HIS A 1 179 ? -5.200 -9.874 10.726 1.00 98.69 179 HIS A CA 1
ATOM 1426 C C . HIS A 1 179 ? -4.838 -8.760 9.737 1.00 98.69 179 HIS A C 1
ATOM 1428 O O . HIS A 1 179 ? -4.080 -9.002 8.796 1.00 98.69 179 HIS A O 1
ATOM 1434 N N . THR A 1 180 ? -5.370 -7.555 9.940 1.00 98.81 180 THR A N 1
ATOM 1435 C CA . THR A 1 180 ? -5.115 -6.384 9.096 1.00 98.81 180 THR A CA 1
ATOM 1436 C C . THR A 1 180 ? -4.808 -5.170 9.955 1.00 98.81 180 THR A C 1
ATOM 1438 O O . THR A 1 180 ? -5.574 -4.850 10.865 1.00 98.81 180 THR A O 1
ATOM 1441 N N . LEU A 1 181 ? -3.694 -4.514 9.639 1.00 98.38 181 LEU A N 1
ATOM 1442 C CA . LEU A 1 181 ? -3.233 -3.294 10.283 1.00 98.38 181 LEU A CA 1
ATOM 1443 C C . LEU A 1 181 ? -2.808 -2.289 9.217 1.00 98.38 181 LEU A C 1
ATOM 1445 O O . LEU A 1 181 ? -1.900 -2.577 8.438 1.00 98.38 181 LEU A O 1
ATOM 1449 N N . CYS A 1 182 ? -3.445 -1.124 9.215 1.00 97.25 182 CYS A N 1
ATOM 1450 C CA . CYS A 1 182 ? -3.124 -0.021 8.316 1.00 97.25 182 CYS A CA 1
ATOM 1451 C C . CYS A 1 182 ? -2.816 1.239 9.137 1.00 97.25 182 CYS A C 1
ATOM 1453 O O . CYS A 1 182 ? -3.644 1.684 9.938 1.00 97.25 182 CYS A O 1
ATOM 1455 N N . LEU A 1 183 ? -1.625 1.804 8.946 1.00 93.00 183 LEU A N 1
ATOM 1456 C CA . LEU A 1 183 ? -1.075 2.955 9.669 1.00 93.00 183 LEU A CA 1
ATOM 1457 C C . LEU A 1 183 ? -0.527 3.974 8.655 1.00 93.00 183 LEU A C 1
ATOM 1459 O O . LEU A 1 183 ? -0.140 3.596 7.556 1.00 93.00 183 LEU A O 1
ATOM 1463 N N . GLY A 1 184 ? -0.462 5.259 9.014 1.00 82.94 184 GLY A N 1
ATOM 1464 C CA . GLY A 1 184 ? 0.137 6.302 8.168 1.00 82.94 184 GLY A CA 1
ATOM 1465 C C . GLY A 1 184 ? 0.419 7.587 8.949 1.00 82.94 184 GLY A C 1
ATOM 1466 O O . GLY A 1 184 ? -0.248 7.842 9.948 1.00 82.94 184 GLY A O 1
ATOM 1467 N N . GLY A 1 185 ? 1.404 8.383 8.515 1.00 67.12 185 GLY A N 1
ATOM 1468 C CA . GLY A 1 185 ? 1.714 9.695 9.114 1.00 67.12 185 GLY A CA 1
ATOM 1469 C C . GLY A 1 185 ? 2.510 9.681 10.433 1.00 67.12 185 GLY A C 1
ATOM 1470 O O . GLY A 1 185 ? 2.627 10.713 11.092 1.00 67.12 185 GLY A O 1
ATOM 1471 N N . PHE A 1 186 ? 3.081 8.538 10.828 1.00 70.75 186 PHE A N 1
ATOM 1472 C CA . PHE A 1 186 ? 3.795 8.368 12.104 1.00 70.75 186 PHE A CA 1
ATOM 1473 C C . PHE A 1 186 ? 5.320 8.401 11.978 1.00 70.75 186 PHE A C 1
ATOM 1475 O O . PHE A 1 186 ? 5.868 8.147 10.909 1.00 70.75 186 PHE A O 1
ATOM 1482 N N . LYS A 1 187 ? 6.010 8.600 13.112 1.00 68.12 187 LYS A N 1
ATOM 1483 C CA . LYS A 1 187 ? 7.413 8.184 13.310 1.00 68.12 187 LYS A CA 1
ATOM 1484 C C . LYS A 1 187 ? 7.421 6.909 14.145 1.00 68.12 187 LYS A C 1
ATOM 1486 O O . LYS A 1 187 ? 6.730 6.864 15.163 1.00 68.12 187 LYS A O 1
ATOM 1491 N N . MET A 1 188 ? 8.182 5.884 13.755 1.00 71.12 188 MET A N 1
ATOM 1492 C CA . MET A 1 188 ? 7.999 4.558 14.360 1.00 71.12 188 MET A CA 1
ATOM 1493 C C . MET A 1 188 ? 9.285 3.840 14.790 1.00 71.12 188 MET A C 1
ATOM 1495 O O . MET A 1 188 ? 10.317 3.898 14.127 1.00 71.12 188 MET A O 1
ATOM 1499 N N . ILE A 1 189 ? 9.163 3.112 15.906 1.00 74.12 189 ILE A N 1
ATOM 1500 C CA . ILE A 1 189 ? 9.982 1.951 16.280 1.00 74.12 189 ILE A CA 1
ATOM 1501 C C . ILE A 1 189 ? 9.104 0.711 16.064 1.00 74.12 189 ILE A C 1
ATOM 1503 O O . ILE A 1 189 ? 7.924 0.726 16.417 1.00 74.12 189 ILE A O 1
ATOM 1507 N N . VAL A 1 190 ? 9.654 -0.337 15.457 1.00 84.19 190 VAL A N 1
ATOM 1508 C CA . VAL A 1 190 ? 8.895 -1.471 14.895 1.00 84.19 190 VAL A CA 1
ATOM 1509 C C . VAL A 1 190 ? 8.772 -2.684 15.821 1.00 84.19 190 VAL A C 1
ATOM 1511 O O . VAL A 1 190 ? 7.946 -3.546 15.551 1.00 84.19 190 VAL A O 1
ATOM 1514 N N . GLU A 1 191 ? 9.550 -2.772 16.904 1.00 88.31 191 GLU A N 1
ATOM 1515 C CA . GLU A 1 191 ? 9.730 -4.002 17.705 1.00 88.31 191 GLU A CA 1
ATOM 1516 C C . GLU A 1 191 ? 8.416 -4.693 18.126 1.00 88.31 191 GLU A C 1
ATOM 1518 O O . GLU A 1 191 ? 8.295 -5.920 18.056 1.00 88.31 191 GLU A O 1
ATOM 1523 N N . TRP A 1 192 ? 7.399 -3.914 18.507 1.00 92.12 192 TRP A N 1
ATOM 1524 C CA . TRP A 1 192 ? 6.091 -4.408 18.955 1.00 92.12 192 TRP A CA 1
ATOM 1525 C C . TRP A 1 192 ? 5.315 -5.183 17.879 1.00 92.12 192 TRP A C 1
ATOM 1527 O O . TRP A 1 192 ? 4.469 -6.009 18.228 1.00 92.12 192 TRP A O 1
ATOM 1537 N N . LEU A 1 193 ? 5.609 -4.967 16.588 1.00 94.38 193 LEU A N 1
ATOM 1538 C CA . LEU A 1 193 ? 4.975 -5.693 15.483 1.00 94.38 193 LEU A CA 1
ATOM 1539 C C . LEU A 1 193 ? 5.231 -7.196 15.579 1.00 94.38 193 LEU A C 1
ATOM 1541 O O . LEU A 1 193 ? 4.353 -7.973 15.219 1.00 94.38 193 LEU A O 1
ATOM 1545 N N . SER A 1 194 ? 6.383 -7.615 16.117 1.00 94.19 194 SER A N 1
ATOM 1546 C CA . SER A 1 194 ? 6.749 -9.035 16.253 1.00 94.19 194 SER A CA 1
ATOM 1547 C C . SER A 1 194 ? 5.743 -9.864 17.070 1.00 94.19 194 SER A C 1
ATOM 1549 O O . SER A 1 194 ? 5.647 -11.084 16.900 1.00 94.19 194 SER A O 1
ATOM 1551 N N . ASN A 1 195 ? 4.922 -9.209 17.900 1.00 96.06 195 ASN A N 1
ATOM 1552 C CA . ASN A 1 195 ? 3.858 -9.849 18.673 1.00 96.06 195 ASN A CA 1
ATOM 1553 C C . ASN A 1 195 ? 2.607 -10.189 17.835 1.00 96.06 195 ASN A C 1
ATOM 1555 O O . ASN A 1 195 ? 1.800 -11.031 18.235 1.00 96.06 195 ASN A O 1
ATOM 1559 N N . LEU A 1 196 ? 2.444 -9.602 16.645 1.00 96.88 196 LEU A N 1
ATOM 1560 C CA . LEU A 1 196 ? 1.254 -9.740 15.796 1.00 96.88 196 LEU A CA 1
ATOM 1561 C C . LEU A 1 196 ? 1.344 -10.945 14.846 1.00 96.88 196 LEU A C 1
ATOM 1563 O O . LEU A 1 196 ? 1.267 -10.829 13.625 1.00 96.88 196 LEU A O 1
ATOM 1567 N N . ARG A 1 197 ? 1.496 -12.152 15.395 1.00 95.31 197 ARG A N 1
ATOM 1568 C CA . ARG A 1 197 ? 1.815 -13.364 14.605 1.00 95.31 197 ARG A CA 1
ATOM 1569 C C . ARG A 1 197 ? 0.712 -13.826 13.635 1.00 95.31 197 ARG A C 1
ATOM 1571 O O . ARG A 1 197 ? 0.998 -14.602 12.718 1.00 95.31 197 ARG A O 1
ATOM 1578 N N . LEU A 1 198 ? -0.531 -13.375 13.830 1.00 97.69 198 LEU A N 1
ATOM 1579 C CA . LEU A 1 198 ? -1.675 -13.655 12.945 1.00 97.69 198 LEU A CA 1
ATOM 1580 C C . LEU A 1 198 ? -1.851 -12.618 11.827 1.00 97.69 198 LEU A C 1
ATOM 1582 O O . LEU A 1 198 ? -2.736 -12.780 10.982 1.00 97.69 198 LEU A O 1
ATOM 1586 N N . LEU A 1 199 ? -1.004 -11.585 11.794 1.00 98.31 199 LEU A N 1
ATOM 1587 C CA . LEU A 1 199 ? -1.111 -10.503 10.833 1.00 98.31 199 LEU A CA 1
ATOM 1588 C C . LEU A 1 199 ? -0.878 -11.015 9.410 1.00 98.31 199 LEU A C 1
ATOM 1590 O O . LEU A 1 199 ? 0.132 -11.654 9.116 1.00 98.31 199 LEU A O 1
ATOM 1594 N N . ARG A 1 200 ? -1.835 -10.729 8.525 1.00 98.50 200 ARG A N 1
ATOM 1595 C CA . ARG A 1 200 ? -1.816 -11.125 7.109 1.00 98.50 200 ARG A CA 1
ATOM 1596 C C . ARG A 1 200 ? -1.594 -9.946 6.181 1.00 98.50 200 ARG A C 1
ATOM 1598 O O . ARG A 1 200 ? -1.015 -10.128 5.112 1.00 98.50 200 ARG A O 1
ATOM 1605 N N . HIS A 1 201 ? -2.064 -8.770 6.574 1.00 98.81 201 HIS A N 1
ATOM 1606 C CA . HIS A 1 201 ? -1.949 -7.537 5.813 1.00 98.81 201 HIS A CA 1
ATOM 1607 C C . HIS A 1 201 ? -1.403 -6.448 6.731 1.00 98.81 201 HIS A C 1
ATOM 1609 O O . HIS A 1 201 ? -2.040 -6.105 7.728 1.00 98.81 201 HIS A O 1
ATOM 1615 N N . LEU A 1 202 ? -0.228 -5.935 6.379 1.00 98.25 202 LEU A N 1
ATOM 1616 C CA . LEU A 1 202 ? 0.377 -4.774 7.009 1.00 98.25 202 LEU A CA 1
ATOM 1617 C C . LEU A 1 202 ? 0.566 -3.674 5.967 1.00 98.25 202 LEU A C 1
ATOM 1619 O O . LEU A 1 202 ? 1.287 -3.870 4.988 1.00 98.25 202 LEU A O 1
ATOM 1623 N N . ASP A 1 203 ? -0.064 -2.532 6.202 1.00 97.81 203 ASP A N 1
ATOM 1624 C CA . ASP A 1 203 ? 0.172 -1.305 5.452 1.00 97.81 203 ASP A CA 1
ATOM 1625 C C . ASP A 1 203 ? 0.716 -0.238 6.402 1.00 97.81 203 ASP A C 1
ATOM 1627 O O . ASP A 1 203 ? 0.065 0.148 7.373 1.00 97.81 203 ASP A O 1
ATOM 1631 N N . MET A 1 204 ? 1.949 0.186 6.150 1.00 94.62 204 MET A N 1
ATOM 1632 C CA . MET A 1 204 ? 2.615 1.281 6.859 1.00 94.62 204 MET A CA 1
ATOM 1633 C C . MET A 1 204 ? 3.169 2.294 5.859 1.00 94.62 204 MET A C 1
ATOM 1635 O O . MET A 1 204 ? 4.187 2.948 6.110 1.00 94.62 204 MET A O 1
ATOM 1639 N N . SER A 1 205 ? 2.511 2.407 4.705 1.00 93.44 205 SER A N 1
ATOM 1640 C CA . SER A 1 205 ? 2.843 3.413 3.709 1.00 93.44 205 SER A CA 1
ATOM 1641 C C . SER A 1 205 ? 2.793 4.794 4.353 1.00 93.44 205 SER A C 1
ATOM 1643 O O . SER A 1 205 ? 1.898 5.084 5.148 1.00 93.44 205 SER A O 1
ATOM 1645 N N . THR A 1 206 ? 3.747 5.663 4.023 1.00 90.94 206 THR A N 1
ATOM 1646 C CA . THR A 1 206 ? 3.908 7.018 4.593 1.00 90.94 206 THR A CA 1
ATOM 1647 C C . THR A 1 206 ? 4.288 7.088 6.081 1.00 90.94 206 THR A C 1
ATOM 1649 O O . THR A 1 206 ? 4.335 8.180 6.648 1.00 90.94 206 THR A O 1
ATOM 1652 N N . VAL A 1 207 ? 4.568 5.960 6.745 1.00 90.00 207 VAL A N 1
ATOM 1653 C CA . VAL A 1 207 ? 5.180 5.955 8.088 1.00 90.00 207 VAL A CA 1
ATOM 1654 C C . VAL A 1 207 ? 6.689 6.154 7.959 1.00 90.00 207 VAL A C 1
ATOM 1656 O O . VAL A 1 207 ? 7.340 5.421 7.228 1.00 90.00 207 VAL A O 1
ATOM 1659 N N . ASP A 1 208 ? 7.269 7.096 8.703 1.00 90.00 208 ASP A N 1
ATOM 1660 C CA . ASP A 1 208 ? 8.716 7.338 8.722 1.00 90.00 208 ASP A CA 1
ATOM 1661 C C . ASP A 1 208 ? 9.449 6.229 9.500 1.00 90.00 208 ASP A C 1
ATOM 1663 O O . ASP A 1 208 ? 9.450 6.200 10.739 1.00 90.00 208 ASP A O 1
ATOM 1667 N N . LEU A 1 209 ? 10.074 5.315 8.749 1.00 90.56 209 LEU A N 1
ATOM 1668 C CA . LEU A 1 209 ? 10.866 4.180 9.233 1.00 90.56 209 LEU A CA 1
ATOM 1669 C C . LEU A 1 209 ? 12.376 4.434 9.199 1.00 90.56 209 LEU A C 1
ATOM 1671 O O . LEU A 1 209 ? 13.149 3.508 9.434 1.00 90.56 209 LEU A O 1
ATOM 1675 N N . SER A 1 210 ? 12.829 5.671 8.981 1.00 88.75 210 SER A N 1
ATOM 1676 C CA . SER A 1 210 ? 14.268 5.988 8.894 1.00 88.75 210 SER A CA 1
ATOM 1677 C C . SER A 1 210 ? 15.086 5.592 10.127 1.00 88.75 210 SER A C 1
ATOM 1679 O O . SER A 1 210 ? 16.294 5.378 10.033 1.00 88.75 210 SER A O 1
ATOM 1681 N N . LYS A 1 211 ? 14.438 5.484 11.295 1.00 86.62 211 LYS A N 1
ATOM 1682 C CA . LYS A 1 211 ? 15.062 5.047 12.554 1.00 86.62 211 LYS A CA 1
ATOM 1683 C C . LYS A 1 211 ? 14.955 3.543 12.819 1.00 86.62 211 LYS A C 1
ATOM 1685 O O . LYS A 1 211 ? 15.624 3.053 13.725 1.00 86.62 211 LYS A O 1
ATOM 1690 N N . ALA A 1 212 ? 14.127 2.821 12.070 1.00 87.19 212 ALA A N 1
ATOM 1691 C CA . ALA A 1 212 ? 13.893 1.391 12.239 1.00 87.19 212 ALA A CA 1
ATOM 1692 C C . ALA A 1 212 ? 14.930 0.581 11.446 1.00 87.19 212 ALA A C 1
ATOM 1694 O O . ALA A 1 212 ? 14.629 0.001 10.406 1.00 87.19 212 ALA A O 1
ATOM 1695 N N . THR A 1 213 ? 16.177 0.543 11.918 1.00 85.06 213 THR A N 1
ATOM 1696 C CA . THR A 1 213 ? 17.270 -0.171 11.227 1.00 85.06 213 THR A CA 1
ATOM 1697 C C . THR A 1 213 ? 17.067 -1.688 11.164 1.00 85.06 213 THR A C 1
ATOM 1699 O O . THR A 1 213 ? 17.677 -2.357 10.337 1.00 85.06 213 THR A O 1
ATOM 1702 N N . ASP A 1 214 ? 16.221 -2.235 12.035 1.00 87.19 214 ASP A N 1
ATOM 1703 C CA . ASP A 1 214 ? 15.886 -3.654 12.160 1.00 87.19 214 ASP A CA 1
ATOM 1704 C C . ASP A 1 214 ? 14.502 -4.008 11.571 1.00 87.19 214 ASP A C 1
ATOM 1706 O O . ASP A 1 214 ? 13.959 -5.086 11.834 1.00 87.19 214 ASP A O 1
ATOM 1710 N N . TRP A 1 215 ? 13.915 -3.108 10.768 1.00 89.44 215 TRP A N 1
ATOM 1711 C CA . TRP A 1 215 ? 12.563 -3.263 10.218 1.00 89.44 215 TRP A CA 1
ATOM 1712 C C . TRP A 1 215 ? 12.351 -4.622 9.551 1.00 89.44 215 TRP A C 1
ATOM 1714 O O . TRP A 1 215 ? 11.350 -5.291 9.807 1.00 89.44 215 TRP A O 1
ATOM 1724 N N . PHE A 1 216 ? 13.306 -5.073 8.736 1.00 90.88 216 PHE A N 1
ATOM 1725 C CA . PHE A 1 216 ? 13.149 -6.316 7.995 1.00 90.88 216 PHE A CA 1
ATOM 1726 C C . PHE A 1 216 ? 13.262 -7.539 8.907 1.00 90.88 216 PHE A C 1
ATOM 1728 O O . PHE A 1 216 ? 12.539 -8.511 8.706 1.00 90.88 216 PHE A O 1
ATOM 1735 N N . GLN A 1 217 ? 14.109 -7.495 9.942 1.00 91.31 217 GLN A N 1
ATOM 1736 C CA . GLN A 1 217 ? 14.205 -8.551 10.951 1.00 91.31 217 GLN A CA 1
ATOM 1737 C C . GLN A 1 217 ? 12.864 -8.719 11.661 1.00 91.31 217 GLN A C 1
ATOM 1739 O O . GLN A 1 217 ? 12.396 -9.850 11.792 1.00 91.31 217 GLN A O 1
ATOM 1744 N N . VAL A 1 218 ? 12.219 -7.611 12.038 1.00 92.50 218 VAL A N 1
ATOM 1745 C CA . VAL A 1 218 ? 10.891 -7.621 12.661 1.00 92.50 218 VAL A CA 1
ATOM 1746 C C . VAL A 1 218 ? 9.830 -8.164 11.707 1.00 92.50 218 VAL A C 1
ATOM 1748 O O . VAL A 1 218 ? 9.104 -9.085 12.078 1.00 92.50 218 VAL A O 1
ATOM 1751 N N . ILE A 1 219 ? 9.760 -7.674 10.467 1.00 93.88 219 ILE A N 1
ATOM 1752 C CA . ILE A 1 219 ? 8.812 -8.187 9.463 1.00 93.88 219 ILE A CA 1
ATOM 1753 C C . ILE A 1 219 ? 9.020 -9.688 9.223 1.00 93.88 219 ILE A C 1
ATOM 1755 O O . ILE A 1 219 ? 8.056 -10.448 9.140 1.00 93.88 219 ILE A O 1
ATOM 1759 N N . ASN A 1 220 ? 10.271 -10.151 9.207 1.00 93.12 220 ASN A N 1
ATOM 1760 C CA . ASN A 1 220 ? 10.616 -11.560 9.050 1.00 93.12 220 ASN A CA 1
ATOM 1761 C C . ASN A 1 220 ? 10.216 -12.439 10.260 1.00 93.12 220 ASN A C 1
ATOM 1763 O O . ASN A 1 220 ? 10.330 -13.664 10.201 1.00 93.12 220 ASN A O 1
ATOM 1767 N N . THR A 1 221 ? 9.714 -11.859 11.356 1.00 9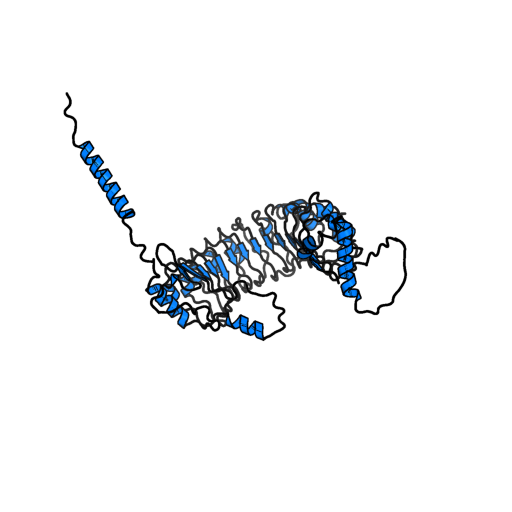3.38 221 THR A N 1
ATOM 1768 C CA . THR A 1 221 ? 9.105 -12.614 12.468 1.00 93.38 221 THR A CA 1
ATOM 1769 C C . THR A 1 221 ? 7.612 -12.900 12.277 1.00 93.38 221 THR A C 1
ATOM 1771 O O . THR A 1 221 ? 7.045 -13.649 13.074 1.00 93.38 221 THR A O 1
ATOM 1774 N N . LEU A 1 222 ? 6.977 -12.356 11.229 1.00 95.44 222 LEU A N 1
ATOM 1775 C CA . LEU A 1 222 ? 5.536 -12.452 10.966 1.00 95.44 222 LEU A CA 1
ATOM 1776 C C . LEU A 1 222 ? 5.216 -13.623 10.014 1.00 95.44 222 LEU A C 1
ATOM 1778 O O . LEU A 1 222 ? 5.252 -13.456 8.795 1.00 95.44 222 LEU A O 1
ATOM 1782 N N . PRO A 1 223 ? 4.872 -14.825 10.522 1.00 93.12 223 PRO A N 1
ATOM 1783 C CA . PRO A 1 223 ? 4.769 -16.025 9.687 1.00 93.12 223 PRO A CA 1
ATOM 1784 C C . PRO A 1 223 ? 3.540 -16.031 8.767 1.00 93.12 223 PRO A C 1
ATOM 1786 O O . PRO A 1 223 ? 3.523 -16.747 7.771 1.00 93.12 223 PRO A O 1
ATOM 1789 N N . SER A 1 224 ? 2.504 -15.262 9.113 1.00 96.44 224 SER A N 1
ATOM 1790 C CA . SER A 1 224 ? 1.216 -15.249 8.409 1.00 96.44 224 SER A CA 1
ATOM 1791 C C . SER A 1 224 ? 1.112 -14.137 7.362 1.00 96.44 224 SER A C 1
ATOM 1793 O O . SER A 1 224 ? 0.052 -13.983 6.752 1.00 96.44 224 SER A O 1
ATOM 1795 N N . LEU A 1 225 ? 2.169 -13.339 7.174 1.00 98.12 225 LEU A N 1
ATOM 1796 C CA . LEU A 1 225 ? 2.114 -12.132 6.360 1.00 98.12 225 LEU A CA 1
ATOM 1797 C C . LEU A 1 225 ? 1.981 -12.475 4.870 1.00 98.12 225 LEU A C 1
ATOM 1799 O O . LEU A 1 225 ? 2.761 -13.248 4.317 1.00 98.12 225 LEU A O 1
ATOM 1803 N N . THR A 1 226 ? 0.981 -11.875 4.224 1.00 98.44 226 THR A N 1
ATOM 1804 C CA . THR A 1 226 ? 0.638 -12.097 2.808 1.00 98.44 226 THR A CA 1
ATOM 1805 C C . THR A 1 226 ? 0.693 -10.825 1.969 1.00 98.44 226 THR A C 1
ATOM 1807 O O . THR A 1 226 ? 0.922 -10.912 0.762 1.00 98.44 226 THR A O 1
ATOM 1810 N N . LYS A 1 227 ? 0.499 -9.654 2.586 1.00 98.81 227 LYS A N 1
ATOM 1811 C CA . LYS A 1 227 ? 0.557 -8.343 1.934 1.00 98.81 227 LYS A CA 1
ATOM 1812 C C . LYS A 1 227 ? 1.345 -7.375 2.801 1.00 98.81 227 LYS A C 1
ATOM 1814 O O . LYS A 1 227 ? 1.027 -7.234 3.986 1.00 98.81 227 LYS A O 1
ATOM 1819 N N . LEU A 1 228 ? 2.341 -6.737 2.203 1.00 98.50 228 LEU A N 1
ATOM 1820 C CA . LEU A 1 228 ? 3.185 -5.747 2.853 1.00 98.50 228 LEU A CA 1
ATOM 1821 C C . LEU A 1 228 ? 3.279 -4.500 1.978 1.00 98.50 228 LEU A C 1
ATOM 1823 O O . LEU A 1 228 ? 3.794 -4.573 0.863 1.00 98.50 228 LEU A O 1
ATOM 1827 N N . HIS A 1 229 ? 2.821 -3.376 2.521 1.00 98.38 229 HIS A N 1
ATOM 1828 C CA . HIS A 1 229 ? 2.961 -2.058 1.913 1.00 98.38 229 HIS A CA 1
ATOM 1829 C C . HIS A 1 229 ? 3.826 -1.169 2.806 1.00 98.38 229 HIS A C 1
ATOM 1831 O O . HIS A 1 229 ? 3.486 -0.915 3.963 1.00 98.38 229 HIS A O 1
ATOM 1837 N N . LEU A 1 230 ? 4.960 -0.729 2.267 1.00 96.12 230 LEU A N 1
ATOM 1838 C CA . LEU A 1 230 ? 5.915 0.194 2.886 1.00 96.12 230 LEU A CA 1
ATOM 1839 C C . LEU A 1 230 ? 6.243 1.334 1.917 1.00 96.12 230 LEU A C 1
ATOM 1841 O O . LEU A 1 230 ? 7.380 1.806 1.850 1.00 96.12 230 LEU A O 1
ATOM 1845 N N . LYS A 1 231 ? 5.258 1.740 1.111 1.00 96.19 231 LYS A N 1
ATOM 1846 C CA . LYS A 1 231 ? 5.423 2.814 0.139 1.00 96.19 231 LYS A CA 1
ATOM 1847 C C . LYS A 1 231 ? 5.753 4.122 0.842 1.00 96.19 231 LYS A C 1
ATOM 1849 O O . LYS A 1 231 ? 5.046 4.522 1.766 1.00 96.19 231 LYS A O 1
ATOM 1854 N N . ASN A 1 232 ? 6.757 4.845 0.351 1.00 94.81 232 ASN A N 1
ATOM 1855 C CA . ASN A 1 232 ? 7.139 6.150 0.891 1.00 94.81 232 ASN A CA 1
ATOM 1856 C C . ASN A 1 232 ? 7.354 6.122 2.415 1.00 94.81 232 ASN A C 1
ATOM 1858 O O . ASN A 1 232 ? 6.885 6.997 3.141 1.00 94.81 232 ASN A O 1
ATOM 1862 N N . SER A 1 233 ? 8.019 5.077 2.910 1.00 93.56 233 SER A N 1
ATOM 1863 C CA . SER A 1 233 ? 8.245 4.864 4.343 1.00 93.56 233 SER A CA 1
ATOM 1864 C C . SER A 1 233 ? 9.644 5.293 4.801 1.00 93.56 233 SER A C 1
ATOM 1866 O O . SER A 1 233 ? 10.071 4.963 5.906 1.00 93.56 233 SER A O 1
ATOM 1868 N N . ASN A 1 234 ? 10.374 6.040 3.966 1.00 92.12 234 ASN A N 1
ATOM 1869 C CA . ASN A 1 234 ? 11.711 6.562 4.264 1.00 92.12 234 ASN A CA 1
ATOM 1870 C C . ASN A 1 234 ? 12.728 5.464 4.654 1.00 92.12 234 ASN A C 1
ATOM 1872 O O . ASN A 1 234 ? 13.557 5.646 5.549 1.00 92.12 234 ASN A O 1
ATOM 1876 N N . LEU A 1 235 ? 12.641 4.299 4.004 1.00 90.88 235 LEU A N 1
ATOM 1877 C CA . LEU A 1 235 ? 13.576 3.191 4.195 1.00 90.88 235 LEU A CA 1
ATOM 1878 C C . LEU A 1 235 ? 14.926 3.508 3.539 1.00 90.88 235 LEU A C 1
ATOM 1880 O O . LEU A 1 235 ? 14.983 3.825 2.353 1.00 90.88 235 LEU A O 1
ATOM 1884 N N . LEU A 1 236 ? 16.010 3.389 4.313 1.00 87.12 236 LEU A N 1
ATOM 1885 C CA . LEU A 1 236 ? 17.370 3.718 3.863 1.00 87.12 236 LEU A CA 1
ATOM 1886 C C . LEU A 1 236 ? 18.195 2.485 3.462 1.00 87.12 236 LEU A C 1
ATOM 1888 O O . LEU A 1 236 ? 19.021 2.567 2.558 1.00 87.12 236 LEU A O 1
ATOM 1892 N N . ASP A 1 237 ? 17.987 1.345 4.130 1.00 82.75 237 ASP A N 1
ATOM 1893 C CA . ASP A 1 237 ? 18.714 0.100 3.855 1.00 82.75 237 ASP A CA 1
ATOM 1894 C C . ASP A 1 237 ? 17.833 -0.899 3.098 1.00 82.75 237 ASP A C 1
ATOM 1896 O O . ASP A 1 237 ? 16.770 -1.309 3.572 1.00 82.75 237 ASP A O 1
ATOM 1900 N N . SER A 1 238 ? 18.306 -1.309 1.923 1.00 79.88 238 SER A N 1
ATOM 1901 C CA . SER A 1 238 ? 17.674 -2.321 1.079 1.00 79.88 238 SER A CA 1
ATOM 1902 C C . SER A 1 238 ? 18.257 -3.729 1.290 1.00 79.88 238 SER A C 1
ATOM 1904 O O . SER A 1 238 ? 17.642 -4.709 0.871 1.00 79.88 238 SER A O 1
ATOM 1906 N N . HIS A 1 239 ? 19.406 -3.875 1.967 1.00 80.12 239 HIS A N 1
ATOM 1907 C CA . HIS A 1 239 ? 20.135 -5.141 2.140 1.00 80.12 239 HIS A CA 1
ATOM 1908 C C . HIS A 1 239 ? 20.228 -5.589 3.610 1.00 80.12 239 HIS A C 1
ATOM 1910 O O . HIS A 1 239 ? 21.327 -5.777 4.142 1.00 80.12 239 HIS A O 1
ATOM 1916 N N . PRO A 1 240 ? 19.093 -5.866 4.267 1.00 75.56 240 PRO A N 1
ATOM 1917 C CA . PRO A 1 240 ? 19.099 -6.315 5.649 1.00 75.56 240 PRO A CA 1
ATOM 1918 C C . PRO A 1 240 ? 19.799 -7.677 5.780 1.00 75.56 240 PRO A C 1
ATOM 1920 O O . PRO A 1 240 ? 19.507 -8.634 5.055 1.00 75.56 240 PRO A O 1
ATOM 1923 N N . HIS A 1 241 ? 20.727 -7.789 6.732 1.00 74.00 241 HIS A N 1
ATOM 1924 C CA . HIS A 1 241 ? 21.438 -9.037 7.003 1.00 74.00 241 HIS A CA 1
ATOM 1925 C C . HIS A 1 241 ? 20.504 -10.054 7.677 1.00 74.00 241 HIS A C 1
ATOM 1927 O O . HIS A 1 241 ? 20.230 -9.941 8.873 1.00 74.00 241 HIS A O 1
ATOM 1933 N N . ILE A 1 242 ? 20.076 -11.100 6.955 1.00 71.06 242 ILE A N 1
ATOM 1934 C CA . ILE A 1 242 ? 19.230 -12.172 7.508 1.00 71.06 242 ILE A CA 1
ATOM 1935 C C . ILE A 1 242 ? 19.735 -13.573 7.111 1.00 71.06 242 ILE A C 1
ATOM 1937 O O . ILE A 1 242 ? 19.965 -13.820 5.928 1.00 71.06 242 ILE A O 1
ATOM 1941 N N . PRO A 1 243 ? 19.862 -14.516 8.070 1.00 70.06 243 PRO A N 1
ATOM 1942 C CA . PRO A 1 243 ? 20.286 -15.889 7.788 1.00 70.06 243 PRO A CA 1
ATOM 1943 C C . PRO A 1 243 ? 19.196 -16.769 7.143 1.00 70.06 243 PRO A C 1
ATOM 1945 O O . PRO A 1 243 ? 19.531 -17.641 6.346 1.00 70.06 243 PRO A O 1
ATOM 1948 N N . THR A 1 244 ? 17.908 -16.560 7.455 1.00 84.19 244 THR A N 1
ATOM 1949 C CA . THR A 1 244 ? 16.777 -17.352 6.923 1.00 84.19 244 THR A CA 1
ATOM 1950 C C . THR A 1 244 ? 15.522 -16.508 6.680 1.00 84.19 244 THR A C 1
ATOM 1952 O O . THR A 1 244 ? 15.134 -15.705 7.529 1.00 84.19 244 THR A O 1
ATOM 1955 N N . LEU A 1 245 ? 14.850 -16.722 5.545 1.00 87.81 245 LEU A N 1
ATOM 1956 C CA . LEU A 1 245 ? 13.619 -16.022 5.160 1.00 87.81 245 LEU A CA 1
ATOM 1957 C C . LEU A 1 245 ? 12.371 -16.793 5.623 1.00 87.81 245 LEU A C 1
ATOM 1959 O O . LEU A 1 245 ? 12.179 -17.940 5.227 1.00 87.81 245 LEU A O 1
ATOM 1963 N N . ASN A 1 246 ? 11.507 -16.153 6.412 1.00 90.81 246 ASN A N 1
ATOM 1964 C CA . ASN A 1 246 ? 10.291 -16.756 6.974 1.00 90.81 246 ASN A CA 1
ATOM 1965 C C . ASN A 1 246 ? 9.000 -16.245 6.316 1.00 90.81 246 ASN A C 1
ATOM 1967 O O . ASN A 1 246 ? 7.996 -16.954 6.328 1.00 90.81 246 ASN A O 1
ATOM 1971 N N . ILE A 1 247 ? 9.015 -15.052 5.711 1.00 90.88 247 ILE A N 1
ATOM 1972 C CA . ILE A 1 247 ? 7.863 -14.425 5.024 1.00 90.88 247 ILE A CA 1
ATOM 1973 C C . ILE A 1 247 ? 7.590 -15.040 3.640 1.00 90.88 247 ILE A C 1
ATOM 1975 O O . ILE A 1 247 ? 7.383 -14.357 2.642 1.00 90.88 247 ILE A O 1
ATOM 1979 N N . THR A 1 248 ? 7.592 -16.367 3.570 1.00 87.12 248 THR A N 1
ATOM 1980 C CA . THR A 1 248 ? 7.433 -17.138 2.327 1.00 87.12 248 THR A CA 1
ATOM 1981 C C . THR A 1 248 ? 5.990 -17.178 1.814 1.00 87.12 248 THR A C 1
ATOM 1983 O O . THR A 1 248 ? 5.761 -17.575 0.676 1.00 87.12 248 THR A O 1
ATOM 1986 N N . SER A 1 249 ? 5.016 -16.728 2.613 1.00 94.06 249 SER A N 1
ATOM 1987 C CA . SER A 1 249 ? 3.603 -16.600 2.213 1.00 94.06 249 SER A CA 1
ATOM 1988 C C . SER A 1 249 ? 3.270 -15.248 1.567 1.00 94.06 249 SER A C 1
ATOM 1990 O O . SER A 1 249 ? 2.107 -14.990 1.255 1.00 94.06 249 SER A O 1
ATOM 1992 N N . LEU A 1 250 ? 4.262 -14.368 1.390 1.00 97.81 250 LEU A N 1
ATOM 1993 C CA . LEU A 1 250 ? 4.050 -13.016 0.892 1.00 97.81 250 LEU A CA 1
ATOM 1994 C C . LEU A 1 250 ? 3.671 -13.021 -0.597 1.00 97.81 250 LEU A C 1
ATOM 1996 O O . LEU A 1 250 ? 4.431 -13.450 -1.456 1.00 97.81 250 LEU A O 1
ATOM 2000 N N . THR A 1 251 ? 2.484 -12.503 -0.897 1.00 98.44 251 THR A N 1
ATOM 2001 C CA . THR A 1 251 ? 1.914 -12.429 -2.252 1.00 98.44 251 THR A CA 1
ATOM 2002 C C . THR A 1 251 ? 1.975 -11.028 -2.852 1.00 98.44 251 THR A C 1
ATOM 2004 O O . THR A 1 251 ? 1.947 -10.886 -4.074 1.00 98.44 251 THR A O 1
ATOM 2007 N N . LEU A 1 252 ? 2.059 -9.998 -2.010 1.00 98.75 252 LEU A N 1
ATOM 2008 C CA . LEU A 1 252 ? 2.170 -8.606 -2.421 1.00 98.75 252 LEU A CA 1
ATOM 2009 C C . LEU A 1 252 ? 3.266 -7.925 -1.611 1.00 98.75 252 LEU A C 1
ATOM 2011 O O . LEU A 1 252 ? 3.229 -7.958 -0.377 1.00 98.75 252 LEU A O 1
ATOM 2015 N N . LEU A 1 253 ? 4.191 -7.288 -2.323 1.00 98.44 253 LEU A N 1
ATOM 2016 C CA . LEU A 1 253 ? 5.219 -6.425 -1.761 1.00 98.44 253 LEU A CA 1
ATOM 2017 C C . LEU A 1 253 ? 5.219 -5.080 -2.490 1.00 98.44 253 LEU A C 1
ATOM 2019 O O . LEU A 1 253 ? 5.430 -5.038 -3.699 1.00 98.44 253 LEU A O 1
ATOM 2023 N N . ASP A 1 254 ? 5.030 -4.003 -1.738 1.00 98.62 254 ASP A N 1
ATOM 2024 C CA . ASP A 1 254 ? 5.170 -2.628 -2.213 1.00 98.62 254 ASP A CA 1
ATOM 2025 C C . ASP A 1 254 ? 6.223 -1.909 -1.362 1.00 98.62 254 ASP A C 1
ATOM 2027 O O . ASP A 1 254 ? 6.029 -1.685 -0.164 1.00 98.62 254 ASP A O 1
ATOM 2031 N N . LEU A 1 255 ? 7.363 -1.602 -1.984 1.00 97.25 255 LEU A N 1
ATOM 2032 C CA . LEU A 1 255 ? 8.455 -0.804 -1.417 1.00 97.25 255 LEU A CA 1
ATOM 2033 C C . LEU A 1 255 ? 8.637 0.515 -2.179 1.00 97.25 255 LEU A C 1
ATOM 2035 O O . LEU A 1 255 ? 9.683 1.150 -2.033 1.00 97.25 255 LEU A O 1
ATOM 2039 N N . SER A 1 256 ? 7.665 0.913 -2.999 1.00 97.88 256 SER A N 1
ATOM 2040 C CA . SER A 1 256 ? 7.803 2.050 -3.905 1.00 97.88 256 SER A CA 1
ATOM 2041 C C . SER A 1 256 ? 8.095 3.363 -3.171 1.00 97.88 256 SER A C 1
ATOM 2043 O O . SER A 1 256 ? 7.740 3.554 -2.006 1.00 97.88 256 SER A O 1
ATOM 2045 N N . VAL A 1 257 ? 8.741 4.304 -3.858 1.00 96.62 257 VAL A N 1
ATOM 2046 C CA . VAL A 1 257 ? 9.017 5.659 -3.358 1.00 96.62 257 VAL A CA 1
ATOM 2047 C C . VAL A 1 257 ? 9.876 5.640 -2.081 1.00 96.62 257 VAL A C 1
ATOM 2049 O O . VAL A 1 257 ? 9.686 6.449 -1.179 1.00 96.62 257 VAL A O 1
ATOM 2052 N N . ASN A 1 258 ? 10.820 4.703 -1.961 1.00 95.62 258 ASN A N 1
ATOM 2053 C CA . ASN A 1 258 ? 11.788 4.688 -0.858 1.00 95.62 258 ASN A CA 1
ATOM 2054 C C . ASN A 1 258 ? 13.184 5.110 -1.328 1.00 95.62 258 ASN A C 1
ATOM 2056 O O . ASN A 1 258 ? 13.625 4.676 -2.391 1.00 95.62 258 ASN A O 1
ATOM 2060 N N . PRO A 1 259 ? 13.919 5.904 -0.532 1.00 93.06 259 PRO A N 1
ATOM 2061 C CA . PRO A 1 259 ? 15.224 6.429 -0.915 1.00 93.06 259 PRO A CA 1
ATOM 2062 C C . PRO A 1 259 ? 16.346 5.397 -0.702 1.00 93.06 259 PRO A C 1
ATOM 2064 O O . PRO A 1 259 ? 17.291 5.644 0.046 1.00 93.06 259 PRO A O 1
ATOM 2067 N N . PHE A 1 260 ? 16.305 4.257 -1.399 1.00 90.31 260 PHE A N 1
ATOM 2068 C CA . PHE A 1 260 ? 17.386 3.258 -1.381 1.00 90.31 260 PHE A CA 1
ATOM 2069 C C . PHE A 1 260 ? 18.628 3.706 -2.176 1.00 90.31 260 PHE A C 1
ATOM 2071 O O . PHE A 1 260 ? 19.314 2.873 -2.754 1.00 90.31 260 PHE A O 1
ATOM 2078 N N . THR A 1 261 ? 18.910 5.011 -2.224 1.00 78.81 261 THR A N 1
ATOM 2079 C CA . THR A 1 261 ? 19.846 5.704 -3.127 1.00 78.81 261 THR A CA 1
ATOM 2080 C C . THR A 1 261 ? 21.022 4.867 -3.644 1.00 78.81 261 THR A C 1
ATOM 2082 O O . THR A 1 261 ? 21.841 4.383 -2.859 1.00 78.81 261 THR A O 1
ATOM 2085 N N . ASN A 1 262 ? 21.148 4.766 -4.972 1.00 75.06 262 ASN A N 1
ATOM 2086 C CA . ASN A 1 262 ? 22.197 4.037 -5.698 1.00 75.06 262 ASN A CA 1
ATOM 2087 C C . ASN A 1 262 ? 22.392 2.566 -5.288 1.00 75.06 262 ASN A C 1
ATOM 2089 O O . ASN A 1 262 ? 23.500 2.027 -5.404 1.00 75.06 262 ASN A O 1
ATOM 2093 N N . SER A 1 263 ? 21.338 1.903 -4.818 1.00 85.81 263 SER A N 1
ATOM 2094 C CA . SER A 1 263 ? 21.413 0.510 -4.384 1.00 85.81 263 SER A CA 1
ATOM 2095 C C . SER A 1 263 ? 21.042 -0.486 -5.485 1.00 85.81 263 SER A C 1
ATOM 2097 O O . SER A 1 263 ? 20.575 -0.140 -6.571 1.00 85.81 263 SER A O 1
ATOM 2099 N N . LEU A 1 264 ? 21.264 -1.762 -5.186 1.00 88.44 264 LEU A N 1
ATOM 2100 C CA . LEU A 1 264 ? 20.878 -2.893 -6.022 1.00 88.44 264 LEU A CA 1
ATOM 2101 C C . LEU A 1 264 ? 19.562 -3.498 -5.521 1.00 88.44 264 LEU A C 1
ATOM 2103 O O . LEU A 1 264 ? 19.257 -3.434 -4.328 1.00 88.44 264 LEU A O 1
ATOM 2107 N N . VAL A 1 265 ? 18.807 -4.141 -6.417 1.00 89.38 265 VAL A N 1
ATOM 2108 C CA . VAL A 1 265 ? 17.572 -4.842 -6.028 1.00 89.38 265 VAL A CA 1
ATOM 2109 C C . VAL A 1 265 ? 17.896 -5.998 -5.060 1.00 89.38 265 VAL A C 1
ATOM 2111 O O . VAL A 1 265 ? 18.693 -6.874 -5.415 1.00 89.38 265 VAL A O 1
ATOM 2114 N N . PRO A 1 266 ? 17.283 -6.057 -3.863 1.00 87.62 266 PRO A N 1
ATOM 2115 C CA . PRO A 1 266 ? 17.658 -7.018 -2.823 1.00 87.62 266 PRO A CA 1
ATOM 2116 C C . PRO A 1 266 ? 17.431 -8.493 -3.184 1.00 87.62 266 PRO A C 1
ATOM 2118 O O . PRO A 1 266 ? 16.360 -8.879 -3.651 1.00 87.62 266 PRO A O 1
ATOM 2121 N N . ARG A 1 267 ? 18.402 -9.369 -2.862 1.00 85.62 267 ARG A N 1
ATOM 2122 C CA . ARG A 1 267 ? 18.331 -10.815 -3.193 1.00 85.62 267 ARG A CA 1
ATOM 2123 C C . ARG A 1 267 ? 17.123 -11.523 -2.587 1.00 85.62 267 ARG A C 1
ATOM 2125 O O . ARG A 1 267 ? 16.619 -12.471 -3.181 1.00 85.62 267 ARG A O 1
ATOM 2132 N N . TRP A 1 268 ? 16.705 -11.105 -1.393 1.00 87.94 268 TRP A N 1
ATOM 2133 C CA . TRP A 1 268 ? 15.633 -11.766 -0.652 1.00 87.94 268 TRP A CA 1
ATOM 2134 C C . TRP A 1 268 ? 14.290 -11.690 -1.385 1.00 87.94 268 TRP A C 1
ATOM 2136 O O . TRP A 1 268 ? 13.492 -12.609 -1.238 1.00 87.94 268 TRP A O 1
ATOM 2146 N N . ILE A 1 269 ? 14.071 -10.666 -2.221 1.00 90.75 269 ILE A N 1
ATOM 2147 C CA . ILE A 1 269 ? 12.850 -10.517 -3.025 1.00 90.75 269 ILE A CA 1
ATOM 2148 C C . ILE A 1 269 ? 12.706 -11.705 -3.982 1.00 90.75 269 ILE A C 1
ATOM 2150 O O . ILE A 1 269 ? 11.657 -12.341 -4.025 1.00 90.75 269 ILE A O 1
ATOM 2154 N N . PHE A 1 270 ? 13.787 -12.080 -4.673 1.00 88.38 270 PHE A N 1
ATOM 2155 C CA . PHE A 1 270 ? 13.806 -13.207 -5.619 1.00 88.38 270 PHE A CA 1
ATOM 2156 C C . PHE A 1 270 ? 13.661 -14.585 -4.953 1.00 88.38 270 PHE A C 1
ATOM 2158 O O . PHE A 1 270 ? 13.501 -15.591 -5.645 1.00 88.38 270 PHE A O 1
ATOM 2165 N N . SER A 1 271 ? 13.717 -14.651 -3.621 1.00 88.94 271 SER A N 1
ATOM 2166 C CA . SER A 1 271 ? 13.469 -15.875 -2.853 1.00 88.94 271 SER A CA 1
ATOM 2167 C C . SER A 1 271 ? 11.987 -16.067 -2.502 1.00 88.94 271 SER A C 1
ATOM 2169 O O . SER A 1 271 ? 11.614 -17.143 -2.035 1.00 88.94 271 SER A O 1
ATOM 2171 N N . ILE A 1 272 ? 11.131 -15.061 -2.720 1.00 91.69 272 ILE A N 1
ATOM 2172 C CA . ILE A 1 272 ? 9.695 -15.117 -2.413 1.00 91.69 272 ILE A CA 1
ATOM 2173 C C . ILE A 1 272 ? 8.920 -15.543 -3.667 1.00 91.69 272 ILE A C 1
ATOM 2175 O O . ILE A 1 272 ? 8.308 -14.740 -4.367 1.00 91.69 272 ILE A O 1
ATOM 2179 N N . THR A 1 273 ? 8.934 -16.841 -3.963 1.00 92.00 273 THR A N 1
ATOM 2180 C CA . THR A 1 273 ? 8.310 -17.417 -5.174 1.00 92.00 273 THR A CA 1
ATOM 2181 C C . THR A 1 273 ? 6.774 -17.316 -5.205 1.00 92.00 273 THR A C 1
ATOM 2183 O O . THR A 1 273 ? 6.147 -17.510 -6.252 1.00 92.00 273 THR A O 1
ATOM 2186 N N . SER A 1 274 ? 6.159 -17.000 -4.064 1.00 95.56 274 SER A N 1
ATOM 2187 C CA . SER A 1 274 ? 4.723 -16.759 -3.893 1.00 95.56 274 SER A CA 1
ATOM 2188 C C . SER A 1 274 ? 4.278 -15.347 -4.289 1.00 95.56 274 SER A C 1
ATOM 2190 O O . SER A 1 274 ? 3.070 -15.110 -4.355 1.00 95.56 274 SER A O 1
ATOM 2192 N N . LEU A 1 275 ? 5.208 -14.427 -4.593 1.00 97.12 275 LEU A N 1
ATOM 2193 C CA . LEU A 1 275 ? 4.869 -13.067 -5.014 1.00 97.12 275 LEU A CA 1
ATOM 2194 C C . LEU A 1 275 ? 4.038 -13.074 -6.295 1.00 97.12 275 LEU A C 1
ATOM 2196 O O . LEU A 1 275 ? 4.425 -13.635 -7.318 1.00 97.12 275 LEU A O 1
ATOM 2200 N N . VAL A 1 276 ? 2.905 -12.386 -6.224 1.00 98.25 276 VAL A N 1
ATOM 2201 C CA . VAL A 1 276 ? 1.994 -12.133 -7.339 1.00 98.25 276 VAL A CA 1
ATOM 2202 C C . VAL A 1 276 ? 2.094 -10.673 -7.785 1.00 98.25 276 VAL A C 1
ATOM 2204 O O . VAL A 1 276 ? 1.996 -10.395 -8.979 1.00 98.25 276 VAL A O 1
ATOM 2207 N N . SER A 1 277 ? 2.332 -9.751 -6.849 1.00 98.56 277 SER A N 1
ATOM 2208 C CA . SER A 1 277 ? 2.483 -8.317 -7.105 1.00 98.56 277 SER A CA 1
ATOM 2209 C C . SER A 1 277 ? 3.752 -7.782 -6.450 1.00 98.56 277 SER A C 1
ATOM 2211 O O . SER A 1 277 ? 3.959 -7.991 -5.252 1.00 98.56 277 SER A O 1
ATOM 2213 N N . LEU A 1 278 ? 4.573 -7.084 -7.230 1.00 98.19 278 LEU A N 1
ATOM 2214 C CA . LEU A 1 278 ? 5.805 -6.445 -6.781 1.00 98.19 278 LEU A CA 1
ATOM 2215 C C . LEU A 1 278 ? 5.860 -5.009 -7.305 1.00 98.19 278 LEU A C 1
ATOM 2217 O O . LEU A 1 278 ? 5.903 -4.809 -8.519 1.00 98.19 278 LEU A O 1
ATOM 2221 N N . ASP A 1 279 ? 5.903 -4.047 -6.387 1.00 98.56 279 ASP A N 1
ATOM 2222 C CA . ASP A 1 279 ? 6.124 -2.635 -6.695 1.00 98.56 279 ASP A CA 1
ATOM 2223 C C . ASP A 1 279 ? 7.420 -2.142 -6.035 1.00 98.56 279 ASP A C 1
ATOM 2225 O O . ASP A 1 279 ? 7.569 -2.147 -4.809 1.00 98.56 279 ASP A O 1
ATOM 2229 N N . LEU A 1 280 ? 8.379 -1.764 -6.878 1.00 96.88 280 LEU A N 1
ATOM 2230 C CA . LEU A 1 280 ? 9.676 -1.183 -6.528 1.00 96.88 280 LEU A CA 1
ATOM 2231 C C . LEU A 1 280 ? 9.864 0.177 -7.211 1.00 96.88 280 LEU A C 1
ATOM 2233 O O . LEU A 1 280 ? 10.998 0.608 -7.424 1.00 96.88 280 LEU A O 1
ATOM 2237 N N . SER A 1 281 ? 8.780 0.822 -7.637 1.00 97.81 281 SER A N 1
ATOM 2238 C CA . SER A 1 281 ? 8.845 2.064 -8.405 1.00 97.81 281 SER A CA 1
ATOM 2239 C C . SER A 1 281 ? 9.485 3.185 -7.587 1.00 97.81 281 SER A C 1
ATOM 2241 O O . SER A 1 281 ? 9.233 3.305 -6.393 1.00 97.81 281 SER A O 1
ATOM 2243 N N . TYR A 1 282 ? 10.293 4.034 -8.216 1.00 96.06 282 TYR A N 1
ATOM 2244 C CA . TYR A 1 282 ? 10.927 5.203 -7.604 1.00 96.06 282 TYR A CA 1
ATOM 2245 C C . TYR A 1 282 ? 11.788 4.863 -6.380 1.00 96.06 282 TYR A C 1
ATOM 2247 O O . TYR A 1 282 ? 11.701 5.517 -5.341 1.00 96.06 282 TYR A O 1
ATOM 2255 N N . CYS A 1 283 ? 12.614 3.824 -6.511 1.00 94.88 283 CYS A N 1
ATOM 2256 C CA . CYS A 1 283 ? 13.513 3.351 -5.460 1.00 94.88 283 CYS A CA 1
ATOM 2257 C C . CYS A 1 283 ? 14.993 3.705 -5.684 1.00 94.88 283 CYS A C 1
ATOM 2259 O O . CYS A 1 283 ? 15.823 3.393 -4.833 1.00 94.88 283 CYS A O 1
ATOM 2261 N N . ASP A 1 284 ? 15.334 4.330 -6.818 1.00 90.50 284 ASP A N 1
ATOM 2262 C CA . ASP A 1 284 ? 16.714 4.638 -7.228 1.00 90.50 284 ASP A CA 1
ATOM 2263 C C . ASP A 1 284 ? 17.620 3.389 -7.344 1.00 90.50 284 ASP A C 1
ATOM 2265 O O . ASP A 1 284 ? 18.821 3.416 -7.060 1.00 90.50 284 ASP A O 1
ATOM 2269 N N . PHE A 1 285 ? 17.045 2.255 -7.764 1.00 91.75 285 PHE A N 1
ATOM 2270 C CA . PHE A 1 285 ? 17.812 1.039 -8.029 1.00 91.75 285 PHE A CA 1
ATOM 2271 C C . PHE A 1 285 ? 18.560 1.140 -9.366 1.00 91.75 285 PHE A C 1
ATOM 2273 O O . PHE A 1 285 ? 17.945 1.292 -10.426 1.00 91.75 285 PHE A O 1
ATOM 2280 N N . ASN A 1 286 ? 19.886 0.974 -9.336 1.00 88.38 286 ASN A N 1
ATOM 2281 C CA . ASN A 1 286 ? 20.757 1.129 -10.513 1.00 88.38 286 ASN A CA 1
ATOM 2282 C C . ASN A 1 286 ? 21.259 -0.186 -11.124 1.00 88.38 286 ASN A C 1
ATOM 2284 O O . ASN A 1 286 ? 21.834 -0.205 -12.213 1.00 88.38 286 ASN A O 1
ATOM 2288 N N . GLY A 1 287 ? 21.020 -1.307 -10.450 1.00 80.50 287 GLY A N 1
ATOM 2289 C CA . GLY A 1 287 ? 21.411 -2.614 -10.947 1.00 80.50 287 GLY A CA 1
ATOM 2290 C C . GLY A 1 287 ? 20.767 -3.764 -10.188 1.00 80.50 287 GLY A C 1
ATOM 2291 O O . GLY A 1 287 ? 20.123 -3.600 -9.151 1.00 80.50 287 GLY A O 1
ATOM 2292 N N . LEU A 1 288 ? 20.989 -4.967 -10.709 1.00 75.69 288 LEU A N 1
ATOM 2293 C CA . LEU A 1 288 ? 20.749 -6.203 -9.974 1.00 75.69 288 LEU A CA 1
ATOM 2294 C C . LEU A 1 288 ? 22.031 -6.644 -9.271 1.00 75.69 288 LEU A C 1
ATOM 2296 O O . LEU A 1 288 ? 23.143 -6.413 -9.754 1.00 75.69 288 LEU A O 1
ATOM 2300 N N . ILE A 1 289 ? 21.881 -7.336 -8.146 1.00 62.72 289 ILE A N 1
ATOM 2301 C CA . ILE A 1 289 ? 23.020 -7.939 -7.457 1.00 62.72 289 ILE A CA 1
ATOM 2302 C C . ILE A 1 289 ? 23.650 -9.007 -8.373 1.00 62.72 289 ILE A C 1
ATOM 2304 O O . ILE A 1 289 ? 22.942 -9.892 -8.853 1.00 62.72 289 ILE A O 1
ATOM 2308 N N . PRO A 1 290 ? 24.970 -8.966 -8.641 1.00 50.78 290 PRO A N 1
ATOM 2309 C CA . PRO A 1 290 ? 25.558 -9.720 -9.744 1.00 50.78 290 PRO A CA 1
ATOM 2310 C C . PRO A 1 290 ? 25.527 -11.254 -9.573 1.00 50.78 290 PRO A C 1
ATOM 2312 O O . PRO A 1 290 ? 25.961 -11.792 -8.554 1.00 50.78 290 PRO A O 1
ATOM 2315 N N . ARG A 1 291 ? 25.131 -11.920 -10.673 1.00 53.88 291 ARG A N 1
ATOM 2316 C CA . ARG A 1 291 ? 25.622 -13.208 -11.224 1.00 53.88 291 ARG A CA 1
ATOM 2317 C C . ARG A 1 291 ? 25.433 -14.507 -10.422 1.00 53.88 291 ARG A C 1
ATOM 2319 O O . ARG A 1 291 ? 26.362 -15.304 -10.304 1.00 53.88 291 ARG A O 1
ATOM 2326 N N . SER A 1 292 ? 24.203 -14.834 -10.040 1.00 54.41 292 SER A N 1
ATOM 2327 C CA . SER A 1 292 ? 23.804 -16.248 -9.995 1.00 54.41 292 SER A CA 1
ATOM 2328 C C . SER A 1 292 ? 22.347 -16.409 -10.426 1.00 54.41 292 SER A C 1
ATOM 2330 O O . SER A 1 292 ? 21.489 -15.619 -10.044 1.00 54.41 292 SER A O 1
ATOM 2332 N N . SER A 1 293 ? 22.052 -17.452 -11.206 1.00 56.53 293 SER A N 1
ATOM 2333 C CA . SER A 1 293 ? 20.685 -17.812 -11.625 1.00 56.53 293 SER A CA 1
ATOM 2334 C C . SER A 1 293 ? 19.734 -18.073 -10.449 1.00 56.53 293 SER A C 1
ATOM 2336 O O . SER A 1 293 ? 18.533 -18.192 -10.650 1.00 56.53 293 SER A O 1
ATOM 2338 N N . ALA A 1 294 ? 20.262 -18.163 -9.224 1.00 56.31 294 ALA A N 1
ATOM 2339 C CA . ALA A 1 294 ? 19.498 -18.322 -7.995 1.00 56.31 294 ALA A CA 1
ATOM 2340 C C . ALA A 1 294 ? 18.786 -17.034 -7.534 1.00 56.31 294 ALA A C 1
ATOM 2342 O O . ALA A 1 294 ? 17.907 -17.122 -6.680 1.00 56.31 294 ALA A O 1
ATOM 2343 N N . HIS A 1 295 ? 19.143 -15.858 -8.066 1.00 68.81 295 HIS A N 1
ATOM 2344 C CA . HIS A 1 295 ? 18.590 -14.559 -7.652 1.00 68.81 295 HIS A CA 1
ATOM 2345 C C . HIS A 1 295 ? 18.135 -13.745 -8.866 1.00 68.81 295 HIS A C 1
ATOM 2347 O O . HIS A 1 295 ? 18.641 -12.658 -9.127 1.00 68.81 295 HIS A O 1
ATOM 2353 N N . SER A 1 296 ? 17.213 -14.327 -9.630 1.00 78.44 296 SER A N 1
ATOM 2354 C CA . SER A 1 296 ? 16.693 -13.767 -10.876 1.00 78.44 296 SER A CA 1
ATOM 2355 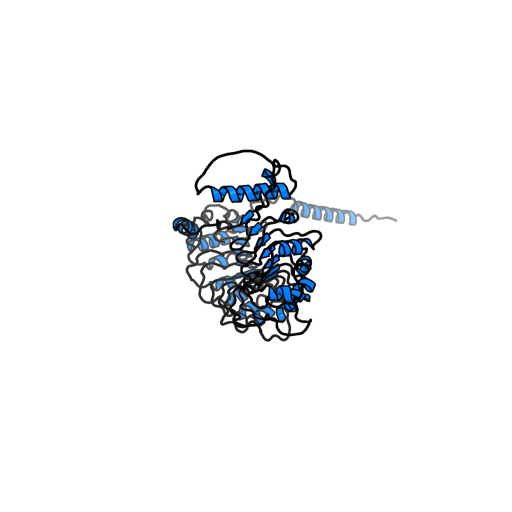C C . SER A 1 296 ? 15.165 -13.731 -10.863 1.00 78.44 296 SER A C 1
ATOM 2357 O O . SER A 1 296 ? 14.518 -14.502 -10.149 1.00 78.44 296 SER A O 1
ATOM 2359 N N . PHE A 1 297 ? 14.587 -12.875 -11.711 1.00 84.12 297 PHE A N 1
ATOM 2360 C CA . PHE A 1 297 ? 13.150 -12.832 -11.981 1.00 84.12 297 PHE A CA 1
ATOM 2361 C C . PHE A 1 297 ? 12.568 -14.196 -12.368 1.00 84.12 297 PHE A C 1
ATOM 2363 O O . PHE A 1 297 ? 11.405 -14.444 -12.072 1.00 84.12 297 PHE A O 1
ATOM 2370 N N . HIS A 1 298 ? 13.370 -15.112 -12.929 1.00 84.88 298 HIS A N 1
ATOM 2371 C CA . HIS A 1 298 ? 12.967 -16.498 -13.204 1.00 84.88 298 HIS A CA 1
ATOM 2372 C C . HIS A 1 298 ? 12.353 -17.226 -11.993 1.00 84.88 298 HIS A C 1
ATOM 2374 O O . HIS A 1 298 ? 11.511 -18.104 -12.177 1.00 84.88 298 HIS A O 1
ATOM 2380 N N . ASN A 1 299 ? 12.744 -16.872 -10.765 1.00 87.69 299 ASN A N 1
ATOM 2381 C CA . ASN A 1 299 ? 12.213 -17.501 -9.556 1.00 87.69 299 ASN A CA 1
ATOM 2382 C C . ASN A 1 299 ? 10.802 -17.017 -9.191 1.00 87.69 299 ASN A C 1
ATOM 2384 O O . ASN A 1 299 ? 10.085 -17.705 -8.464 1.00 87.69 299 ASN A O 1
ATOM 2388 N N . LEU A 1 300 ? 10.390 -15.842 -9.669 1.00 91.12 300 LEU A N 1
ATOM 2389 C CA . LEU A 1 300 ? 9.109 -15.222 -9.331 1.00 91.12 300 LEU A CA 1
ATOM 2390 C C . LEU A 1 300 ? 7.992 -15.767 -10.229 1.00 91.12 300 LEU A C 1
ATOM 2392 O O . LEU A 1 300 ? 7.278 -15.030 -10.901 1.00 91.12 300 LEU A O 1
ATOM 2396 N N . THR A 1 301 ? 7.840 -17.090 -10.260 1.00 90.56 301 THR A N 1
ATOM 2397 C CA . THR A 1 301 ? 6.953 -17.787 -11.204 1.00 90.56 301 THR A CA 1
ATOM 2398 C C . THR A 1 301 ? 5.476 -17.423 -11.047 1.00 90.56 301 THR A C 1
ATOM 2400 O O . THR A 1 301 ? 4.706 -17.602 -11.986 1.00 90.56 301 THR A O 1
ATOM 2403 N N . SER A 1 302 ? 5.067 -16.920 -9.879 1.00 95.06 302 SER A N 1
ATOM 2404 C CA . SER A 1 302 ? 3.683 -16.512 -9.595 1.00 95.06 302 SER A CA 1
ATOM 2405 C C . SER A 1 302 ? 3.382 -15.055 -9.974 1.00 95.06 302 SER A C 1
ATOM 2407 O O . SER A 1 302 ? 2.225 -14.636 -9.872 1.00 95.06 302 SER A O 1
ATOM 2409 N N . LEU A 1 303 ? 4.394 -14.289 -10.400 1.00 95.94 303 LEU A N 1
ATOM 2410 C CA . LEU A 1 303 ? 4.297 -12.844 -10.576 1.00 95.94 303 LEU A CA 1
ATOM 2411 C C . LEU A 1 303 ? 3.397 -12.478 -11.759 1.00 95.94 303 LEU A C 1
ATOM 2413 O O . LEU A 1 303 ? 3.530 -13.018 -12.858 1.00 95.94 303 LEU A O 1
ATOM 2417 N N . LYS A 1 304 ? 2.484 -11.537 -11.515 1.00 96.94 304 LYS A N 1
ATOM 2418 C CA . LYS A 1 304 ? 1.525 -11.004 -12.493 1.00 96.94 304 LYS A CA 1
ATOM 2419 C C . LYS A 1 304 ? 1.615 -9.490 -12.640 1.00 96.94 304 LYS A C 1
ATOM 2421 O O . LYS A 1 304 ? 1.363 -8.991 -13.733 1.00 96.94 304 LYS A O 1
ATOM 2426 N N . TRP A 1 305 ? 1.961 -8.782 -11.569 1.00 98.12 305 TRP A N 1
ATOM 2427 C CA . TRP A 1 305 ? 2.129 -7.331 -11.560 1.00 98.12 305 TRP A CA 1
ATOM 2428 C C . TRP A 1 305 ? 3.569 -7.001 -11.183 1.00 98.12 305 TRP A C 1
ATOM 2430 O O . TRP A 1 305 ? 4.029 -7.397 -10.108 1.00 98.12 305 TRP A O 1
ATOM 2440 N N . LEU A 1 306 ? 4.274 -6.321 -12.087 1.00 96.81 306 LEU A N 1
ATOM 2441 C CA . LEU A 1 306 ? 5.635 -5.845 -11.870 1.00 96.81 306 LEU A CA 1
ATOM 2442 C C . LEU A 1 306 ? 5.704 -4.354 -12.199 1.00 96.81 306 LEU A C 1
ATOM 2444 O O . LEU A 1 306 ? 5.649 -3.973 -13.368 1.00 96.81 306 LEU A O 1
ATOM 2448 N N . HIS A 1 307 ? 5.847 -3.530 -11.167 1.00 98.12 307 HIS A N 1
ATOM 2449 C CA . HIS A 1 307 ? 5.982 -2.081 -11.291 1.00 98.12 307 HIS A CA 1
ATOM 2450 C C . HIS A 1 307 ? 7.348 -1.668 -10.763 1.00 98.12 307 HIS A C 1
ATOM 2452 O O . HIS A 1 307 ? 7.705 -1.946 -9.620 1.00 98.12 307 HIS A O 1
ATOM 2458 N N . VAL A 1 308 ? 8.169 -1.108 -11.643 1.00 96.31 308 VAL A N 1
ATOM 2459 C CA . VAL A 1 308 ? 9.570 -0.772 -11.358 1.00 96.31 308 VAL A CA 1
ATOM 2460 C C . VAL A 1 308 ? 9.948 0.578 -11.962 1.00 96.31 308 VAL A C 1
ATOM 2462 O O . VAL A 1 308 ? 11.132 0.832 -12.196 1.00 96.31 308 VAL A O 1
ATOM 2465 N N . ALA A 1 309 ? 8.953 1.435 -12.198 1.00 97.06 309 ALA A N 1
ATOM 2466 C CA . ALA A 1 309 ? 9.125 2.749 -12.799 1.00 97.06 309 ALA A CA 1
ATOM 2467 C C . ALA A 1 309 ? 10.187 3.577 -12.067 1.00 97.06 309 ALA A C 1
ATOM 2469 O O . ALA A 1 309 ? 10.397 3.403 -10.869 1.00 97.06 309 ALA A O 1
ATOM 2470 N N . GLY A 1 310 ? 10.875 4.486 -12.752 1.00 94.94 310 GLY A N 1
ATOM 2471 C CA . GLY A 1 310 ? 11.828 5.387 -12.095 1.00 94.94 310 GLY A CA 1
ATOM 2472 C C . GLY A 1 310 ? 13.086 4.697 -11.549 1.00 94.94 310 GLY A C 1
ATOM 2473 O O . GLY A 1 310 ? 13.705 5.214 -10.621 1.00 94.94 310 GLY A O 1
ATOM 2474 N N . ASN A 1 311 ? 13.454 3.521 -12.072 1.00 94.12 311 ASN A N 1
ATOM 2475 C CA . ASN A 1 311 ? 14.697 2.828 -11.722 1.00 94.12 311 ASN A CA 1
ATOM 2476 C C . ASN A 1 311 ? 15.558 2.547 -12.958 1.00 94.12 311 ASN A C 1
ATOM 2478 O O . ASN A 1 311 ? 15.053 2.095 -13.985 1.00 94.12 311 ASN A O 1
ATOM 2482 N N . THR A 1 312 ? 16.876 2.705 -12.842 1.00 90.56 312 THR A N 1
ATOM 2483 C CA . THR A 1 312 ? 17.798 2.576 -13.984 1.00 90.56 312 THR A CA 1
ATOM 2484 C C . THR A 1 312 ? 18.290 1.145 -14.226 1.00 90.56 312 THR A C 1
ATOM 2486 O O . THR A 1 312 ? 18.826 0.860 -15.297 1.00 90.56 312 THR A O 1
ATOM 2489 N N . PHE A 1 313 ? 18.052 0.195 -13.306 1.00 88.38 313 PHE A N 1
ATOM 2490 C CA . PHE A 1 313 ? 18.452 -1.215 -13.497 1.00 88.38 313 PHE A CA 1
ATOM 2491 C C . PHE A 1 313 ? 17.783 -1.892 -14.705 1.00 88.38 313 PHE A C 1
ATOM 2493 O O . PHE A 1 313 ? 18.307 -2.876 -15.234 1.00 88.38 313 PHE A O 1
ATOM 2500 N N . MET A 1 314 ? 16.632 -1.374 -15.139 1.00 85.75 314 MET A N 1
ATOM 2501 C CA . MET A 1 314 ? 15.913 -1.844 -16.323 1.00 85.75 314 MET A CA 1
ATOM 2502 C C . MET A 1 314 ? 16.612 -1.455 -17.632 1.00 85.75 314 MET A C 1
ATOM 2504 O O . MET A 1 314 ? 16.394 -2.110 -18.652 1.00 85.75 314 MET A O 1
ATOM 2508 N N . ASN A 1 315 ? 17.521 -0.472 -17.611 1.00 86.38 315 ASN A N 1
ATOM 2509 C CA . ASN A 1 315 ? 18.389 -0.122 -18.736 1.00 86.38 315 ASN A CA 1
ATOM 2510 C C . ASN A 1 315 ? 19.545 -1.136 -18.904 1.00 86.38 315 ASN A C 1
ATOM 2512 O O . ASN A 1 315 ? 20.719 -0.789 -19.022 1.00 86.38 315 ASN A O 1
ATOM 2516 N N . SER A 1 316 ? 19.207 -2.425 -18.884 1.00 83.69 316 SER A N 1
ATOM 2517 C CA . SER A 1 316 ? 20.129 -3.547 -19.004 1.00 83.69 316 SER A CA 1
ATOM 2518 C C . SER A 1 316 ? 19.515 -4.637 -19.872 1.00 83.69 316 SER A C 1
ATOM 2520 O O . SER A 1 316 ? 18.487 -5.234 -19.544 1.00 83.69 316 SER A O 1
ATOM 2522 N N . SER A 1 317 ? 20.193 -4.944 -20.977 1.00 79.31 317 SER A N 1
ATOM 2523 C CA . SER A 1 317 ? 19.749 -5.951 -21.945 1.00 79.31 317 SER A CA 1
ATOM 2524 C C . SER A 1 317 ? 19.650 -7.355 -21.326 1.00 79.31 317 SER A C 1
ATOM 2526 O O . SER A 1 317 ? 18.796 -8.156 -21.711 1.00 79.31 317 SER A O 1
ATOM 2528 N N . LEU A 1 318 ? 20.466 -7.642 -20.303 1.00 80.31 318 LEU A N 1
ATOM 2529 C CA . LEU A 1 318 ? 20.411 -8.887 -19.538 1.00 80.31 318 LEU A CA 1
ATOM 2530 C C . LEU A 1 318 ? 19.127 -8.993 -18.706 1.00 80.31 318 LEU A C 1
ATOM 2532 O O . LEU A 1 318 ? 18.458 -10.021 -18.767 1.00 80.31 318 LEU A O 1
ATOM 2536 N N . VAL A 1 319 ? 18.764 -7.932 -17.976 1.00 83.69 319 VAL A N 1
ATOM 2537 C CA . VAL A 1 319 ? 17.549 -7.899 -17.141 1.00 83.69 319 VAL A CA 1
ATOM 2538 C C . VAL A 1 319 ? 16.313 -8.101 -18.008 1.00 83.69 319 VAL A C 1
ATOM 2540 O O . VAL A 1 319 ? 15.449 -8.920 -17.699 1.00 83.69 319 VAL A O 1
ATOM 2543 N N . TRP A 1 320 ? 16.275 -7.421 -19.153 1.00 81.19 320 TRP A N 1
ATOM 2544 C CA . TRP A 1 320 ? 15.188 -7.566 -20.111 1.00 81.19 320 TRP A CA 1
ATOM 2545 C C . TRP A 1 320 ? 15.065 -8.992 -20.664 1.00 81.19 320 TRP A C 1
ATOM 2547 O O . TRP A 1 320 ? 13.965 -9.535 -20.804 1.00 81.19 320 TRP A O 1
ATOM 2557 N N . LYS A 1 321 ? 16.199 -9.640 -20.952 1.00 79.94 321 LYS A N 1
ATOM 2558 C CA . LYS A 1 321 ? 16.225 -11.036 -21.397 1.00 79.94 321 LYS A CA 1
ATOM 2559 C C . LYS A 1 321 ? 15.712 -11.992 -20.315 1.00 79.94 321 LYS A C 1
ATOM 2561 O O . LYS A 1 321 ? 14.950 -12.903 -20.636 1.00 79.94 321 LYS A O 1
ATOM 2566 N N . GLU A 1 322 ? 16.094 -11.791 -19.055 1.00 81.38 322 GLU A N 1
ATOM 2567 C CA . GLU A 1 322 ? 15.600 -12.595 -17.926 1.00 81.38 322 GLU A CA 1
ATOM 2568 C C . GLU A 1 322 ? 14.087 -12.431 -17.734 1.00 81.38 322 GLU A C 1
ATOM 2570 O O . GLU A 1 322 ? 13.369 -13.421 -17.611 1.00 81.38 322 GLU A O 1
ATOM 2575 N N . LEU A 1 323 ? 13.577 -11.197 -17.796 1.00 84.56 323 LEU A N 1
ATOM 2576 C CA . LEU A 1 323 ? 12.142 -10.927 -17.700 1.00 84.56 323 LEU A CA 1
ATOM 2577 C C . LEU A 1 323 ? 11.365 -11.579 -18.846 1.00 84.56 323 LEU A C 1
ATOM 2579 O O . LEU A 1 323 ? 10.447 -12.360 -18.599 1.00 84.56 323 LEU A O 1
ATOM 2583 N N . SER A 1 324 ? 11.759 -11.301 -20.090 1.00 82.06 324 SER A N 1
ATOM 2584 C CA . SER A 1 324 ? 11.045 -11.772 -21.284 1.00 82.06 324 SER A CA 1
ATOM 2585 C C . SER A 1 324 ? 11.085 -13.291 -21.464 1.00 82.06 324 SER A C 1
ATOM 2587 O O . SER A 1 324 ? 10.096 -13.863 -21.909 1.00 82.06 324 SER A O 1
ATOM 2589 N N . SER A 1 325 ? 12.194 -13.959 -21.124 1.00 80.69 325 SER A N 1
ATOM 2590 C CA . SER A 1 325 ? 12.306 -15.425 -21.230 1.00 80.69 325 SER A CA 1
ATOM 2591 C C . SER A 1 325 ? 11.844 -16.178 -19.982 1.00 80.69 325 SER A C 1
ATOM 2593 O O . SER A 1 325 ? 11.552 -17.369 -20.068 1.00 80.69 325 SER A O 1
ATOM 2595 N N . GLY A 1 326 ? 11.806 -15.513 -18.826 1.00 80.00 326 GLY A N 1
ATOM 2596 C CA . GLY A 1 326 ? 11.460 -16.123 -17.550 1.00 80.00 326 GLY A CA 1
ATOM 2597 C C . GLY A 1 326 ? 9.989 -16.013 -17.205 1.00 80.00 326 GLY A C 1
ATOM 2598 O O . GLY A 1 326 ? 9.271 -17.007 -17.228 1.00 80.00 326 GLY A O 1
ATOM 2599 N N . ILE A 1 327 ? 9.557 -14.804 -16.849 1.00 84.06 327 ILE A N 1
ATOM 2600 C CA . ILE A 1 327 ? 8.215 -14.549 -16.305 1.00 84.06 327 ILE A CA 1
ATOM 2601 C C . ILE A 1 327 ? 7.310 -13.775 -17.263 1.00 84.06 327 ILE A C 1
ATOM 2603 O O . ILE A 1 327 ? 6.142 -13.565 -16.949 1.00 84.06 327 ILE A O 1
ATOM 2607 N N . GLY A 1 328 ? 7.813 -13.364 -18.430 1.00 82.38 328 GLY A N 1
ATOM 2608 C CA . GLY A 1 328 ? 7.087 -12.511 -19.371 1.00 82.38 328 GLY A CA 1
ATOM 2609 C C . GLY A 1 328 ? 5.719 -13.064 -19.766 1.00 82.38 328 GLY A C 1
ATOM 2610 O O . GLY A 1 328 ? 4.742 -12.321 -19.795 1.00 82.38 328 GLY A O 1
ATOM 2611 N N . SER A 1 329 ? 5.604 -14.383 -19.943 1.00 86.38 329 SER A N 1
ATOM 2612 C CA . SER A 1 329 ? 4.327 -15.031 -20.253 1.00 86.38 329 SER A CA 1
ATOM 2613 C C . SER A 1 329 ? 3.321 -15.014 -19.100 1.00 86.38 329 SER A C 1
ATOM 2615 O O . SER A 1 329 ? 2.148 -15.277 -19.339 1.00 86.38 329 SER A O 1
ATOM 2617 N N . ASN A 1 330 ? 3.739 -14.749 -17.862 1.00 90.62 330 ASN A N 1
ATOM 2618 C CA . ASN A 1 330 ? 2.867 -14.760 -16.683 1.00 90.62 330 ASN A CA 1
ATOM 2619 C C . ASN A 1 330 ? 2.355 -13.359 -16.325 1.00 90.62 330 ASN A C 1
ATOM 2621 O O . ASN A 1 330 ? 1.285 -13.233 -15.724 1.00 90.62 330 ASN A O 1
ATOM 2625 N N . LEU A 1 331 ? 3.091 -12.317 -16.721 1.00 93.19 331 LEU A N 1
ATOM 2626 C CA . LEU A 1 331 ? 2.760 -10.934 -16.404 1.00 93.19 331 LEU A CA 1
ATOM 2627 C C . LEU A 1 331 ? 1.456 -10.492 -17.076 1.00 93.19 331 LEU A C 1
ATOM 2629 O O . LEU A 1 331 ? 1.198 -10.766 -18.245 1.00 93.19 331 LEU A O 1
ATOM 2633 N N . SER A 1 332 ? 0.637 -9.795 -16.293 1.00 95.62 332 SER A N 1
ATOM 2634 C CA . SER A 1 332 ? -0.593 -9.118 -16.711 1.00 95.62 332 SER A CA 1
ATOM 2635 C C . SER A 1 332 ? -0.426 -7.598 -16.718 1.00 95.62 332 SER A C 1
ATOM 2637 O O . SER A 1 332 ? -1.075 -6.931 -17.515 1.00 95.62 332 SER A O 1
ATOM 2639 N N . SER A 1 333 ? 0.459 -7.055 -15.879 1.00 96.75 333 SER A N 1
ATOM 2640 C CA . SER A 1 333 ? 0.778 -5.628 -15.842 1.00 96.75 333 SER A CA 1
ATOM 2641 C C . SER A 1 333 ? 2.280 -5.414 -15.683 1.00 96.75 333 SER A C 1
ATOM 2643 O O . SER A 1 333 ? 2.917 -6.091 -14.867 1.00 96.75 333 SER A O 1
ATOM 2645 N N . LEU A 1 334 ? 2.824 -4.483 -16.464 1.00 95.06 334 LEU A N 1
ATOM 2646 C CA . LEU A 1 334 ? 4.231 -4.100 -16.440 1.00 95.06 334 LEU A CA 1
ATOM 2647 C C . LEU A 1 334 ? 4.366 -2.578 -16.536 1.00 95.06 334 LEU A C 1
ATOM 2649 O O . LEU A 1 334 ? 3.991 -1.990 -17.545 1.00 95.06 334 LEU A O 1
ATOM 2653 N N . ASP A 1 335 ? 4.956 -1.960 -15.519 1.00 96.81 335 ASP A N 1
ATOM 2654 C CA . ASP A 1 335 ? 5.319 -0.540 -15.543 1.00 96.81 335 ASP A CA 1
ATOM 2655 C C . ASP A 1 335 ? 6.837 -0.413 -15.435 1.00 96.81 335 ASP A C 1
ATOM 2657 O O . ASP A 1 335 ? 7.443 -0.776 -14.421 1.00 96.81 335 ASP A O 1
ATOM 2661 N N . ILE A 1 336 ? 7.441 0.051 -16.526 1.00 93.69 336 ILE A N 1
ATOM 2662 C CA . ILE A 1 336 ? 8.876 0.324 -16.661 1.00 93.69 336 ILE A CA 1
ATOM 2663 C C . ILE A 1 336 ? 9.080 1.749 -17.200 1.00 93.69 336 ILE A C 1
ATOM 2665 O O . ILE A 1 336 ? 10.015 2.025 -17.962 1.00 93.69 336 ILE A O 1
ATOM 2669 N N . SER A 1 337 ? 8.160 2.652 -16.858 1.00 94.75 337 SER A N 1
ATOM 2670 C CA . SER A 1 337 ? 8.254 4.062 -17.209 1.00 94.75 337 SER A CA 1
ATOM 2671 C C . SER A 1 337 ? 9.420 4.738 -16.476 1.00 94.75 337 SER A C 1
ATOM 2673 O O . SER A 1 337 ? 9.820 4.327 -15.389 1.00 94.75 337 SER A O 1
ATOM 2675 N N . GLN A 1 338 ? 10.015 5.776 -17.069 1.00 94.62 338 GLN A N 1
ATOM 2676 C CA . GLN A 1 338 ? 11.119 6.538 -16.452 1.00 94.62 338 GLN A CA 1
ATOM 2677 C C . GLN A 1 338 ? 12.328 5.669 -16.035 1.00 94.62 338 GLN A C 1
ATOM 2679 O O . GLN A 1 338 ? 12.995 5.948 -15.042 1.00 94.62 338 GLN A O 1
ATOM 2684 N N . CYS A 1 339 ? 12.621 4.601 -16.780 1.00 92.44 339 CYS A N 1
ATOM 2685 C CA . CYS A 1 339 ? 13.698 3.655 -16.468 1.00 92.44 339 CYS A CA 1
ATOM 2686 C C . CYS A 1 339 ? 15.006 3.924 -17.237 1.00 92.44 339 CYS A C 1
ATOM 2688 O O . CYS A 1 339 ? 15.908 3.082 -17.242 1.00 92.44 339 CYS A O 1
ATOM 2690 N N . ASP A 1 340 ? 15.097 5.063 -17.933 1.00 88.88 340 ASP A N 1
ATOM 2691 C CA . ASP A 1 340 ? 16.188 5.424 -18.849 1.00 88.88 340 ASP A CA 1
ATOM 2692 C C . ASP A 1 340 ? 16.468 4.371 -19.938 1.00 88.88 340 ASP A C 1
ATOM 2694 O O . ASP A 1 340 ? 17.579 4.275 -20.468 1.00 88.88 340 ASP A O 1
ATOM 2698 N N . ILE A 1 341 ? 15.464 3.567 -20.308 1.00 86.94 341 ILE A N 1
ATOM 2699 C CA . ILE A 1 341 ? 15.633 2.514 -21.312 1.00 86.94 341 ILE A CA 1
ATOM 2700 C C . ILE A 1 341 ? 15.905 3.175 -22.660 1.00 86.94 341 ILE A C 1
ATOM 2702 O O . ILE A 1 341 ? 15.086 3.932 -23.183 1.00 86.94 341 ILE A O 1
ATOM 2706 N N . SER A 1 342 ? 17.068 2.873 -23.231 1.00 82.06 342 SER A N 1
ATOM 2707 C CA . SER A 1 342 ? 17.487 3.418 -24.519 1.00 82.06 342 SER A CA 1
ATOM 2708 C C . SER A 1 342 ? 17.267 2.435 -25.669 1.00 82.06 342 SER A C 1
ATOM 2710 O O . SER A 1 342 ? 17.311 1.216 -25.489 1.00 82.06 342 SER A O 1
ATOM 2712 N N . SER A 1 343 ? 17.087 2.968 -26.881 1.00 70.31 343 SER A N 1
ATOM 2713 C CA . SER A 1 343 ? 17.035 2.156 -28.108 1.00 70.31 343 SER A CA 1
ATOM 2714 C C . SER A 1 343 ? 18.228 1.209 -28.253 1.00 70.31 343 SER A C 1
ATOM 2716 O O . SER A 1 343 ? 18.029 0.064 -28.624 1.00 70.31 343 SER A O 1
ATOM 2718 N N . THR A 1 344 ? 19.446 1.604 -27.867 1.00 69.44 344 THR A N 1
ATOM 2719 C CA . THR A 1 344 ? 20.632 0.733 -27.958 1.00 69.44 344 THR A CA 1
ATOM 2720 C C . THR A 1 344 ? 20.570 -0.457 -27.002 1.00 69.44 344 THR A C 1
ATOM 2722 O O . THR A 1 344 ? 21.020 -1.549 -27.352 1.00 69.44 344 THR A O 1
ATOM 2725 N N . THR A 1 345 ? 19.975 -0.291 -25.819 1.00 67.31 345 THR A N 1
ATOM 2726 C CA . THR A 1 345 ? 19.730 -1.390 -24.872 1.00 67.31 345 THR A CA 1
ATOM 2727 C C . THR A 1 345 ? 18.803 -2.440 -25.479 1.00 67.31 345 THR A C 1
ATOM 2729 O O . THR A 1 345 ? 19.031 -3.638 -25.308 1.00 67.31 345 THR A O 1
ATOM 2732 N N . LEU A 1 346 ? 17.817 -1.998 -26.258 1.00 66.00 346 LEU A N 1
ATOM 2733 C CA . LEU A 1 346 ? 16.871 -2.861 -26.964 1.00 66.00 346 LEU A CA 1
ATOM 2734 C C . LEU A 1 346 ? 17.469 -3.420 -28.278 1.00 66.00 346 LEU A C 1
ATOM 2736 O O . LEU A 1 346 ? 17.301 -4.596 -28.598 1.00 66.00 346 LEU A O 1
ATOM 2740 N N . ASP A 1 347 ? 18.262 -2.637 -29.006 1.00 60.47 347 ASP A N 1
ATOM 2741 C CA . ASP A 1 347 ? 18.884 -3.036 -30.275 1.00 60.47 347 ASP A CA 1
ATOM 2742 C C . ASP A 1 347 ? 20.053 -4.011 -30.082 1.00 60.47 347 ASP A C 1
ATOM 2744 O O . ASP A 1 347 ? 20.243 -4.909 -30.904 1.00 60.47 347 ASP A O 1
ATOM 2748 N N . SER A 1 348 ? 20.805 -3.896 -28.976 1.00 52.59 348 SER A N 1
ATOM 2749 C CA . SER A 1 348 ? 22.009 -4.702 -28.674 1.00 52.59 348 SER A CA 1
ATOM 2750 C C . SER A 1 348 ? 21.784 -6.221 -28.628 1.00 52.59 348 SER A C 1
ATOM 2752 O O . SER A 1 348 ? 22.738 -6.995 -28.561 1.00 52.59 348 SER A O 1
ATOM 2754 N N . LEU A 1 349 ? 20.533 -6.666 -28.693 1.00 48.12 349 LEU A N 1
ATOM 2755 C CA . LEU A 1 349 ? 20.130 -8.068 -28.650 1.00 48.12 349 LEU A CA 1
ATOM 2756 C C . LEU A 1 349 ? 19.117 -8.430 -29.772 1.00 48.12 349 LEU A C 1
ATOM 2758 O O . LEU A 1 349 ? 18.539 -9.513 -29.710 1.00 48.12 349 LEU A O 1
ATOM 2762 N N . HIS A 1 350 ? 18.878 -7.576 -30.786 1.00 54.41 350 HIS A N 1
ATOM 2763 C CA . HIS A 1 350 ? 17.768 -7.737 -31.757 1.00 54.41 350 HIS A CA 1
ATOM 2764 C C . HIS A 1 350 ? 16.396 -7.944 -31.063 1.00 54.41 350 HIS A C 1
ATOM 2766 O O . HIS A 1 350 ? 15.557 -8.720 -31.526 1.00 54.41 350 HIS A O 1
ATOM 2772 N N . ILE A 1 351 ? 16.202 -7.308 -29.899 1.00 53.03 351 ILE A N 1
ATOM 2773 C CA . ILE A 1 351 ? 15.124 -7.607 -28.940 1.00 53.03 351 ILE A CA 1
ATOM 2774 C C . ILE A 1 351 ? 13.767 -7.152 -29.452 1.00 53.03 351 ILE A C 1
ATOM 2776 O O . ILE A 1 351 ? 12.779 -7.859 -29.276 1.00 53.03 351 ILE A O 1
ATOM 2780 N N . LEU A 1 352 ? 13.707 -5.978 -30.073 1.00 53.75 352 LEU A N 1
ATOM 2781 C CA . LEU A 1 352 ? 12.498 -5.484 -30.716 1.00 53.75 352 LEU A CA 1
ATOM 2782 C C . LEU A 1 352 ? 12.601 -5.813 -32.209 1.00 53.75 352 LEU A C 1
ATOM 2784 O O . LEU A 1 352 ? 13.537 -5.337 -32.851 1.00 53.75 352 LEU A O 1
ATOM 2788 N N . PRO A 1 353 ? 11.721 -6.681 -32.753 1.00 51.44 353 PRO A N 1
ATOM 2789 C CA . PRO A 1 353 ? 10.337 -6.915 -32.311 1.00 51.44 353 PRO A CA 1
ATOM 2790 C C . PRO A 1 353 ? 10.069 -8.233 -31.541 1.00 51.44 353 PRO A C 1
ATOM 2792 O O . PRO A 1 353 ? 8.965 -8.428 -31.045 1.00 51.44 353 PRO A O 1
ATOM 2795 N N . LYS A 1 354 ? 11.041 -9.137 -31.362 1.00 57.03 354 LYS A N 1
ATOM 2796 C CA . LYS A 1 354 ? 10.720 -10.515 -30.928 1.00 57.03 354 LYS A CA 1
ATOM 2797 C C . LYS A 1 354 ? 10.421 -10.740 -29.451 1.00 57.03 354 LYS A C 1
ATOM 2799 O O . LYS A 1 354 ? 9.716 -11.679 -29.091 1.00 57.03 354 LYS A O 1
ATOM 2804 N N . SER A 1 355 ? 10.971 -9.930 -28.552 1.00 62.41 355 SER A N 1
ATOM 2805 C CA . SER A 1 355 ? 10.866 -10.222 -27.119 1.00 62.41 355 SER A CA 1
ATOM 2806 C C . SER A 1 355 ? 9.545 -9.777 -26.502 1.00 62.41 355 SER A C 1
ATOM 2808 O O . SER A 1 355 ? 9.119 -10.382 -25.525 1.00 62.41 355 SER A O 1
ATOM 2810 N N . LEU A 1 356 ? 8.930 -8.697 -27.010 1.00 69.06 356 LEU A N 1
ATOM 2811 C CA . LEU A 1 356 ? 7.630 -8.229 -26.508 1.00 69.06 356 LEU A CA 1
ATOM 2812 C C . LEU A 1 356 ? 6.527 -9.247 -26.830 1.00 69.06 356 LEU A C 1
ATOM 2814 O O . LEU A 1 356 ? 5.609 -9.424 -26.033 1.00 69.06 356 LEU A O 1
ATOM 2818 N N . GLY A 1 357 ? 6.703 -10.028 -27.901 1.00 67.75 357 GLY A N 1
ATOM 2819 C CA . GLY A 1 357 ? 5.879 -11.194 -28.219 1.00 67.75 357 GLY A CA 1
ATOM 2820 C C . GLY A 1 357 ? 5.859 -12.277 -27.131 1.00 67.75 357 GLY A C 1
ATOM 2821 O O . GLY A 1 357 ? 4.898 -13.041 -27.053 1.00 67.75 357 GLY A O 1
ATOM 2822 N N . ASN A 1 358 ? 6.856 -12.325 -26.236 1.00 76.31 358 ASN A N 1
ATOM 2823 C CA . ASN A 1 358 ? 6.855 -13.264 -25.107 1.00 76.31 358 ASN A CA 1
ATOM 2824 C C . ASN A 1 358 ? 5.875 -12.859 -23.993 1.00 76.31 358 ASN A C 1
ATOM 2826 O O . ASN A 1 358 ? 5.554 -13.676 -23.129 1.00 76.31 358 ASN A O 1
ATOM 2830 N N . PHE A 1 359 ? 5.363 -11.627 -24.014 1.00 83.25 359 PHE A N 1
ATOM 2831 C CA . PHE A 1 359 ? 4.467 -11.086 -22.996 1.00 83.25 359 PHE A CA 1
ATOM 2832 C C . PHE A 1 359 ? 2.986 -11.185 -23.397 1.00 83.25 359 PHE A C 1
ATOM 2834 O O . PHE A 1 359 ? 2.200 -10.255 -23.237 1.00 83.25 359 PHE A O 1
ATOM 2841 N N . CYS A 1 360 ? 2.583 -12.347 -23.909 1.00 85.12 360 CYS A N 1
ATOM 2842 C CA . CYS A 1 360 ? 1.241 -12.596 -24.448 1.00 85.12 360 CYS A CA 1
ATOM 2843 C C . CYS A 1 360 ? 0.062 -12.329 -23.491 1.00 85.12 360 CYS A C 1
ATOM 2845 O O . CYS A 1 360 ? -1.068 -12.154 -23.947 1.00 85.12 360 CYS A O 1
ATOM 2847 N N . ASN A 1 361 ? 0.295 -12.358 -22.176 1.00 90.19 361 ASN A N 1
ATOM 2848 C CA . ASN A 1 361 ? -0.745 -12.152 -21.167 1.00 90.19 361 ASN A CA 1
ATOM 2849 C C . ASN A 1 361 ? -0.825 -10.713 -20.641 1.00 90.19 361 ASN A C 1
ATOM 2851 O O . ASN A 1 361 ? -1.726 -10.445 -19.841 1.00 90.19 361 ASN A O 1
ATOM 2855 N N . LEU A 1 362 ? 0.055 -9.807 -21.092 1.00 91.44 362 LEU A N 1
ATOM 2856 C CA . LEU A 1 362 ? -0.002 -8.405 -20.690 1.00 91.44 362 LEU A CA 1
ATOM 2857 C C . LEU A 1 362 ? -1.321 -7.770 -21.122 1.00 91.44 362 LEU A C 1
ATOM 2859 O O . LEU A 1 362 ? -1.786 -7.944 -22.250 1.00 91.44 362 LEU A O 1
ATOM 2863 N N . ARG A 1 363 ? -1.886 -7.018 -20.184 1.00 93.50 363 ARG A N 1
ATOM 2864 C CA . ARG A 1 363 ? -3.077 -6.188 -20.332 1.00 93.50 363 ARG A CA 1
ATOM 2865 C C . ARG A 1 363 ? -2.714 -4.726 -20.194 1.00 93.50 363 ARG A C 1
ATOM 2867 O O . ARG A 1 363 ? -3.149 -3.938 -21.015 1.00 93.50 363 ARG A O 1
ATOM 2874 N N . ASP A 1 364 ? -1.871 -4.391 -19.228 1.00 94.19 364 ASP A N 1
ATOM 2875 C CA . ASP A 1 364 ? -1.486 -3.012 -18.954 1.00 94.19 364 ASP A CA 1
ATOM 2876 C C . ASP A 1 364 ? 0.027 -2.867 -19.074 1.00 94.19 364 ASP A C 1
ATOM 2878 O O . ASP A 1 364 ? 0.777 -3.594 -18.413 1.00 94.19 364 ASP A O 1
ATOM 2882 N N . ILE A 1 365 ? 0.481 -1.946 -19.919 1.00 92.50 365 ILE A N 1
ATOM 2883 C CA . ILE A 1 365 ? 1.901 -1.641 -20.059 1.00 92.50 365 ILE A CA 1
ATOM 2884 C C . ILE A 1 365 ? 2.147 -0.132 -20.074 1.00 92.50 365 ILE A C 1
ATOM 2886 O O . ILE A 1 365 ? 1.560 0.601 -20.874 1.00 92.50 365 ILE A O 1
ATOM 2890 N N . ASP A 1 366 ? 3.051 0.319 -19.208 1.00 93.69 366 ASP A N 1
ATOM 2891 C CA . ASP A 1 366 ? 3.564 1.687 -19.225 1.00 93.69 366 ASP A CA 1
ATOM 2892 C C . ASP A 1 366 ? 5.059 1.687 -19.564 1.00 93.69 366 ASP A C 1
ATOM 2894 O O . ASP A 1 366 ? 5.898 1.106 -18.870 1.00 93.69 366 ASP A O 1
ATOM 2898 N N . LEU A 1 367 ? 5.367 2.311 -20.698 1.00 91.62 367 LEU A N 1
ATOM 2899 C CA . LEU A 1 367 ? 6.701 2.473 -21.264 1.00 91.62 367 LEU A CA 1
ATOM 2900 C C . LEU A 1 367 ? 7.105 3.955 -21.338 1.00 91.62 367 LEU A C 1
ATOM 2902 O O . LEU A 1 367 ? 8.116 4.282 -21.965 1.00 91.62 367 LEU A O 1
ATOM 2906 N N . SER A 1 368 ? 6.329 4.848 -20.724 1.00 89.81 368 SER A N 1
ATOM 2907 C CA . SER A 1 368 ? 6.467 6.298 -20.841 1.00 89.81 368 SER A CA 1
ATOM 2908 C C . SER A 1 368 ? 7.805 6.821 -20.327 1.00 89.81 368 SER A C 1
ATOM 2910 O O . SER A 1 368 ? 8.450 6.225 -19.467 1.00 89.81 368 SER A O 1
ATOM 2912 N N . TYR A 1 369 ? 8.206 7.994 -20.816 1.00 92.12 369 TYR A N 1
ATOM 2913 C CA . TYR A 1 369 ? 9.404 8.716 -20.390 1.00 92.12 369 TYR A CA 1
ATOM 2914 C C . TYR A 1 369 ? 10.699 7.895 -20.527 1.00 92.12 369 TYR A C 1
ATOM 2916 O O . TYR A 1 369 ? 11.629 8.050 -19.738 1.00 92.12 369 TYR A O 1
ATOM 2924 N N . ASN A 1 370 ? 10.764 7.021 -21.532 1.00 90.50 370 ASN A N 1
ATOM 2925 C CA . ASN A 1 370 ? 11.983 6.319 -21.935 1.00 90.50 370 ASN A CA 1
ATOM 2926 C C . ASN A 1 370 ? 12.579 6.934 -23.218 1.00 90.50 370 ASN A C 1
ATOM 2928 O O . ASN A 1 370 ? 12.053 7.897 -23.774 1.00 90.50 370 ASN A O 1
ATOM 2932 N N . ASN A 1 371 ? 13.708 6.404 -23.695 1.00 88.00 371 ASN A N 1
ATOM 2933 C CA . ASN A 1 371 ? 14.463 6.968 -24.816 1.00 88.00 371 ASN A CA 1
ATOM 2934 C C . ASN A 1 371 ? 14.428 6.058 -26.062 1.00 88.00 371 ASN A C 1
ATOM 2936 O O . ASN A 1 371 ? 15.406 5.384 -26.414 1.00 88.00 371 ASN A O 1
ATOM 2940 N N . PHE A 1 372 ? 13.294 6.062 -26.766 1.00 84.19 372 PHE A N 1
ATOM 2941 C CA . PHE A 1 372 ? 13.027 5.225 -27.941 1.00 84.19 372 PHE A CA 1
ATOM 2942 C C . PHE A 1 372 ? 13.187 5.958 -29.286 1.00 84.19 372 PHE A C 1
ATOM 2944 O O . PHE A 1 372 ? 12.569 5.566 -30.272 1.00 84.19 372 PHE A O 1
ATOM 2951 N N . HIS A 1 373 ? 14.046 6.983 -29.375 1.00 78.69 373 HIS A N 1
ATOM 2952 C CA . HIS A 1 373 ? 14.203 7.822 -30.580 1.00 78.69 373 HIS A CA 1
ATOM 2953 C C . HIS A 1 373 ? 14.455 7.076 -31.904 1.00 78.69 373 HIS A C 1
ATOM 2955 O O . HIS A 1 373 ? 14.046 7.559 -32.959 1.00 78.69 373 HIS A O 1
ATOM 2961 N N . ASN A 1 374 ? 15.090 5.901 -31.861 1.00 75.62 374 ASN A N 1
ATOM 2962 C CA . ASN A 1 374 ? 15.411 5.105 -33.053 1.00 75.62 374 ASN A CA 1
ATOM 2963 C C . ASN A 1 374 ? 14.431 3.953 -33.318 1.00 75.62 374 ASN A C 1
ATOM 2965 O O . ASN A 1 374 ? 14.619 3.196 -34.268 1.00 75.62 374 ASN A O 1
ATOM 2969 N N . ILE A 1 375 ? 13.395 3.800 -32.493 1.00 77.25 375 ILE A N 1
ATOM 2970 C CA . ILE A 1 375 ? 12.394 2.746 -32.650 1.00 77.25 375 ILE A CA 1
ATOM 2971 C C . ILE A 1 375 ? 11.189 3.358 -33.355 1.00 77.25 375 ILE A C 1
ATOM 2973 O O . ILE A 1 375 ? 10.597 4.331 -32.884 1.00 77.25 375 ILE A O 1
ATOM 2977 N N . SER A 1 376 ? 10.815 2.785 -34.499 1.00 78.31 376 SER A N 1
ATOM 2978 C CA . SER A 1 376 ? 9.583 3.202 -35.163 1.00 78.31 376 SER A CA 1
ATOM 2979 C C . SER A 1 376 ? 8.375 2.704 -34.372 1.00 78.31 376 SER A C 1
ATOM 2981 O O . SER A 1 376 ? 8.369 1.575 -33.866 1.00 78.31 376 SER A O 1
ATOM 2983 N N . LEU A 1 377 ? 7.319 3.515 -34.319 1.00 78.06 377 LEU A N 1
ATOM 2984 C CA . LEU A 1 377 ? 6.050 3.107 -33.716 1.00 78.06 377 LEU A CA 1
ATOM 2985 C C . LEU A 1 377 ? 5.526 1.793 -34.334 1.00 78.06 377 LEU A C 1
ATOM 2987 O O . LEU A 1 377 ? 5.029 0.924 -33.625 1.00 78.06 377 LEU A O 1
ATOM 2991 N N . THR A 1 378 ? 5.719 1.611 -35.643 1.00 77.44 378 THR A N 1
ATOM 2992 C CA . THR A 1 378 ? 5.380 0.391 -36.391 1.00 77.44 378 THR A CA 1
ATOM 2993 C C . THR A 1 378 ? 6.052 -0.852 -35.827 1.00 77.44 378 THR A C 1
ATOM 2995 O O . THR A 1 378 ? 5.368 -1.789 -35.431 1.00 77.44 378 THR A O 1
ATOM 2998 N N . SER A 1 379 ? 7.383 -0.847 -35.742 1.00 78.50 379 SER A N 1
ATOM 2999 C CA . SER A 1 379 ? 8.146 -1.992 -35.233 1.00 78.50 379 SER A CA 1
ATOM 3000 C C . SER A 1 379 ? 7.769 -2.348 -33.795 1.00 78.50 379 SER A C 1
ATOM 3002 O O . SER A 1 379 ? 7.805 -3.517 -33.418 1.00 78.50 379 SER A O 1
ATOM 3004 N N . LEU A 1 380 ? 7.378 -1.351 -32.994 1.00 80.25 380 LEU A N 1
ATOM 3005 C CA . LEU A 1 380 ? 6.895 -1.584 -31.639 1.00 80.25 380 LEU A CA 1
ATOM 3006 C C . LEU A 1 380 ? 5.522 -2.268 -31.642 1.00 80.25 380 LEU A C 1
ATOM 3008 O O . LEU A 1 380 ? 5.332 -3.237 -30.918 1.00 80.25 380 LEU A O 1
ATOM 3012 N N . PHE A 1 381 ? 4.571 -1.839 -32.472 1.00 79.88 381 PHE A N 1
ATOM 3013 C CA . PHE A 1 381 ? 3.273 -2.517 -32.557 1.00 79.88 381 PHE A CA 1
ATOM 3014 C C . PHE A 1 381 ? 3.375 -3.933 -33.127 1.00 79.88 381 PHE A C 1
ATOM 3016 O O . PHE A 1 381 ? 2.752 -4.846 -32.587 1.00 79.88 381 PHE A O 1
ATOM 3023 N N . GLU A 1 382 ? 4.204 -4.148 -34.151 1.00 80.38 382 GLU A N 1
ATOM 3024 C CA . GLU A 1 382 ? 4.455 -5.484 -34.711 1.00 80.38 382 GLU A CA 1
ATOM 3025 C C . GLU A 1 382 ? 4.988 -6.460 -33.658 1.00 80.38 382 GLU A C 1
ATOM 3027 O O . GLU A 1 382 ? 4.620 -7.632 -33.666 1.00 80.38 382 GLU A O 1
ATOM 3032 N N . SER A 1 383 ? 5.768 -5.964 -32.694 1.00 80.44 383 SER A N 1
ATOM 3033 C CA . SER A 1 383 ? 6.288 -6.774 -31.592 1.00 80.44 383 SER A CA 1
ATOM 3034 C C . SER A 1 383 ? 5.191 -7.369 -30.696 1.00 80.44 383 SER A C 1
ATOM 3036 O O . SER A 1 383 ? 5.288 -8.521 -30.276 1.00 80.44 383 SER A O 1
ATOM 3038 N N . PHE A 1 384 ? 4.106 -6.627 -30.443 1.00 79.19 384 PHE A N 1
ATOM 3039 C CA . PHE A 1 384 ? 2.961 -7.128 -29.674 1.00 79.19 384 PHE A CA 1
ATOM 3040 C C . PHE A 1 384 ? 2.138 -8.145 -30.474 1.00 79.19 384 PHE A C 1
ATOM 3042 O O . PHE A 1 384 ? 1.533 -9.051 -29.899 1.00 79.19 384 PHE A O 1
ATOM 3049 N N . LEU A 1 385 ? 2.141 -8.016 -31.803 1.00 80.06 385 LEU A N 1
ATOM 3050 C CA . LEU A 1 385 ? 1.431 -8.900 -32.730 1.00 80.06 385 LEU A CA 1
ATOM 3051 C C . LEU A 1 385 ? 2.167 -10.217 -32.997 1.00 80.06 385 LEU A C 1
ATOM 3053 O O . LEU A 1 385 ? 1.581 -11.144 -33.553 1.00 80.06 385 LEU A O 1
ATOM 3057 N N . GLU A 1 386 ? 3.421 -10.352 -32.559 1.00 81.81 386 GLU A N 1
ATOM 3058 C CA . GLU A 1 386 ? 4.088 -11.657 -32.528 1.00 81.81 386 GLU A CA 1
ATOM 3059 C C . GLU A 1 386 ? 3.379 -12.646 -31.589 1.00 81.81 386 GLU A C 1
ATOM 3061 O O . GLU A 1 386 ? 3.455 -13.866 -31.776 1.00 81.81 386 GLU A O 1
ATOM 3066 N N . CYS A 1 387 ? 2.622 -12.136 -30.614 1.00 79.00 387 CYS A N 1
ATOM 3067 C CA . CYS A 1 387 ? 1.699 -12.960 -29.863 1.00 79.00 387 CYS A CA 1
ATOM 3068 C C . CYS A 1 387 ? 0.474 -13.319 -30.718 1.00 79.00 387 CYS A C 1
ATOM 3070 O O . CYS A 1 387 ? -0.242 -12.448 -31.199 1.00 79.00 387 CYS A O 1
ATOM 3072 N N . LYS A 1 388 ? 0.147 -14.614 -30.828 1.00 72.06 388 LYS A N 1
ATOM 3073 C CA . LYS A 1 388 ? -1.030 -15.084 -31.591 1.00 72.06 388 LYS A CA 1
ATOM 3074 C C . LYS A 1 388 ? -2.378 -14.545 -31.086 1.00 72.06 388 LYS A C 1
ATOM 3076 O O . LYS A 1 388 ? -3.359 -14.618 -31.817 1.00 72.06 388 LYS A O 1
ATOM 3081 N N . SER A 1 389 ? -2.451 -14.095 -29.833 1.00 74.06 389 SER A N 1
ATOM 3082 C CA . SER A 1 389 ? -3.673 -13.587 -29.199 1.00 74.06 389 SER A CA 1
ATOM 3083 C C . SER A 1 389 ? -3.313 -12.540 -28.136 1.00 74.06 389 SER A C 1
ATOM 3085 O O . SER A 1 389 ? -3.361 -12.858 -26.943 1.00 74.06 389 SER A O 1
ATOM 3087 N N . PRO A 1 390 ? -2.920 -11.319 -28.536 1.00 82.12 390 PRO A N 1
ATOM 3088 C CA . PRO A 1 390 ? -2.536 -10.276 -27.592 1.00 82.12 390 PRO A CA 1
ATOM 3089 C C . PRO A 1 390 ? -3.742 -9.863 -26.738 1.00 82.12 390 PRO A C 1
ATOM 3091 O O . PRO A 1 390 ? -4.843 -9.683 -27.254 1.00 82.12 390 PRO A O 1
ATOM 3094 N N . ARG A 1 391 ? -3.535 -9.716 -25.425 1.00 88.12 391 ARG A N 1
ATOM 3095 C CA . ARG A 1 391 ? -4.572 -9.330 -24.444 1.00 88.12 391 ARG A CA 1
ATOM 3096 C C . ARG A 1 391 ? -4.471 -7.874 -23.993 1.00 88.12 391 ARG A C 1
ATOM 3098 O O . ARG A 1 391 ? -5.070 -7.515 -22.988 1.00 88.12 391 ARG A O 1
ATOM 3105 N N . LEU A 1 392 ? -3.705 -7.071 -24.724 1.00 87.38 392 LEU A N 1
ATOM 3106 C CA . LEU A 1 392 ? -3.361 -5.710 -24.347 1.00 87.38 392 LEU A CA 1
ATOM 3107 C C . LEU A 1 392 ? -4.617 -4.827 -24.289 1.00 87.38 392 LEU A C 1
ATOM 3109 O O . LEU A 1 392 ? -5.335 -4.716 -25.280 1.00 87.38 392 LEU A O 1
ATOM 3113 N N . GLU A 1 393 ? -4.861 -4.230 -23.125 1.00 89.00 393 GLU A N 1
ATOM 3114 C CA . GLU A 1 393 ? -5.979 -3.339 -22.799 1.00 89.00 393 GLU A CA 1
ATOM 3115 C C . GLU A 1 393 ? -5.517 -1.878 -22.656 1.00 89.00 393 GLU A C 1
ATOM 3117 O O . GLU A 1 393 ? -6.234 -0.969 -23.066 1.00 89.00 393 GLU A O 1
ATOM 3122 N N . SER A 1 394 ? -4.322 -1.634 -22.118 1.00 87.50 394 SER A N 1
ATOM 3123 C CA . SER A 1 394 ? -3.766 -0.299 -21.894 1.00 87.50 394 SER A CA 1
ATOM 3124 C C . SER A 1 394 ? -2.294 -0.235 -22.301 1.00 87.50 394 SER A C 1
ATOM 3126 O O . SER A 1 394 ? -1.495 -1.078 -21.887 1.00 87.50 394 SER A O 1
ATOM 3128 N N . LEU A 1 395 ? -1.931 0.766 -23.107 1.00 87.44 395 LEU A N 1
ATOM 3129 C CA . LEU A 1 395 ? -0.559 1.057 -23.528 1.00 87.44 395 LEU A CA 1
ATOM 3130 C C . LEU A 1 395 ? -0.268 2.551 -23.381 1.00 87.44 395 LEU A C 1
ATOM 3132 O O . LEU A 1 395 ? -0.872 3.376 -24.068 1.00 87.44 395 LEU A O 1
ATOM 3136 N N . SER A 1 396 ? 0.710 2.882 -22.542 1.00 87.38 396 SER A N 1
ATOM 3137 C CA . SER A 1 396 ? 1.213 4.245 -22.371 1.00 87.38 396 SER A CA 1
ATOM 3138 C C . SER A 1 396 ? 2.650 4.366 -22.882 1.00 87.38 396 SER A C 1
ATOM 3140 O O . SER A 1 396 ? 3.527 3.578 -22.522 1.00 87.38 396 SER A O 1
ATOM 3142 N N . LEU A 1 397 ? 2.885 5.330 -23.772 1.00 85.69 397 LEU A N 1
ATOM 3143 C CA . LEU A 1 397 ? 4.176 5.631 -24.404 1.00 85.69 397 LEU A CA 1
ATOM 3144 C C . LEU A 1 397 ? 4.498 7.126 -24.314 1.00 85.69 397 LEU A C 1
ATOM 3146 O O . LEU A 1 397 ? 5.250 7.652 -25.143 1.00 85.69 397 LEU A O 1
ATOM 3150 N N . VAL A 1 398 ? 3.939 7.830 -23.331 1.00 84.50 398 VAL A N 1
ATOM 3151 C CA . VAL A 1 398 ? 4.055 9.285 -23.200 1.00 84.50 398 VAL A CA 1
ATOM 3152 C C . VAL A 1 398 ? 5.519 9.703 -23.199 1.00 84.50 398 VAL A C 1
ATOM 3154 O O . VAL A 1 398 ? 6.328 9.126 -22.481 1.00 84.50 398 VAL A O 1
ATOM 3157 N N . ARG A 1 399 ? 5.883 10.713 -23.994 1.00 86.31 399 ARG A N 1
ATOM 3158 C CA . ARG A 1 399 ? 7.234 11.300 -24.006 1.00 86.31 399 ARG A CA 1
ATOM 3159 C C . ARG A 1 399 ? 8.354 10.259 -24.155 1.00 86.31 399 ARG A C 1
ATOM 3161 O O . ARG A 1 399 ? 9.352 10.315 -23.443 1.00 86.31 399 ARG A O 1
ATOM 3168 N N . SER A 1 400 ? 8.201 9.327 -25.092 1.00 84.38 400 SER A N 1
ATOM 3169 C CA . SER A 1 400 ? 9.193 8.265 -25.320 1.00 84.38 400 SER A CA 1
ATOM 3170 C C . SER A 1 400 ? 10.126 8.534 -26.503 1.00 84.38 400 SER A C 1
ATOM 3172 O O . SER A 1 400 ? 10.993 7.725 -26.829 1.00 84.38 400 SER A O 1
ATOM 3174 N N . GLY A 1 401 ? 9.943 9.665 -27.189 1.00 79.88 401 GLY A N 1
ATOM 3175 C CA . GLY A 1 401 ? 10.772 10.052 -28.325 1.00 79.88 401 GLY A CA 1
ATOM 3176 C C . GLY A 1 401 ? 10.499 9.268 -29.609 1.00 79.88 401 GLY A C 1
ATOM 3177 O O . GLY A 1 401 ? 11.263 9.419 -30.561 1.00 79.88 401 GLY A O 1
ATOM 3178 N N . LEU A 1 402 ? 9.432 8.464 -29.646 1.00 78.44 402 LEU A N 1
ATOM 3179 C CA . LEU A 1 402 ? 9.062 7.633 -30.790 1.00 78.44 402 LEU A CA 1
ATOM 3180 C C . LEU A 1 402 ? 8.757 8.485 -32.019 1.00 78.44 402 LEU A C 1
ATOM 3182 O O . LEU A 1 402 ? 8.194 9.575 -31.909 1.00 78.44 402 LEU A O 1
ATOM 3186 N N . SER A 1 403 ? 9.078 7.943 -33.191 1.00 76.62 403 SER A N 1
ATOM 3187 C CA . SER A 1 403 ? 8.748 8.543 -34.481 1.00 76.62 403 SER A CA 1
ATOM 3188 C C . SER A 1 403 ? 8.051 7.546 -35.410 1.00 76.62 403 SER A C 1
ATOM 3190 O O . SER A 1 403 ? 8.045 6.333 -35.174 1.00 76.62 403 SER A O 1
ATOM 3192 N N . GLY A 1 404 ? 7.421 8.059 -36.467 1.00 73.62 404 GLY A N 1
ATOM 3193 C CA . GLY A 1 404 ? 6.694 7.262 -37.457 1.00 73.62 404 GLY A CA 1
ATOM 3194 C C . GLY A 1 404 ? 5.204 7.589 -37.502 1.00 73.62 404 GLY A C 1
ATOM 3195 O O . GLY A 1 404 ? 4.787 8.662 -37.076 1.00 73.62 404 GLY A O 1
ATOM 3196 N N . HIS A 1 405 ? 4.410 6.663 -38.040 1.00 70.88 405 HIS A N 1
ATOM 3197 C CA . HIS A 1 405 ? 2.987 6.860 -38.314 1.00 70.88 405 HIS A CA 1
ATOM 3198 C C . HIS A 1 405 ? 2.119 5.844 -37.570 1.00 70.88 405 HIS A C 1
ATOM 3200 O O . HIS A 1 405 ? 2.527 4.703 -37.346 1.00 70.88 405 HIS A O 1
ATOM 3206 N N . LEU A 1 406 ? 0.892 6.247 -37.244 1.00 65.94 406 LEU A N 1
ATOM 3207 C CA . LEU A 1 406 ? -0.134 5.351 -36.721 1.00 65.94 406 LEU A CA 1
ATOM 3208 C C . LEU A 1 406 ? -0.628 4.412 -37.841 1.00 65.94 406 LEU A C 1
ATOM 3210 O O . LEU A 1 406 ? -0.935 4.874 -38.942 1.00 65.94 406 LEU A O 1
ATOM 3214 N N . LEU A 1 407 ? -0.689 3.103 -37.584 1.00 65.06 407 LEU A N 1
ATOM 3215 C CA . LEU A 1 407 ? -0.985 2.078 -38.596 1.00 65.06 407 LEU A CA 1
ATOM 3216 C C . LEU A 1 407 ? -2.342 1.397 -38.407 1.00 65.06 407 LEU A C 1
ATOM 3218 O O . LEU A 1 407 ? -2.866 1.305 -37.300 1.00 65.06 407 LEU A O 1
ATOM 3222 N N . ASN A 1 408 ? -2.821 0.770 -39.488 1.00 62.78 408 ASN A N 1
ATOM 3223 C CA . ASN A 1 408 ? -3.995 -0.112 -39.492 1.00 62.78 408 ASN A CA 1
ATOM 3224 C C . ASN A 1 408 ? -3.849 -1.332 -38.558 1.00 62.78 408 ASN A C 1
ATOM 3226 O O . ASN A 1 408 ? -4.847 -1.901 -38.129 1.00 62.78 408 ASN A O 1
ATOM 3230 N N . GLN A 1 409 ? -2.615 -1.740 -38.244 1.00 63.47 409 GLN A N 1
ATOM 3231 C CA . GLN A 1 409 ? -2.297 -2.880 -37.374 1.00 63.47 409 GLN A CA 1
ATOM 3232 C C . GLN A 1 409 ? -2.810 -2.717 -35.934 1.00 63.47 409 GLN A C 1
ATOM 3234 O O . GLN A 1 409 ? -3.057 -3.721 -35.274 1.00 63.47 409 GLN A O 1
ATOM 3239 N N . LEU A 1 410 ? -3.054 -1.486 -35.465 1.00 66.88 410 LEU A N 1
ATOM 3240 C CA . LEU A 1 410 ? -3.750 -1.238 -34.193 1.00 66.88 410 LEU A CA 1
ATOM 3241 C C . LEU A 1 410 ? -5.105 -1.937 -34.127 1.00 66.88 410 LEU A C 1
ATOM 3243 O O . LEU A 1 410 ? -5.502 -2.403 -33.065 1.00 66.88 410 LEU A O 1
ATOM 3247 N N . GLY A 1 411 ? -5.776 -2.075 -35.274 1.00 66.06 411 GLY A N 1
ATOM 3248 C CA . GLY A 1 411 ? -7.036 -2.795 -35.356 1.00 66.06 411 GLY A CA 1
ATOM 3249 C C . GLY A 1 411 ? -6.932 -4.291 -35.048 1.00 66.06 411 GLY A C 1
ATOM 3250 O O . GLY A 1 411 ? -7.955 -4.942 -34.906 1.00 66.06 411 GLY A O 1
ATOM 3251 N N . GLN A 1 412 ? -5.725 -4.852 -34.931 1.00 73.94 412 GLN A N 1
ATOM 3252 C CA . GLN A 1 412 ? -5.505 -6.243 -34.522 1.00 73.94 412 GLN A CA 1
ATOM 3253 C C . GLN A 1 412 ? -5.418 -6.401 -32.992 1.00 73.94 412 GLN A C 1
ATOM 3255 O O . GLN A 1 412 ? -5.515 -7.517 -32.482 1.00 73.94 412 GLN A O 1
ATOM 3260 N N . LEU A 1 413 ? -5.276 -5.301 -32.242 1.00 77.69 413 LEU A N 1
ATOM 3261 C CA . LEU A 1 413 ? -5.279 -5.286 -30.776 1.00 77.69 413 LEU A CA 1
ATOM 3262 C C . LEU A 1 413 ? -6.713 -5.138 -30.255 1.00 77.69 413 LEU A C 1
ATOM 3264 O O . LEU A 1 413 ? -7.097 -4.115 -29.697 1.00 77.69 413 LEU A O 1
ATOM 3268 N N . MET A 1 414 ? -7.512 -6.188 -30.444 1.00 79.75 414 MET A N 1
ATOM 3269 C CA . MET A 1 414 ? -8.969 -6.184 -30.221 1.00 79.75 414 MET A CA 1
ATOM 3270 C C . MET A 1 414 ? -9.415 -5.880 -28.781 1.00 79.75 414 MET A C 1
ATOM 3272 O O . MET A 1 414 ? -10.592 -5.619 -28.553 1.00 79.75 414 MET A O 1
ATOM 3276 N N . HIS A 1 415 ? -8.505 -5.961 -27.808 1.00 84.00 415 HIS A N 1
ATOM 3277 C CA . HIS A 1 415 ? -8.788 -5.713 -26.393 1.00 84.00 415 HIS A CA 1
ATOM 3278 C C . HIS A 1 415 ? -8.383 -4.313 -25.919 1.00 84.00 415 HIS A C 1
ATOM 3280 O O . HIS A 1 415 ? -8.661 -3.980 -24.769 1.00 84.00 415 HIS A O 1
ATOM 3286 N N . MET A 1 416 ? -7.755 -3.505 -26.781 1.00 82.12 416 MET A N 1
ATOM 3287 C CA . MET A 1 416 ? -7.249 -2.184 -26.421 1.00 82.12 416 MET A CA 1
ATOM 3288 C C . MET A 1 416 ? -8.399 -1.250 -26.014 1.00 82.12 416 MET A C 1
ATOM 3290 O O . MET A 1 416 ? -9.388 -1.122 -26.731 1.00 82.12 416 MET A O 1
ATOM 3294 N N . LYS A 1 417 ? -8.236 -0.581 -24.872 1.00 82.31 417 LYS A N 1
ATOM 3295 C CA . LYS A 1 417 ? -9.152 0.402 -24.266 1.00 82.31 417 LYS A CA 1
ATOM 3296 C C . LYS A 1 417 ? -8.477 1.752 -24.051 1.00 82.31 417 LYS A C 1
ATOM 3298 O O . LYS A 1 417 ? -9.121 2.792 -24.178 1.00 82.31 417 LYS A O 1
ATOM 3303 N N . HIS A 1 418 ? -7.179 1.762 -23.768 1.00 79.62 418 HIS A N 1
ATOM 3304 C CA . HIS A 1 418 ? -6.437 2.990 -23.507 1.00 79.62 418 HIS A CA 1
ATOM 3305 C C . HIS A 1 418 ? -5.120 2.996 -24.280 1.00 79.62 418 HIS A C 1
ATOM 3307 O O . HIS A 1 418 ? -4.314 2.076 -24.162 1.00 79.62 418 HIS A O 1
ATOM 3313 N N . LEU A 1 419 ? -4.905 4.036 -25.084 1.00 82.38 419 LEU A N 1
ATOM 3314 C CA . LEU A 1 419 ? -3.653 4.252 -25.801 1.00 82.38 419 LEU A CA 1
ATOM 3315 C C . LEU A 1 419 ? -3.197 5.697 -25.615 1.00 82.38 419 LEU A C 1
ATOM 3317 O O . LEU A 1 419 ? -3.830 6.621 -26.132 1.00 82.38 419 LEU A O 1
ATOM 3321 N N . ASP A 1 420 ? -2.080 5.885 -24.921 1.00 78.50 420 ASP A N 1
ATOM 3322 C CA . ASP A 1 420 ? -1.482 7.202 -24.719 1.00 78.50 420 ASP A CA 1
ATOM 3323 C C . ASP A 1 420 ? -0.158 7.331 -25.478 1.00 78.50 420 ASP A C 1
ATOM 3325 O O . ASP A 1 420 ? 0.820 6.629 -25.213 1.00 78.50 420 ASP A O 1
ATOM 3329 N N . LEU A 1 421 ? -0.140 8.233 -26.459 1.00 79.62 421 LEU A N 1
ATOM 3330 C CA . LEU A 1 421 ? 1.008 8.529 -27.315 1.00 79.62 421 LEU A CA 1
ATOM 3331 C C . LEU A 1 421 ? 1.475 9.984 -27.166 1.00 79.62 421 LEU A C 1
ATOM 3333 O O . LEU A 1 421 ? 2.274 10.457 -27.980 1.00 79.62 421 LEU A O 1
ATOM 3337 N N . HIS A 1 422 ? 0.992 10.695 -26.148 1.00 77.50 422 HIS A N 1
ATOM 3338 C CA . HIS A 1 422 ? 1.263 12.108 -25.911 1.00 77.50 422 HIS A CA 1
ATOM 3339 C C . HIS A 1 422 ? 2.773 12.438 -25.905 1.00 77.50 422 HIS A C 1
ATOM 3341 O O . HIS A 1 422 ? 3.594 11.663 -25.414 1.00 77.50 422 HIS A O 1
ATOM 3347 N N . LEU A 1 423 ? 3.161 13.607 -26.434 1.00 76.56 423 LEU A N 1
ATOM 3348 C CA . LEU A 1 423 ? 4.554 14.100 -26.455 1.00 76.56 423 LEU A CA 1
ATOM 3349 C C . LEU A 1 423 ? 5.558 13.195 -27.202 1.00 76.56 423 LEU A C 1
ATOM 3351 O O . LEU A 1 423 ? 6.725 13.105 -26.814 1.00 76.56 423 LEU A O 1
ATOM 3355 N N . ASN A 1 424 ? 5.138 12.545 -28.290 1.00 76.44 424 ASN A N 1
ATOM 3356 C CA . ASN A 1 424 ? 6.033 11.843 -29.221 1.00 76.44 424 ASN A CA 1
ATOM 3357 C C . ASN A 1 424 ? 6.179 12.593 -30.559 1.00 76.44 424 ASN A C 1
ATOM 3359 O O . ASN A 1 424 ? 5.464 13.550 -30.838 1.00 76.44 424 ASN A O 1
ATOM 3363 N N . LEU A 1 425 ? 7.112 12.154 -31.409 1.00 71.00 425 LEU A N 1
ATOM 3364 C CA . LEU A 1 425 ? 7.379 12.721 -32.740 1.00 71.00 425 LEU A CA 1
ATOM 3365 C C . LEU A 1 425 ? 6.629 11.942 -33.832 1.00 71.00 425 LEU A C 1
ATOM 3367 O O . LEU A 1 425 ? 7.206 11.530 -34.843 1.00 71.00 425 LEU A O 1
ATOM 3371 N N . ILE A 1 426 ? 5.338 11.696 -33.611 1.00 69.69 426 ILE A N 1
ATOM 3372 C CA . ILE A 1 426 ? 4.499 10.941 -34.545 1.00 69.69 426 ILE A CA 1
ATOM 3373 C C . ILE A 1 426 ? 4.126 11.872 -35.696 1.00 69.69 426 ILE A C 1
ATOM 3375 O O . ILE A 1 426 ? 3.413 12.857 -35.518 1.00 69.69 426 ILE A O 1
ATOM 3379 N N . SER A 1 427 ? 4.640 11.585 -36.888 1.00 58.16 427 SER A N 1
ATOM 3380 C CA . SER A 1 427 ? 4.325 12.359 -38.082 1.00 58.16 427 SER A CA 1
ATOM 3381 C C . SER A 1 427 ? 2.932 11.985 -38.593 1.00 58.16 427 SER A C 1
ATOM 3383 O O . SER A 1 427 ? 2.540 10.814 -38.597 1.00 58.16 427 SER A O 1
ATOM 3385 N N . GLU A 1 428 ? 2.165 12.965 -39.073 1.00 50.75 428 GLU A N 1
ATOM 3386 C CA . GLU A 1 428 ? 0.910 12.686 -39.770 1.00 50.75 428 GLU A CA 1
ATOM 3387 C C . GLU A 1 428 ? 1.199 11.915 -41.066 1.00 50.75 428 GLU A C 1
ATOM 3389 O O . GLU A 1 428 ? 1.671 12.462 -42.063 1.00 50.75 428 GLU A O 1
ATOM 3394 N N . GLY A 1 429 ? 0.901 10.619 -41.076 1.00 39.06 429 GLY A N 1
ATOM 3395 C CA . GLY A 1 429 ? 0.896 9.817 -42.294 1.00 39.06 429 GLY A CA 1
ATOM 3396 C C . GLY A 1 429 ? -0.377 10.091 -43.086 1.00 39.06 429 GLY A C 1
ATOM 3397 O O . GLY A 1 429 ? -1.316 9.295 -43.058 1.00 39.06 429 GLY A O 1
ATOM 3398 N N . ILE A 1 430 ? -0.457 11.222 -43.792 1.00 33.12 430 ILE A N 1
ATOM 3399 C CA . ILE A 1 430 ? -1.471 11.409 -44.838 1.00 33.12 430 ILE A CA 1
ATOM 3400 C C . ILE A 1 430 ? -1.036 10.581 -46.052 1.00 33.12 430 ILE A C 1
ATOM 3402 O O . ILE A 1 430 ? -0.367 11.073 -46.957 1.00 33.12 430 ILE A O 1
ATOM 3406 N N . VAL A 1 431 ? -1.435 9.310 -46.096 1.00 28.02 431 VAL A N 1
ATOM 3407 C CA . VAL A 1 431 ? -1.402 8.537 -47.344 1.00 28.02 431 VAL A CA 1
ATOM 3408 C C . VAL A 1 431 ? -2.671 8.881 -48.128 1.00 28.02 431 VAL A C 1
ATOM 3410 O O . VAL A 1 431 ? -3.773 8.461 -47.774 1.00 28.02 431 VAL A O 1
ATOM 3413 N N . PHE A 1 432 ? -2.529 9.720 -49.158 1.00 25.39 432 PHE A N 1
ATOM 3414 C CA . PHE A 1 432 ? -3.606 10.084 -50.083 1.00 25.39 432 PHE A CA 1
ATOM 3415 C C . PHE A 1 432 ? -4.068 8.857 -50.884 1.00 25.39 432 PHE A C 1
ATOM 3417 O O . PHE A 1 432 ? -3.320 8.340 -51.710 1.00 25.39 432 PHE A O 1
ATOM 3424 N N . TRP A 1 433 ? -5.331 8.457 -50.729 1.00 26.34 433 TRP A N 1
ATOM 3425 C CA . TRP A 1 433 ? -6.038 7.695 -51.758 1.00 26.34 433 TRP A CA 1
ATOM 3426 C C . TRP A 1 433 ? -6.743 8.687 -52.683 1.00 26.34 433 TRP A C 1
ATOM 3428 O O . TRP A 1 433 ? -7.706 9.345 -52.293 1.00 26.34 433 TRP A O 1
ATOM 3438 N N . GLN A 1 434 ? -6.250 8.837 -53.915 1.00 25.75 434 GLN A N 1
ATOM 3439 C CA . GLN A 1 434 ? -6.974 9.584 -54.940 1.00 25.75 434 GLN A CA 1
ATOM 3440 C C . GLN A 1 434 ? -8.237 8.811 -55.339 1.00 25.75 434 GLN A C 1
ATOM 3442 O O . GLN A 1 434 ? -8.165 7.821 -56.063 1.00 25.75 434 GLN A O 1
ATOM 3447 N N . SER A 1 435 ? -9.402 9.332 -54.960 1.00 24.89 435 SER A N 1
ATOM 3448 C CA . SER A 1 435 ? -10.604 9.219 -55.784 1.00 24.89 435 SER A CA 1
ATOM 3449 C C . SER A 1 435 ? -11.106 10.624 -56.114 1.00 24.89 435 SER A C 1
ATOM 3451 O O . SER A 1 435 ? -11.017 11.549 -55.313 1.00 24.89 435 SER A O 1
ATOM 3453 N N . ARG A 1 436 ? -11.493 10.805 -57.374 1.00 26.36 436 ARG A N 1
ATOM 3454 C CA . ARG A 1 436 ? -11.589 12.083 -58.090 1.00 26.36 436 ARG A CA 1
ATOM 3455 C C . ARG A 1 436 ? -12.801 12.949 -57.684 1.00 26.36 436 ARG A C 1
ATOM 3457 O O . ARG A 1 436 ? -13.893 12.415 -57.544 1.00 26.36 436 ARG A O 1
ATOM 3464 N N . ARG A 1 437 ? -12.591 14.281 -57.800 1.00 26.00 437 ARG A N 1
ATOM 3465 C CA . ARG A 1 437 ? -13.542 15.433 -57.919 1.00 26.00 437 ARG A CA 1
ATOM 3466 C C . ARG A 1 437 ? -14.188 15.927 -56.606 1.00 26.00 437 ARG A C 1
ATOM 3468 O O . ARG A 1 437 ? -14.573 15.108 -55.797 1.00 26.00 437 ARG A O 1
ATOM 3475 N N . THR A 1 438 ? -14.378 17.225 -56.319 1.00 26.48 438 THR A N 1
ATOM 3476 C CA . THR A 1 438 ? -14.156 18.516 -57.022 1.00 26.48 438 THR A CA 1
ATOM 3477 C C . THR A 1 438 ? -14.206 19.676 -56.006 1.00 26.48 438 THR A C 1
ATOM 3479 O O . THR A 1 438 ? -15.060 19.669 -55.135 1.00 26.48 438 THR A O 1
ATOM 3482 N N . SER A 1 439 ? -13.308 20.653 -56.189 1.00 31.09 439 SER A N 1
ATOM 3483 C CA . SER A 1 439 ? -13.362 22.107 -55.894 1.00 31.09 439 SER A CA 1
ATOM 3484 C C . SER A 1 439 ? -14.044 22.712 -54.644 1.00 31.09 439 SER A C 1
ATOM 3486 O O . SER A 1 439 ? -15.242 22.579 -54.437 1.00 31.09 439 SER A O 1
ATOM 3488 N N . SER A 1 440 ? -13.249 23.613 -54.036 1.00 29.28 440 SER A N 1
ATOM 3489 C CA . SER A 1 440 ? -13.552 24.867 -53.310 1.00 29.28 440 SER A CA 1
ATOM 3490 C C . SER A 1 440 ? -14.139 24.790 -51.898 1.00 29.28 440 SER A C 1
ATOM 3492 O O . SER A 1 440 ? -15.310 24.486 -51.743 1.00 29.28 440 SER A O 1
ATOM 3494 N N . SER A 1 441 ? -13.389 25.233 -50.879 1.00 29.34 441 SER A N 1
ATOM 3495 C CA . SER A 1 441 ? -13.372 26.634 -50.405 1.00 29.34 441 SER A CA 1
ATOM 3496 C C . SER A 1 441 ? -12.510 26.801 -49.137 1.00 29.34 441 SER A C 1
ATOM 3498 O O . SER A 1 441 ? -12.353 25.866 -48.362 1.00 29.34 441 SER A O 1
ATOM 3500 N N . ASN A 1 442 ? -11.951 28.004 -48.968 1.00 36.22 442 ASN A N 1
ATOM 3501 C CA . ASN A 1 442 ? -11.118 28.479 -47.854 1.00 36.22 442 ASN A CA 1
ATOM 3502 C C . ASN A 1 442 ? -11.808 28.428 -46.476 1.00 36.22 442 ASN A C 1
ATOM 3504 O O . ASN A 1 442 ? -12.900 28.977 -46.354 1.00 36.22 442 ASN A O 1
ATOM 3508 N N . VAL A 1 443 ? -11.104 27.974 -45.425 1.00 30.34 443 VAL A N 1
ATOM 3509 C CA . VAL A 1 443 ? -11.405 28.304 -44.013 1.00 30.34 443 VAL A CA 1
ATOM 3510 C C . VAL A 1 443 ? -10.105 28.519 -43.209 1.00 30.34 443 VAL A C 1
ATOM 3512 O O . VAL A 1 443 ? -9.106 27.835 -43.421 1.00 30.34 443 VAL A O 1
ATOM 3515 N N . ARG A 1 444 ? -10.114 29.541 -42.336 1.00 27.52 444 ARG A N 1
ATOM 3516 C CA . ARG A 1 444 ? -9.039 29.977 -41.420 1.00 27.52 444 ARG A CA 1
ATOM 3517 C C . ARG A 1 444 ? -9.021 29.129 -40.137 1.00 27.52 444 ARG A C 1
ATOM 3519 O O . ARG A 1 444 ? -10.075 28.761 -39.638 1.00 27.52 444 ARG A O 1
ATOM 3526 N N . ALA A 1 445 ? -7.832 28.922 -39.562 1.00 33.84 445 ALA A N 1
ATOM 3527 C CA . ALA A 1 445 ? -7.595 28.331 -38.236 1.00 33.84 445 ALA A CA 1
ATOM 3528 C C . ALA A 1 445 ? -8.448 29.020 -37.146 1.00 33.84 445 ALA A C 1
ATOM 3530 O O . ALA A 1 445 ? -8.334 30.242 -37.002 1.00 33.84 445 ALA A O 1
ATOM 3531 N N . PRO A 1 446 ? -9.353 28.289 -36.453 1.00 27.20 446 PRO A N 1
ATOM 3532 C CA . PRO A 1 446 ? -9.031 27.424 -35.302 1.00 27.20 446 PRO A CA 1
ATOM 3533 C C . PRO A 1 446 ? -9.737 26.040 -35.296 1.00 27.20 446 PRO A C 1
ATOM 3535 O O . PRO A 1 446 ? -9.732 25.347 -34.281 1.00 27.20 446 PRO A O 1
ATOM 3538 N N . GLU A 1 447 ? -10.312 25.597 -36.416 1.00 27.80 447 GLU A N 1
ATOM 3539 C CA . GLU A 1 447 ? -11.106 24.351 -36.506 1.00 27.80 447 GLU A CA 1
ATOM 3540 C C . GLU A 1 447 ? -10.282 23.063 -36.731 1.00 27.80 447 GLU A C 1
ATOM 3542 O O . GLU A 1 447 ? -10.810 21.957 -36.626 1.00 27.80 447 GLU A O 1
ATOM 3547 N N . ALA A 1 448 ? -8.964 23.174 -36.927 1.00 29.64 448 ALA A N 1
ATOM 3548 C CA . ALA A 1 448 ? -8.097 22.032 -37.234 1.00 29.64 448 ALA A CA 1
ATOM 3549 C C . ALA A 1 448 ? -7.955 21.006 -36.086 1.00 29.64 448 ALA A C 1
ATOM 3551 O O . ALA A 1 448 ? -7.669 19.843 -36.346 1.00 29.64 448 ALA A O 1
ATOM 3552 N N . LYS A 1 449 ? -8.190 21.385 -34.818 1.00 29.58 449 LYS A N 1
ATOM 3553 C CA . LYS A 1 449 ? -8.048 20.459 -33.672 1.00 29.58 449 LYS A CA 1
ATOM 3554 C C . LYS A 1 449 ? -9.201 19.456 -33.533 1.00 29.58 449 LYS A C 1
ATOM 3556 O O . LYS A 1 449 ? -8.966 18.342 -33.079 1.00 29.58 449 LYS A O 1
ATOM 3561 N N . ARG A 1 450 ? -10.424 19.821 -33.941 1.00 29.94 450 ARG A N 1
ATOM 3562 C CA . ARG A 1 450 ? -11.577 18.894 -33.974 1.00 29.94 450 ARG A CA 1
ATOM 3563 C C . ARG A 1 450 ? -11.509 17.967 -35.183 1.00 29.94 450 ARG A C 1
ATOM 3565 O O . ARG A 1 450 ? -11.732 16.771 -35.065 1.00 29.94 450 ARG A O 1
ATOM 3572 N N . GLU A 1 451 ? -11.076 18.512 -36.314 1.00 32.56 451 GLU A N 1
ATOM 3573 C CA . GLU A 1 451 ? -10.978 17.772 -37.567 1.00 32.56 451 GLU A CA 1
ATOM 3574 C C . GLU A 1 451 ? -9.928 16.647 -37.527 1.00 32.56 451 GLU A C 1
ATOM 3576 O O . GLU A 1 451 ? -10.110 15.620 -38.172 1.00 32.56 451 GLU A O 1
ATOM 3581 N N . ILE A 1 452 ? -8.845 16.799 -36.753 1.00 36.09 452 ILE A N 1
ATOM 3582 C CA . ILE A 1 452 ? -7.807 15.765 -36.597 1.00 36.09 452 ILE A CA 1
ATOM 3583 C C . ILE A 1 452 ? -8.324 14.575 -35.776 1.00 36.09 452 ILE A C 1
ATOM 3585 O O . ILE A 1 452 ? -8.148 13.433 -36.202 1.00 36.09 452 ILE A O 1
ATOM 3589 N N . GLY A 1 453 ? -9.013 14.826 -34.657 1.00 37.56 453 GLY A N 1
ATOM 3590 C CA . GLY A 1 453 ? -9.637 13.773 -33.844 1.00 37.56 453 GLY A CA 1
ATOM 3591 C C . GLY A 1 453 ? -10.684 12.988 -34.637 1.00 37.56 453 GLY A C 1
ATOM 3592 O O . GLY A 1 453 ? -10.618 11.759 -34.709 1.00 37.56 453 GLY A O 1
ATOM 3593 N N . ASP A 1 454 ? -11.559 13.705 -35.347 1.00 38.94 454 ASP A N 1
ATOM 3594 C CA . ASP A 1 454 ? -12.592 13.107 -36.196 1.00 38.94 454 ASP A CA 1
ATOM 3595 C C . ASP A 1 454 ? -11.986 12.306 -37.364 1.00 38.94 454 ASP A C 1
ATOM 3597 O O . ASP A 1 454 ? -12.483 11.236 -37.708 1.00 38.94 454 ASP A O 1
ATOM 3601 N N . ARG A 1 455 ? -10.867 12.758 -37.952 1.00 40.97 455 ARG A N 1
ATOM 3602 C CA . ARG A 1 455 ? -10.168 12.054 -39.049 1.00 40.97 455 ARG A CA 1
ATOM 3603 C C . ARG A 1 455 ? -9.372 10.831 -38.593 1.00 40.97 455 ARG A C 1
ATOM 3605 O O . ARG A 1 455 ? -9.196 9.914 -39.396 1.00 40.97 455 ARG A O 1
ATOM 3612 N N . ILE A 1 456 ? -8.885 10.801 -37.352 1.00 45.38 456 ILE A N 1
ATOM 3613 C CA . ILE A 1 456 ? -8.250 9.616 -36.751 1.00 45.38 456 ILE A CA 1
ATOM 3614 C C . ILE A 1 456 ? -9.317 8.546 -36.488 1.00 45.38 456 ILE A C 1
ATOM 3616 O O . ILE A 1 456 ? -9.140 7.396 -36.894 1.00 45.38 456 ILE A O 1
ATOM 3620 N N . LEU A 1 457 ? -10.465 8.943 -35.929 1.00 44.12 457 LEU A N 1
ATOM 3621 C CA . LEU A 1 457 ? -11.636 8.082 -35.721 1.00 44.12 457 LEU A CA 1
ATOM 3622 C C . LEU A 1 457 ? -12.176 7.496 -37.038 1.00 44.12 457 LEU A C 1
ATOM 3624 O O . LEU A 1 457 ? -12.386 6.287 -37.139 1.00 44.12 457 LEU A O 1
ATOM 3628 N N . LEU A 1 458 ? -12.303 8.319 -38.087 1.00 41.59 458 LEU A N 1
ATOM 3629 C CA . LEU A 1 458 ? -12.768 7.888 -39.416 1.00 41.59 458 LEU A CA 1
ATOM 3630 C C . LEU A 1 458 ? -11.789 6.951 -40.149 1.00 41.59 458 LEU A C 1
ATOM 3632 O O . LEU A 1 458 ? -12.169 6.245 -41.083 1.00 41.59 458 LEU A O 1
ATOM 3636 N N . LYS A 1 459 ? -10.505 6.965 -39.778 1.00 45.22 459 LYS A N 1
ATOM 3637 C CA . LYS A 1 459 ? -9.478 6.087 -40.363 1.00 45.22 459 LYS A CA 1
ATOM 3638 C C . LYS A 1 459 ? -9.323 4.786 -39.582 1.00 45.22 459 LYS A C 1
ATOM 3640 O O . LYS A 1 459 ? -9.133 3.743 -40.206 1.00 45.22 459 LYS A O 1
ATOM 3645 N N . LEU A 1 460 ? -9.489 4.819 -38.257 1.00 43.03 460 LEU A N 1
ATOM 3646 C CA . LEU A 1 460 ? -9.622 3.614 -37.433 1.00 43.03 460 LEU A CA 1
ATOM 3647 C C . LEU A 1 460 ? -10.821 2.768 -37.888 1.00 43.03 460 LEU A C 1
ATOM 3649 O O . LEU A 1 460 ? -10.694 1.550 -38.002 1.00 43.03 460 LEU A O 1
ATOM 3653 N N . SER A 1 461 ? -11.937 3.396 -38.276 1.00 37.84 461 SER A N 1
ATOM 3654 C CA . SER A 1 461 ? -13.095 2.674 -38.822 1.00 37.84 461 SER A CA 1
ATOM 3655 C C . SER A 1 461 ? -12.831 1.985 -40.162 1.00 37.84 461 SER A C 1
ATOM 3657 O O . SER A 1 461 ? -13.343 0.897 -40.411 1.00 37.84 461 SER A O 1
ATOM 3659 N N . MET A 1 462 ? -12.009 2.590 -41.026 1.00 39.00 462 MET A N 1
ATOM 3660 C CA . MET A 1 462 ? -11.597 1.979 -42.295 1.00 39.00 462 MET A CA 1
ATOM 3661 C C . MET A 1 462 ? -10.581 0.844 -42.095 1.00 39.00 462 MET A C 1
ATOM 3663 O O . MET A 1 462 ? -10.593 -0.120 -42.856 1.00 39.00 462 MET A O 1
ATOM 3667 N N . ALA A 1 463 ? -9.719 0.935 -41.076 1.00 40.59 463 ALA A N 1
ATOM 3668 C CA . ALA A 1 463 ? -8.719 -0.084 -40.751 1.00 40.59 463 ALA A CA 1
ATOM 3669 C C . ALA A 1 463 ? -9.310 -1.333 -40.071 1.00 40.59 463 ALA A C 1
ATOM 3671 O O . ALA A 1 463 ? -8.799 -2.433 -40.269 1.00 40.59 463 ALA A O 1
ATOM 3672 N N . LEU A 1 464 ? -10.387 -1.166 -39.298 1.00 37.84 464 LEU A N 1
ATOM 3673 C CA . LEU A 1 464 ? -11.064 -2.242 -38.566 1.00 37.84 464 LEU A CA 1
ATOM 3674 C C . LEU A 1 464 ? -12.076 -3.034 -39.417 1.00 37.84 464 LEU A C 1
ATOM 3676 O O . LEU A 1 464 ? -12.527 -4.089 -38.987 1.00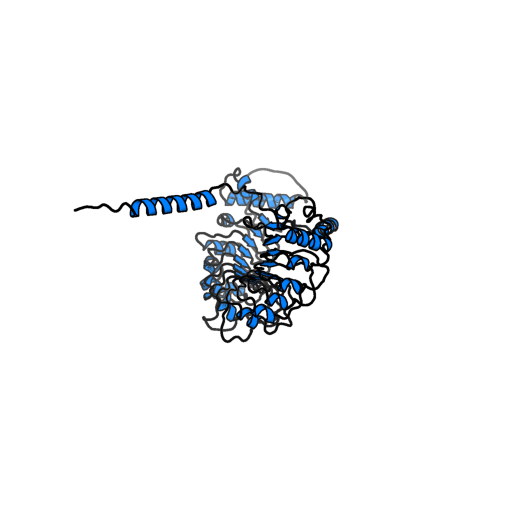 37.84 464 LEU A O 1
ATOM 3680 N N . ASN A 1 465 ? -12.401 -2.569 -40.632 1.00 37.09 465 ASN A N 1
ATOM 3681 C CA . ASN A 1 465 ? -13.375 -3.184 -41.548 1.00 37.09 465 ASN A CA 1
ATOM 3682 C C . ASN A 1 465 ? -14.766 -3.404 -40.911 1.00 37.09 465 ASN A C 1
ATOM 3684 O O . ASN A 1 465 ? -15.405 -4.439 -41.104 1.00 37.09 465 ASN A O 1
ATOM 3688 N N . ILE A 1 466 ? -15.219 -2.423 -40.129 1.00 34.66 466 ILE A N 1
ATOM 3689 C CA . ILE A 1 466 ? -16.496 -2.432 -39.411 1.00 34.66 466 ILE A CA 1
ATOM 3690 C C . ILE A 1 466 ? -17.398 -1.344 -40.016 1.00 34.66 466 ILE A C 1
ATOM 3692 O O . ILE A 1 466 ? -16.947 -0.221 -40.249 1.00 34.66 466 ILE A O 1
ATOM 3696 N N . GLU A 1 467 ? -18.665 -1.671 -40.302 1.00 31.45 467 GLU A N 1
ATOM 3697 C CA . GLU A 1 467 ? -19.647 -0.718 -40.841 1.00 31.45 467 GLU A CA 1
ATOM 3698 C C . GLU A 1 467 ? -19.784 0.521 -39.945 1.00 31.45 467 GLU A C 1
ATOM 3700 O O . GLU A 1 467 ? -19.817 0.429 -38.717 1.00 31.45 467 GLU A O 1
ATOM 3705 N N . ALA A 1 468 ? -19.917 1.696 -40.569 1.00 32.69 468 ALA A N 1
ATOM 3706 C CA . ALA A 1 468 ? -19.954 2.990 -39.886 1.00 32.69 468 ALA A CA 1
ATOM 3707 C C . ALA A 1 468 ? -21.095 3.145 -38.856 1.00 32.69 468 ALA A C 1
ATOM 3709 O O . ALA A 1 468 ? -21.043 4.022 -37.996 1.00 32.69 468 ALA A O 1
ATOM 3710 N N . SER A 1 469 ? -22.104 2.275 -38.908 1.00 29.47 469 SER A N 1
ATOM 3711 C CA . SER A 1 469 ? -23.210 2.180 -37.950 1.00 29.47 469 SER A CA 1
ATOM 3712 C C . SER A 1 469 ? -22.840 1.480 -36.634 1.00 29.47 469 SER A C 1
ATOM 3714 O O . SER A 1 469 ? -23.527 1.683 -35.640 1.00 29.47 469 SER A O 1
ATOM 3716 N N . VAL A 1 470 ? -21.749 0.705 -36.594 1.00 29.84 470 VAL A N 1
ATOM 3717 C CA . VAL A 1 470 ? -21.251 0.005 -35.391 1.00 29.84 470 VAL A CA 1
ATOM 3718 C C . VAL A 1 470 ? -20.217 0.852 -34.629 1.00 29.84 470 VAL A C 1
ATOM 3720 O O . VAL A 1 470 ? -19.928 0.578 -33.464 1.00 29.84 470 VAL A O 1
ATOM 3723 N N . ILE A 1 471 ? -19.712 1.935 -35.238 1.00 30.27 471 ILE A N 1
ATOM 3724 C CA . ILE A 1 471 ? -18.756 2.876 -34.622 1.00 30.27 471 ILE A CA 1
ATOM 3725 C C . ILE A 1 471 ? -19.344 3.527 -33.366 1.00 30.27 471 ILE A C 1
ATOM 3727 O O . ILE A 1 471 ? -18.624 3.692 -32.391 1.00 30.27 471 ILE A O 1
ATOM 3731 N N . TRP A 1 472 ? -20.652 3.779 -33.319 1.00 28.06 472 TRP A N 1
ATOM 3732 C CA . TRP A 1 472 ? -21.315 4.286 -32.109 1.00 28.06 472 TRP A CA 1
ATOM 3733 C C . TRP A 1 472 ? -21.346 3.286 -30.940 1.00 28.06 472 TRP A C 1
ATOM 3735 O O . TRP A 1 472 ? -21.729 3.660 -29.843 1.00 28.06 472 TRP A O 1
ATOM 3745 N N . THR A 1 473 ? -20.909 2.040 -31.146 1.00 28.78 473 THR A N 1
ATOM 3746 C CA . THR A 1 473 ? -20.779 1.013 -30.092 1.00 28.78 473 THR A CA 1
ATOM 3747 C C . THR A 1 473 ? -19.329 0.664 -29.740 1.00 28.78 473 THR A C 1
ATOM 3749 O O . THR A 1 473 ? -19.104 0.023 -28.724 1.00 28.78 473 THR A O 1
ATOM 3752 N N . ILE A 1 474 ? -18.340 1.082 -30.544 1.00 30.38 474 ILE A N 1
ATOM 3753 C CA . ILE A 1 474 ? -16.895 0.954 -30.232 1.00 30.38 474 ILE A CA 1
ATOM 3754 C C . ILE A 1 474 ? -16.329 2.293 -29.704 1.00 30.38 474 ILE A C 1
ATOM 3756 O O . ILE A 1 474 ? -15.273 2.332 -29.080 1.00 30.38 474 ILE A O 1
ATOM 3760 N N . SER A 1 475 ? -17.060 3.393 -29.914 1.00 37.84 475 SER A N 1
ATOM 3761 C CA . SER A 1 475 ? -16.649 4.772 -29.623 1.00 37.84 475 SER A CA 1
ATOM 3762 C C . SER A 1 475 ? -16.955 5.276 -28.203 1.00 37.84 475 SER A C 1
ATOM 3764 O O . SER A 1 475 ? -16.667 6.441 -27.938 1.00 37.84 475 SER A O 1
ATOM 3766 N N . ASP A 1 476 ? -17.473 4.449 -27.291 1.00 38.78 476 ASP A N 1
ATOM 3767 C CA . ASP A 1 476 ? -17.617 4.851 -25.879 1.00 38.78 476 ASP A CA 1
ATOM 3768 C C . ASP A 1 476 ? -16.463 4.337 -24.987 1.00 38.78 476 ASP A C 1
ATOM 3770 O O . ASP A 1 476 ? -16.152 4.962 -23.971 1.00 38.78 476 ASP A O 1
ATOM 3774 N N . ASP A 1 477 ? -15.762 3.264 -25.390 1.00 38.06 477 ASP A N 1
ATOM 3775 C CA . ASP A 1 477 ? -14.823 2.545 -24.507 1.00 38.06 477 ASP A CA 1
ATOM 3776 C C . ASP A 1 477 ? -13.321 2.755 -24.816 1.00 38.06 477 ASP A C 1
ATOM 3778 O O . ASP A 1 477 ? -12.501 2.633 -23.902 1.00 38.06 477 ASP A O 1
ATOM 3782 N N . LEU A 1 478 ? -12.922 3.085 -26.058 1.00 42.38 478 LEU A N 1
ATOM 3783 C CA . LEU A 1 478 ? -11.506 3.308 -26.416 1.00 42.38 478 LEU A CA 1
ATOM 3784 C C . LEU A 1 478 ? -11.121 4.794 -26.305 1.00 42.38 478 LEU A C 1
ATOM 3786 O O . LEU A 1 478 ? -11.591 5.628 -27.078 1.00 42.38 478 LEU A O 1
ATOM 3790 N N . ARG A 1 479 ? -10.191 5.122 -25.399 1.00 51.16 479 ARG A N 1
ATOM 3791 C CA . ARG A 1 479 ? -9.615 6.471 -25.241 1.00 51.16 479 ARG A CA 1
ATOM 3792 C C . ARG A 1 479 ? -8.212 6.534 -25.845 1.00 51.16 479 ARG A C 1
ATOM 3794 O O . ARG A 1 479 ? -7.333 5.774 -25.438 1.00 51.16 479 ARG A O 1
ATOM 3801 N N . VAL A 1 480 ? -8.003 7.454 -26.790 1.00 52.84 480 VAL A N 1
ATOM 3802 C CA . VAL A 1 480 ? -6.699 7.702 -27.428 1.00 52.84 480 VAL A CA 1
ATOM 3803 C C . VAL A 1 480 ? -6.250 9.138 -27.161 1.00 52.84 480 VAL A C 1
ATOM 3805 O O . VAL A 1 480 ? -6.947 10.079 -27.542 1.00 52.84 480 VAL A O 1
ATOM 3808 N N . CYS A 1 481 ? -5.075 9.303 -26.551 1.00 51.75 481 CYS A N 1
ATOM 3809 C CA . CYS A 1 481 ? -4.470 10.605 -26.258 1.00 51.75 481 CYS A CA 1
ATOM 3810 C C . CYS A 1 481 ? -3.279 10.868 -27.192 1.00 51.75 481 CYS A C 1
ATOM 3812 O O . CYS A 1 481 ? -2.280 10.148 -27.171 1.00 51.75 481 CYS A O 1
ATOM 3814 N N . ILE A 1 482 ? -3.392 11.902 -28.032 1.00 48.59 482 ILE A N 1
ATOM 3815 C CA . ILE A 1 482 ? -2.348 12.368 -28.960 1.00 48.59 482 ILE A CA 1
ATOM 3816 C C . ILE A 1 482 ? -2.333 13.904 -28.893 1.00 48.59 482 ILE A C 1
ATOM 3818 O O . ILE A 1 482 ? -3.392 14.520 -29.028 1.00 48.59 482 ILE A O 1
ATOM 3822 N N . LEU A 1 483 ? -1.158 14.521 -28.700 1.00 41.34 483 LEU A N 1
ATOM 3823 C CA . LEU A 1 483 ? -0.926 15.958 -28.932 1.00 41.34 483 LEU A CA 1
ATOM 3824 C C . LEU A 1 483 ? 0.320 16.169 -29.778 1.00 41.34 483 LEU A C 1
ATOM 3826 O O . LEU A 1 483 ? 1.339 15.504 -29.473 1.00 41.34 483 LEU A O 1
#

Organism: Artemisia annua (NCBI:txid35608)

pLDDT: mean 78.46, std 21.08, range [24.89, 98.88]

Sequence (483 aa):
MSSFSFSHFSSFHLCILFVLVLFHSCLSNQNFDDVLCIKEEKQALLEFKRHIIDEGDRLSSWVDEKNDCCKWARIVCDNMTGHVHQIHLRALDGHLPDIDFDTSKEFEEASKQQLKGELSPSLLDLKQLKHLELSCNDFGLTQVPEFIGSLGNLRYLNLSSSNFSGLIPPQLGNLSQLHTLCLGGFKMIVEWLSNLRLLRHLDMSTVDLSKATDWFQVINTLPSLTKLHLKNSNLLDSHPHIPTLNITSLTLLDLSVNPFTNSLVPRWIFSITSLVSLDLSYCDFNGLIPRSSAHSFHNLTSLKWLHVAGNTFMNSSLVWKELSSGIGSNLSSLDISQCDISSTTLDSLHILPKSLGNFCNLRDIDLSYNNFHNISLTSLFESFLECKSPRLESLSLVRSGLSGHLLNQLGQLMHMKHLDLHLNLISEGIVFWQSRRTSSSNVRAPEAKREIGDRILLKLSMALNIEASVIWTISDDLRVCIL

InterPro domains:
  IPR001611 Leucine-rich repeat [PF00560] (274-292)
  IPR013210 Leucine-rich repeat-containing N-terminal, plant-type [PF08263] (39-78)
  IPR032675 Leucine-rich repeat domain superfamily [G3DSA:3.80.10.10] (37-217)
  IPR032675 Leucine-rich repeat domain superfamily [G3DSA:3.80.10.10] (218-434)
  IPR046956 Receptor-like protein 23-like [PTHR48063] (19-428)
  IPR055414 Disease resistance R13L4/SHOC-2-like, LRR domain [PF23598] (122-234)

Foldseek 3Di:
DDPDDPPPVVVVVVVVVVVVVVVCVVVVDPPPPPLAADPLLLVLVVVQVVQKDQLPCQQVQSDPPPDGCCPTPQWHADRPRNQTAGGALAQPPPDPDVDPVPDPVVVVNSLSSAMEGDGDLSCLSSQNHAYDHRALHAHPQAADDLSVLVSQNYQYDACYNHNHEEEHHLSVLSNCNYAEYAYAHYEYAQQSLLSNQNHAEYHYAHAACCVHLCNVVSVQSRQNYAEYHHHLRQDADQEDDDPDGRNLNHAYDAHAQYAPAAAAHYQVVLVNLNHAEYAHANHQHQAHDDDDPSRAPLSVQNYAHDHHAQYQRVLALVNLCRCLVRRLCRYQEYEHHNNQHAPCSCVVVVNFQASNLSNQNYAYYAHANYAYQPPAPVSNLVSQVNNVHHQHAEYAHAQHQHEEEDDLSVLVNVNHQYAEPENYHYDYPPPDDDDDDDDDDDDDDDCVVVVVVVVVLVVNCVSNVDDPVCSVVVVPGHDYHYD